Protein 9FFH (pdb70)

Sequence (451 aa):
YQTKRNVRREARTLMGRFKAGKLAPVMAVPVKGSEGGMLSQSVSFELDPIAGRMATPITAEMCAVFVPVQACDALKNPEADYAGMTEIVREKLLSGNPLFVLEPETDVSKRCGVNPRRNNGLMRVNEIVRLAHNCAVNFLRRRRYVDAVQLTAANHSTTPAILSQTVLDRFNGALDPDPNVNGAVQLSMPAGNVSLTDFYNAQKMDELTRVMRKICDDNPEYGEEMVLRWAHGLSVDPGRVPFLLAEKSVVLGRQIIGATDTAGVEDGVKRSDMAAQLSFTVPIPTTELGGIIVTFACIKPDETLSSQPHPILADHWRLDNFVADELALDPQPVMARELDYKVAQANETTVVFYTGLNELKKTYVSYGLCRALDPNTVESKNAVWQLEVPLSVTPETVLYPADLPQYPFADQQAEVCTYVVQSTAVMPTPMIFGPSPVEQLAVIETEDLFE

Nearest PDB structures (foldseek):
  9ffh-assembly1_B  TM=1.002E+00  e=1.131E-95  Rhodobacter capsulatus SB 1003
  9ffg-assembly1_A  TM=9.957E-01  e=4.873E-81  Rhodobacter capsulatus
  8des-assembly1_A  TM=6.389E-01  e=3.632E-17  Escherichia phage EC6098
  1m06-assembly1_F  TM=6.768E-01  e=4.511E-15  Escherichia phage alpha3
  1cd3-assembly1_F  TM=6.870E-01  e=6.699E-14  Sinsheimervirus phiX174

Radius of gyration: 28.85 Å; Cα contacts (8 Å, |Δi|>4): 823; chains: 1; bounding box: 116×65×66 Å

Solvent-accessible surface area: 26486 Å² total; per-residue (Å²): 206,105,69,97,103,59,79,59,178,52,72,52,93,54,134,20,99,1,40,0,1,42,5,1,1,0,1,4,3,51,6,114,19,9,2,13,29,81,0,37,2,31,0,39,2,84,6,41,82,1,43,2,87,1,54,2,72,3,42,1,20,1,1,0,0,0,1,5,17,15,15,1,1,38,38,77,43,97,147,42,102,144,10,6,60,18,95,64,0,92,116,77,79,138,77,70,102,93,23,24,80,70,19,81,44,18,52,0,2,129,52,1,17,43,135,63,164,163,70,136,53,100,78,58,8,41,27,25,11,40,4,0,0,0,15,0,2,16,20,5,6,44,86,74,64,27,116,13,98,94,41,91,22,80,36,125,55,23,2,33,0,13,19,78,78,2,13,10,69,69,8,103,20,43,68,111,52,78,110,60,49,121,43,105,57,127,109,44,82,152,149,48,91,70,51,131,81,19,93,138,85,20,127,121,83,26,105,79,29,159,57,54,115,119,37,6,63,88,65,19,25,53,13,135,64,38,26,100,84,104,64,139,63,107,96,31,52,107,33,84,36,11,79,61,36,11,70,78,83,59,101,12,41,89,124,76,92,45,38,126,84,114,76,6,89,145,118,38,84,61,99,0,40,4,63,17,107,20,62,12,80,25,92,7,26,92,38,99,29,1,1,8,1,1,0,0,0,0,1,19,3,21,47,38,17,34,9,11,31,76,25,73,130,66,71,136,204,178,178,68,88,150,102,54,37,128,136,35,136,90,54,62,71,11,58,3,112,58,2,4,125,94,38,64,157,85,74,44,93,59,84,27,0,70,11,34,77,78,38,18,86,173,74,68,89,64,83,43,89,86,192,97,70,69,109,124,67,57,118,60,91,37,1,47,6,10,12,88,48,78,9,15,94,73,12,51,40,8,34,8,46,82,102,16,51,0,140,10,4,106,79,57,116,31,63,1,0,14,6,66,0,73,4,49,3,64,2,40,2,25,107,118,111,59,137,100,113,140,146,177,97,73,75,39,146,108,123,80,100,162,187

Foldseek 3Di:
DLDFDDWDKDKDKDKDFFAAQFWFFAAKAWKFASKKDKKKKKKKKWFFWFWADAPFWKKKKKWKKWADPLQLQCLVPVVDPCRSPPVVLVVVVVVVDDSWDKDADFAQCVNNPPAFDQDPNGTIDILQSLSRVQQRVQQVLLLQPLPADGDGSPDGHTGGDWDPHFLCRVLVFFADDDQQQVHDQDWADCVTGSDDPTCVVRVCSNVVVVVLVCVLNVCSVCHPNVSVCVVVVHDDDPPNHMDTWDMDMDTWDWDKAADDDPVRVVVTTIIIITIDMDMDMTMDDHHRGTTMTTMIMHMHTDAFAQFFDDLDVRDDHDDDDVVVLVVPPDWDFDAPCRGGDLDDPVRRGDGQTTHHRSGVNVDDTHDDDDPVDDVVPPLHNPNDQYQNDSPSPPSVHGGHDPQRADPRDPDRPDRGMMMMMIMMGMIRDPDDDDDDDDDDDPCCVVPVPVD

B-factor: mean 94.18, std 13.03, range [56.41, 135.7]

Structure (mmCIF, N/CA/C/O backbone):
data_9FFH
#
_entry.id   9FFH
#
_cell.length_a   1.00
_cell.length_b   1.00
_cell.length_c   1.00
_cell.angle_alpha   90.00
_cell.angle_beta   90.00
_cell.angle_gamma   90.00
#
_symmetry.space_group_name_H-M   'P 1'
#
loop_
_atom_site.group_PDB
_atom_site.id
_atom_site.type_symbol
_atom_site.label_atom_id
_atom_site.label_alt_id
_atom_site.label_comp_id
_atom_site.label_asym_id
_atom_site.label_entity_id
_atom_site.label_seq_id
_atom_site.pdbx_PDB_ins_code
_atom_site.Cartn_x
_atom_site.Cartn_y
_atom_site.Cartn_z
_atom_site.occupancy
_atom_site.B_iso_or_equiv
_atom_site.auth_seq_id
_atom_site.auth_comp_id
_atom_site.auth_asym_id
_atom_site.auth_atom_id
_atom_site.pdbx_PDB_model_num
ATOM 1 N N . TYR A 1 3 ? 177.857 160.909 116.049 1.00 116.07 3 TYR B N 1
ATOM 2 C CA . TYR A 1 3 ? 177.910 159.524 116.598 1.00 115.22 3 TYR B CA 1
ATOM 3 C C . TYR A 1 3 ? 179.326 159.239 117.101 1.00 120.94 3 TYR B C 1
ATOM 4 O O . TYR A 1 3 ? 180.106 160.170 117.302 1.00 123.89 3 TYR B O 1
ATOM 13 N N . GLN A 1 4 ? 179.660 157.961 117.308 1.00 121.59 4 GLN B N 1
ATOM 14 C CA . GLN A 1 4 ? 180.914 157.567 117.956 1.00 120.90 4 GLN B CA 1
ATOM 15 C C . GLN A 1 4 ? 181.030 158.208 119.341 1.00 121.67 4 GLN B C 1
ATOM 16 O O . GLN A 1 4 ? 182.114 158.595 119.784 1.00 122.79 4 GLN B O 1
ATOM 22 N N . THR A 1 5 ? 179.895 158.317 120.032 1.00 123.46 5 THR B N 1
ATOM 23 C CA . THR A 1 5 ? 179.820 158.866 121.377 1.00 125.46 5 THR B CA 1
ATOM 24 C C . THR A 1 5 ? 178.896 157.992 122.213 1.00 124.29 5 THR B C 1
ATOM 25 O O . THR A 1 5 ? 177.987 157.343 121.687 1.00 122.79 5 THR B O 1
ATOM 29 N N . LYS A 1 6 ? 179.136 157.980 123.521 1.00 117.17 6 LYS B N 1
ATOM 30 C CA . LYS A 1 6 ? 178.416 157.100 124.435 1.00 113.72 6 LYS B CA 1
ATOM 31 C C . LYS A 1 6 ? 177.124 157.787 124.864 1.00 114.20 6 LYS B C 1
ATOM 32 O O . LYS A 1 6 ? 177.153 158.767 125.616 1.00 115.09 6 LYS B O 1
ATOM 38 N N . ARG A 1 7 ? 175.992 157.269 124.384 1.00 116.00 7 ARG B N 1
ATOM 39 C CA . ARG A 1 7 ? 174.667 157.803 124.679 1.00 116.05 7 ARG B CA 1
ATOM 40 C C . ARG A 1 7 ? 173.850 156.883 125.573 1.00 114.25 7 ARG B C 1
ATOM 41 O O . ARG A 1 7 ? 173.405 157.302 126.647 1.00 116.62 7 ARG B O 1
ATOM 49 N N . ASN A 1 8 ? 173.646 155.637 125.157 1.00 93.49 8 ASN B N 1
ATOM 50 C CA . ASN A 1 8 ? 172.890 154.634 125.898 1.00 89.86 8 ASN B CA 1
ATOM 51 C C . ASN A 1 8 ? 173.837 153.521 126.339 1.00 93.29 8 ASN B C 1
ATOM 52 O O . ASN A 1 8 ? 175.035 153.547 126.049 1.00 103.47 8 ASN B O 1
ATOM 57 N N . VAL A 1 9 ? 173.287 152.534 127.047 1.00 78.47 9 VAL B N 1
ATOM 58 C CA . VAL A 1 9 ? 174.073 151.441 127.611 1.00 79.79 9 VAL B CA 1
ATOM 59 C C . VAL A 1 9 ? 173.330 150.128 127.417 1.00 81.22 9 VAL B C 1
ATOM 60 O O . VAL A 1 9 ? 172.105 150.062 127.570 1.00 82.28 9 VAL B O 1
ATOM 64 N N . ARG A 1 10 ? 174.082 149.084 127.068 1.00 88.92 10 ARG B N 1
ATOM 65 C CA . ARG A 1 10 ? 173.597 147.713 127.030 1.00 85.44 10 ARG B CA 1
ATOM 66 C C . ARG A 1 10 ? 174.509 146.858 127.895 1.00 87.62 10 ARG B C 1
ATOM 67 O O . ARG A 1 10 ? 175.725 147.072 127.924 1.00 100.69 10 ARG B O 1
ATOM 75 N N . ARG A 1 11 ? 173.921 145.891 128.597 1.00 91.36 11 ARG B N 1
ATOM 76 C CA . ARG A 1 11 ? 174.665 144.988 129.463 1.00 98.45 11 ARG B CA 1
ATOM 77 C C . ARG A 1 11 ? 174.178 143.564 129.248 1.00 94.23 11 ARG B C 1
ATOM 78 O O . ARG A 1 11 ? 173.018 143.332 128.895 1.00 98.86 11 ARG B O 1
ATOM 86 N N . GLU A 1 12 ? 175.084 142.614 129.468 1.00 94.20 12 GLU B N 1
ATOM 87 C CA . GLU A 1 12 ? 174.827 141.200 129.252 1.00 93.28 12 GLU B CA 1
ATOM 88 C C . GLU A 1 12 ? 175.317 140.411 130.456 1.00 98.32 12 GLU B C 1
ATOM 89 O O . GLU A 1 12 ? 176.304 140.779 131.099 1.00 107.70 12 GLU B O 1
ATOM 95 N N . ALA A 1 13 ? 174.612 139.318 130.758 1.00 79.76 13 ALA B N 1
ATOM 96 C CA . ALA A 1 13 ? 174.952 138.475 131.904 1.00 83.64 13 ALA B CA 1
ATOM 97 C C . ALA A 1 13 ? 174.623 137.033 131.528 1.00 83.73 13 ALA B C 1
ATOM 98 O O . ALA A 1 13 ? 173.479 136.597 131.682 1.00 85.12 13 ALA B O 1
ATOM 100 N N . ARG A 1 14 ? 175.629 136.303 131.050 1.00 80.31 14 ARG B N 1
ATOM 101 C CA . ARG A 1 14 ? 175.469 134.928 130.592 1.00 75.00 14 ARG B CA 1
ATOM 102 C C . ARG A 1 14 ? 176.071 133.972 131.612 1.00 77.20 14 ARG B C 1
ATOM 103 O O . ARG A 1 14 ? 177.208 134.165 132.054 1.00 84.32 14 ARG B O 1
ATOM 111 N N . THR A 1 15 ? 175.304 132.945 131.973 1.00 84.19 15 THR B N 1
ATOM 112 C CA . THR A 1 15 ? 175.746 131.882 132.867 1.00 83.75 15 THR B CA 1
ATOM 113 C C . THR A 1 15 ? 175.660 130.562 132.116 1.00 83.52 15 THR B C 1
ATOM 114 O O . THR A 1 15 ? 174.657 130.291 131.447 1.00 92.14 15 THR B O 1
ATOM 118 N N . LEU A 1 16 ? 176.709 129.746 132.225 1.00 66.27 16 LEU B N 1
ATOM 119 C CA . LEU A 1 16 ? 176.805 128.500 131.478 1.00 63.20 16 LEU B CA 1
ATOM 120 C C . LEU A 1 16 ? 177.500 127.444 132.325 1.00 67.59 16 LEU B C 1
ATOM 121 O O . LEU A 1 16 ? 178.324 127.758 133.188 1.00 79.97 16 LEU B O 1
ATOM 126 N N . MET A 1 17 ? 177.147 126.183 132.068 1.00 76.67 17 MET B N 1
ATOM 127 C CA . MET A 1 17 ? 177.735 125.028 132.731 1.00 79.64 17 MET B CA 1
ATOM 128 C C . MET A 1 17 ? 178.093 123.986 131.681 1.00 83.76 17 MET B C 1
ATOM 129 O O . MET A 1 17 ? 177.423 123.867 130.651 1.00 90.06 17 MET B O 1
ATOM 134 N N . GLY A 1 18 ? 179.153 123.233 131.946 1.00 77.40 18 GLY B N 1
ATOM 135 C CA . GLY A 1 18 ? 179.579 122.214 131.007 1.00 73.80 18 GLY B CA 1
ATOM 136 C C . GLY A 1 18 ? 180.757 121.430 131.542 1.00 77.42 18 GLY B C 1
ATOM 137 O O . GLY A 1 18 ? 181.078 121.483 132.732 1.00 86.29 18 GLY B O 1
ATOM 138 N N . ARG A 1 19 ? 181.397 120.697 130.632 1.00 74.84 19 ARG B N 1
ATOM 139 C CA . ARG A 1 19 ? 182.562 119.880 130.942 1.00 75.65 19 ARG B CA 1
ATOM 140 C C . ARG A 1 19 ? 183.560 119.984 129.798 1.00 82.10 19 ARG B C 1
ATOM 141 O O . ARG A 1 19 ? 183.187 120.262 128.655 1.00 87.44 19 ARG B O 1
ATOM 149 N N . PHE A 1 20 ? 184.835 119.759 130.114 1.00 76.11 20 PHE B N 1
ATOM 150 C CA . PHE A 1 20 ? 185.865 119.656 129.089 1.00 77.16 20 PHE B CA 1
ATOM 151 C C . PHE A 1 20 ? 186.926 118.665 129.542 1.00 80.29 20 PHE B C 1
ATOM 152 O O . PHE A 1 20 ? 187.093 118.400 130.736 1.00 83.72 20 PHE B O 1
ATOM 160 N N . LYS A 1 21 ? 187.645 118.122 128.565 1.00 95.84 21 LYS B N 1
ATOM 161 C CA . LYS A 1 21 ? 188.686 117.142 128.828 1.00 95.61 21 LYS B CA 1
ATOM 162 C C . LYS A 1 21 ? 189.992 117.836 129.198 1.00 96.95 21 LYS B C 1
ATOM 163 O O . LYS A 1 21 ? 190.294 118.937 128.726 1.00 99.74 21 LYS B O 1
ATOM 169 N N . ALA A 1 22 ? 190.770 117.178 130.053 1.00 92.47 22 ALA B N 1
ATOM 170 C CA . ALA A 1 22 ? 192.051 117.725 130.471 1.00 91.57 22 ALA B CA 1
ATOM 171 C C . ALA A 1 22 ? 193.028 117.761 129.301 1.00 91.15 22 ALA B C 1
ATOM 172 O O . ALA A 1 22 ? 192.919 116.989 128.345 1.00 90.73 22 ALA B O 1
ATOM 174 N N . GLY A 1 23 ? 193.992 118.674 129.385 1.00 94.17 23 GLY B N 1
ATOM 175 C CA . GLY A 1 23 ? 194.970 118.816 128.326 1.00 94.49 23 GLY B CA 1
ATOM 176 C C . GLY A 1 23 ? 194.413 119.336 127.023 1.00 97.36 23 GLY B C 1
ATOM 177 O O . GLY A 1 23 ? 194.925 118.979 125.959 1.00 101.44 23 GLY B O 1
ATOM 178 N N . LYS A 1 24 ? 193.372 120.164 127.074 1.00 91.62 24 LYS B N 1
ATOM 179 C CA . LYS A 1 24 ? 192.782 120.761 125.886 1.00 92.63 24 LYS B CA 1
ATOM 180 C C . LYS A 1 24 ? 192.364 122.186 126.206 1.00 94.52 24 LYS B C 1
ATOM 181 O O . LYS A 1 24 ? 191.854 122.463 127.295 1.00 96.97 24 LYS B O 1
ATOM 187 N N . LEU A 1 25 ? 192.580 123.085 125.248 1.00 85.40 25 LEU B N 1
ATOM 188 C CA . LEU A 1 25 ? 192.250 124.500 125.414 1.00 82.70 25 LEU B CA 1
ATOM 189 C C . LEU A 1 25 ? 190.783 124.680 125.043 1.00 85.02 25 LEU B C 1
ATOM 190 O O . LEU A 1 25 ? 190.439 125.074 123.927 1.00 87.24 25 LEU B O 1
ATOM 195 N N . ALA A 1 26 ? 189.904 124.384 125.997 1.00 90.17 26 ALA B N 1
ATOM 196 C CA . ALA A 1 26 ? 188.470 124.392 125.746 1.00 88.96 26 ALA B CA 1
ATOM 197 C C . ALA A 1 26 ? 187.941 125.821 125.814 1.00 83.91 26 ALA B C 1
ATOM 198 O O . ALA A 1 26 ? 188.120 126.479 126.848 1.00 92.38 26 ALA B O 1
ATOM 200 N N . PRO A 1 27 ? 187.301 126.351 124.766 1.00 71.56 27 PRO B N 1
ATOM 201 C CA . PRO A 1 27 ? 186.653 127.659 124.915 1.00 75.94 27 PRO B CA 1
ATOM 202 C C . PRO A 1 27 ? 185.466 127.575 125.860 1.00 77.11 27 PRO B C 1
ATOM 203 O O . PRO A 1 27 ? 184.781 126.552 125.941 1.00 78.22 27 PRO B O 1
ATOM 207 N N . VAL A 1 28 ? 185.226 128.677 126.575 1.00 84.96 28 VAL B N 1
ATOM 208 C CA . VAL A 1 28 ? 184.170 128.755 127.575 1.00 82.53 28 VAL B CA 1
ATOM 209 C C . VAL A 1 28 ? 183.088 129.753 127.184 1.00 91.69 28 VAL B C 1
ATOM 210 O O . VAL A 1 28 ? 181.898 129.501 127.408 1.00 94.38 28 VAL B O 1
ATOM 214 N N . MET A 1 29 ? 183.466 130.890 126.603 1.00 95.41 29 MET B N 1
ATOM 215 C CA . MET A 1 29 ? 182.478 131.864 126.161 1.00 91.87 29 MET B CA 1
ATOM 216 C C . MET A 1 29 ? 183.119 132.822 125.169 1.00 90.17 29 MET B C 1
ATOM 217 O O . MET A 1 29 ? 184.344 132.883 125.036 1.00 97.80 29 MET B O 1
ATOM 222 N N . ALA A 1 30 ? 182.262 133.572 124.476 1.00 86.14 30 ALA B N 1
ATOM 223 C CA . ALA A 1 30 ? 182.684 134.514 123.438 1.00 92.05 30 ALA B CA 1
ATOM 224 C C . ALA A 1 30 ? 181.741 135.713 123.488 1.00 92.66 30 ALA B C 1
ATOM 225 O O . ALA A 1 30 ? 180.627 135.654 122.960 1.00 93.07 30 ALA B O 1
ATOM 227 N N . VAL A 1 31 ? 182.189 136.792 124.123 1.00 89.54 31 VAL B N 1
ATOM 228 C CA . VAL A 1 31 ? 181.371 137.988 124.313 1.00 83.56 31 VAL B CA 1
ATOM 229 C C . VAL A 1 31 ? 181.469 138.860 123.062 1.00 86.37 31 VAL B C 1
ATOM 230 O O . VAL A 1 31 ? 182.579 139.289 122.715 1.00 90.09 31 VAL B O 1
ATOM 234 N N . PRO A 1 32 ? 180.377 139.156 122.351 1.00 78.34 32 PRO B N 1
ATOM 235 C CA . PRO A 1 32 ? 180.495 140.010 121.164 1.00 76.33 32 PRO B CA 1
ATOM 236 C C . PRO A 1 32 ? 180.615 141.484 121.516 1.00 82.98 32 PRO B C 1
ATOM 237 O O . PRO A 1 32 ? 179.978 141.984 122.445 1.00 86.96 32 PRO B O 1
ATOM 241 N N . VAL A 1 33 ? 181.446 142.180 120.739 1.00 91.12 33 VAL B N 1
ATOM 242 C CA . VAL A 1 33 ? 181.680 143.611 120.890 1.00 83.13 33 VAL B CA 1
ATOM 243 C C . VAL A 1 33 ? 181.499 144.267 119.529 1.00 88.46 33 VAL B C 1
ATOM 244 O O . VAL A 1 33 ? 182.038 143.790 118.525 1.00 97.96 33 VAL B O 1
ATOM 248 N N . LYS A 1 34 ? 180.737 145.359 119.499 1.00 88.64 34 LYS B N 1
ATOM 249 C CA . LYS A 1 34 ? 180.448 146.093 118.278 1.00 89.38 34 LYS B CA 1
ATOM 250 C C . LYS A 1 34 ? 181.372 147.303 118.175 1.00 92.04 34 LYS B C 1
ATOM 251 O O . LYS A 1 34 ? 182.277 147.500 118.992 1.00 95.87 34 LYS B O 1
ATOM 257 N N . GLY A 1 35 ? 181.146 148.129 117.157 1.00 87.41 35 GLY B N 1
ATOM 258 C CA . GLY A 1 35 ? 181.966 149.313 116.980 1.00 88.70 35 GLY B CA 1
ATOM 259 C C . GLY A 1 35 ? 181.645 150.371 118.022 1.00 88.52 35 GLY B C 1
ATOM 260 O O . GLY A 1 35 ? 180.489 150.583 118.390 1.00 87.34 35 GLY B O 1
ATOM 261 N N . SER A 1 36 ? 182.694 151.045 118.496 1.00 91.87 36 SER B N 1
ATOM 262 C CA . SER A 1 36 ? 182.570 152.112 119.487 1.00 90.40 36 SER B CA 1
ATOM 263 C C . SER A 1 36 ? 181.903 151.625 120.770 1.00 91.14 36 SER B C 1
ATOM 264 O O . SER A 1 36 ? 181.133 152.358 121.395 1.00 95.14 36 SER B O 1
ATOM 267 N N . GLU A 1 37 ? 182.188 150.385 121.165 1.00 96.01 37 GLU B N 1
ATOM 268 C CA . GLU A 1 37 ? 181.684 149.801 122.402 1.00 93.69 37 GLU B CA 1
ATOM 269 C C . GLU A 1 37 ? 182.837 149.605 123.375 1.00 96.85 37 GLU B C 1
ATOM 270 O O . GLU A 1 37 ? 183.840 148.967 123.039 1.00 101.20 37 GLU B O 1
ATOM 276 N N . GLY A 1 38 ? 182.686 150.152 124.577 1.00 101.58 38 GLY B N 1
ATOM 277 C CA . GLY A 1 38 ? 183.692 150.005 125.611 1.00 105.74 38 GLY B CA 1
ATOM 278 C C . GLY A 1 38 ? 183.061 150.141 126.974 1.00 106.28 38 GLY B C 1
ATOM 279 O O . GLY A 1 38 ? 182.058 150.841 127.144 1.00 109.12 38 GLY B O 1
ATOM 280 N N . GLY A 1 39 ? 183.659 149.472 127.957 1.00 97.73 39 GLY B N 1
ATOM 281 C CA . GLY A 1 39 ? 183.108 149.457 129.297 1.00 93.00 39 GLY B CA 1
ATOM 282 C C . GLY A 1 39 ? 183.802 148.468 130.210 1.00 91.36 39 GLY B C 1
ATOM 283 O O . GLY A 1 39 ? 185.034 148.440 130.278 1.00 96.85 39 GLY B O 1
ATOM 284 N N . MET A 1 40 ? 183.017 147.651 130.912 1.00 87.63 40 MET B N 1
ATOM 285 C CA . MET A 1 40 ? 183.520 146.698 131.891 1.00 88.24 40 MET B CA 1
ATOM 286 C C . MET A 1 40 ? 183.113 145.286 131.497 1.00 90.25 40 MET B C 1
ATOM 287 O O . MET A 1 40 ? 182.025 145.063 130.956 1.00 100.70 40 MET B O 1
ATOM 292 N N . LEU A 1 41 ? 184.002 144.333 131.773 1.00 78.53 41 LEU B N 1
ATOM 293 C CA . LEU A 1 41 ? 183.753 142.919 131.512 1.00 78.86 41 LEU B CA 1
ATOM 294 C C . LEU A 1 41 ? 184.317 142.114 132.670 1.00 84.60 41 LEU B C 1
ATOM 295 O O . LEU A 1 41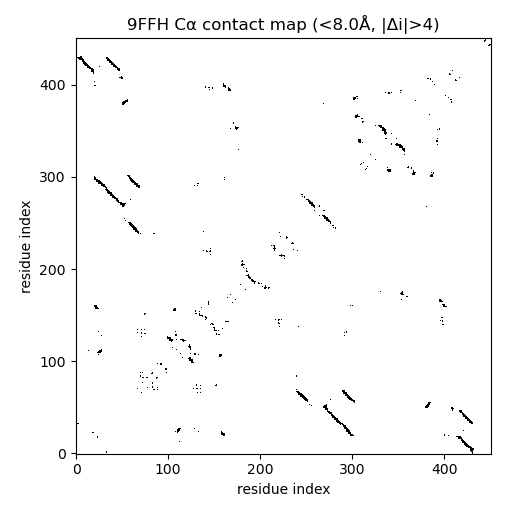 ? 185.535 142.089 132.873 1.00 93.38 41 LEU B O 1
ATOM 300 N N . SER A 1 42 ? 183.432 141.458 133.420 1.00 87.95 42 SER B N 1
ATOM 301 C CA . SER A 1 42 ? 183.801 140.626 134.558 1.00 87.32 42 SER B CA 1
ATOM 302 C C . SER A 1 42 ? 183.400 139.187 134.270 1.00 85.45 42 SER B C 1
ATOM 303 O O . SER A 1 42 ? 182.254 138.923 133.892 1.00 90.78 42 SER B O 1
ATOM 306 N N . GLN A 1 43 ? 184.346 138.266 134.448 1.00 83.64 43 GLN B N 1
ATOM 307 C CA . GLN A 1 43 ? 184.125 136.846 134.216 1.00 84.74 43 GLN B CA 1
ATOM 308 C C . GLN A 1 43 ? 184.721 136.042 135.361 1.00 83.61 43 GLN B C 1
ATOM 309 O O . GLN A 1 43 ? 185.738 136.423 135.947 1.00 91.60 43 GLN B O 1
ATOM 315 N N . SER A 1 44 ? 184.073 134.921 135.672 1.00 77.65 44 SER B N 1
ATOM 316 C CA . SER A 1 44 ? 184.530 134.008 136.709 1.00 79.40 44 SER B CA 1
ATOM 317 C C . SER A 1 44 ? 184.228 132.583 136.276 1.00 76.64 44 SER B C 1
ATOM 318 O O . SER A 1 44 ? 183.142 132.304 135.762 1.00 86.09 44 SER B O 1
ATOM 321 N N . VAL A 1 45 ? 185.191 131.686 136.491 1.00 70.59 45 VAL B N 1
ATOM 322 C CA . VAL A 1 45 ? 185.083 130.286 136.095 1.00 73.91 45 VAL B CA 1
ATOM 323 C C . VAL A 1 45 ? 185.375 129.419 137.310 1.00 77.85 45 VAL B C 1
ATOM 324 O O . VAL A 1 45 ? 186.408 129.590 137.966 1.00 83.16 45 VAL B O 1
ATOM 328 N N . SER A 1 46 ? 184.464 128.496 137.607 1.00 80.61 46 SER B N 1
ATOM 329 C CA . SER A 1 46 ? 184.668 127.497 138.645 1.00 79.17 46 SER B CA 1
ATOM 330 C C . SER A 1 46 ? 185.232 126.221 138.032 1.00 83.56 46 SER B C 1
ATOM 331 O O . SER A 1 46 ? 185.071 125.962 136.836 1.00 90.96 46 SER B O 1
ATOM 334 N N . PHE A 1 47 ? 185.90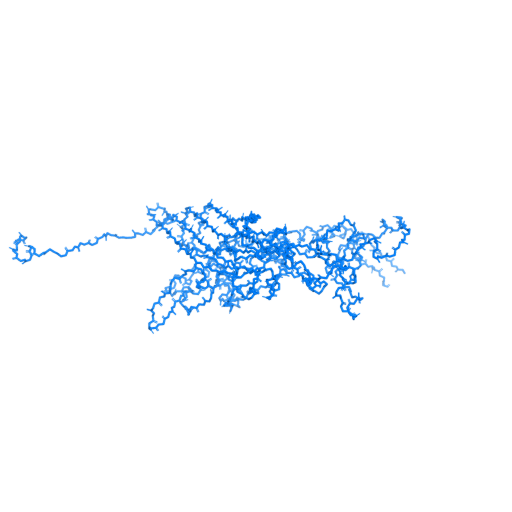1 125.427 138.867 1.00 83.98 47 PHE B N 1
ATOM 335 C CA . PHE A 1 47 ? 186.529 124.180 138.446 1.00 83.44 47 PHE B CA 1
ATOM 336 C C . PHE A 1 47 ? 186.151 123.078 139.422 1.00 89.22 47 PHE B C 1
ATOM 337 O O . PHE A 1 47 ? 186.206 123.275 140.640 1.00 97.85 47 PHE B O 1
ATOM 345 N N . GLU A 1 48 ? 185.766 121.923 138.883 1.00 84.98 48 GLU B N 1
ATOM 346 C CA . GLU A 1 48 ? 185.441 120.756 139.692 1.00 82.36 48 GLU B CA 1
ATOM 347 C C . GLU A 1 48 ? 185.786 119.513 138.887 1.00 86.37 48 GLU B C 1
ATOM 348 O O . GLU A 1 48 ? 185.320 119.361 137.755 1.00 97.50 48 GLU B O 1
ATOM 354 N N . LEU A 1 49 ? 186.589 118.632 139.478 1.00 77.76 49 LEU B N 1
ATOM 355 C CA . LEU A 1 49 ? 187.118 117.455 138.804 1.00 77.92 49 LEU B CA 1
ATOM 356 C C . LEU A 1 49 ? 186.440 116.196 139.329 1.00 85.99 49 LEU B C 1
ATOM 357 O O . LEU A 1 49 ? 185.952 116.157 140.462 1.00 89.60 49 LEU B O 1
ATOM 362 N N . ASP A 1 50 ? 186.417 115.165 138.488 1.00 91.85 50 ASP B N 1
ATOM 363 C CA . ASP A 1 50 ? 185.843 113.891 138.878 1.00 87.91 50 ASP B CA 1
ATOM 364 C C . ASP A 1 50 ? 186.672 113.268 140.001 1.00 87.92 50 ASP B C 1
ATOM 365 O O . ASP A 1 50 ? 187.839 113.623 140.187 1.00 95.19 50 ASP B O 1
ATOM 370 N N . PRO A 1 51 ? 186.086 112.353 140.781 1.00 80.64 51 PRO B N 1
ATOM 371 C CA . PRO A 1 51 ? 186.826 111.781 141.913 1.00 80.70 51 PRO B CA 1
ATOM 372 C C . PRO A 1 51 ? 188.068 111.027 141.458 1.00 84.02 51 PRO B C 1
ATOM 373 O O . PRO A 1 51 ? 188.069 110.358 140.423 1.00 88.75 51 PRO B O 1
ATOM 377 N N . ILE A 1 52 ? 189.129 111.148 142.252 1.00 89.94 52 ILE B N 1
ATOM 378 C CA . ILE A 1 52 ? 190.421 110.530 141.977 1.00 87.93 52 ILE B CA 1
ATOM 379 C C . ILE A 1 52 ? 190.754 109.610 143.140 1.00 91.85 52 ILE B C 1
ATOM 380 O O . ILE A 1 52 ? 190.693 110.026 144.303 1.00 96.66 52 ILE B O 1
ATOM 385 N N . ALA A 1 53 ? 191.096 108.363 142.829 1.00 89.87 53 ALA B N 1
ATOM 386 C CA . ALA A 1 53 ? 191.488 107.418 143.864 1.00 92.48 53 ALA B CA 1
ATOM 387 C C . ALA A 1 53 ? 192.782 107.878 144.523 1.00 94.01 53 ALA B C 1
ATOM 388 O O . ALA A 1 53 ? 193.716 108.315 143.843 1.00 97.89 53 ALA B O 1
ATOM 390 N N . GLY A 1 54 ? 192.832 107.795 145.848 1.00 94.52 54 GLY B N 1
ATOM 391 C CA . GLY A 1 54 ? 194.028 108.160 146.581 1.00 94.69 54 GLY B CA 1
ATOM 392 C C . GLY A 1 54 ? 194.291 109.656 146.544 1.00 99.04 54 GLY B C 1
ATOM 393 O O . GLY A 1 54 ? 193.527 110.449 145.997 1.00 103.93 54 GLY B O 1
ATOM 394 N N . ARG A 1 55 ? 195.416 110.036 147.144 1.00 102.72 55 ARG B N 1
ATOM 395 C CA . ARG A 1 55 ? 195.851 111.424 147.182 1.00 104.65 55 ARG B CA 1
ATOM 396 C C . ARG A 1 55 ? 196.781 111.715 146.010 1.00 105.61 55 ARG B C 1
ATOM 397 O O . ARG A 1 55 ? 197.440 110.823 145.470 1.00 106.70 55 ARG B O 1
ATOM 405 N N . MET A 1 56 ? 196.827 112.990 145.625 1.00 102.97 56 MET B N 1
ATOM 406 C CA . MET A 1 56 ? 197.527 113.447 144.423 1.00 103.00 56 MET B CA 1
ATOM 407 C C . MET A 1 56 ? 198.485 114.563 144.833 1.00 105.61 56 MET B C 1
ATOM 408 O O . MET A 1 56 ? 198.138 115.746 144.797 1.00 109.68 56 MET B O 1
ATOM 413 N N . ALA A 1 57 ? 199.698 114.175 145.234 1.00 107.12 57 ALA B N 1
ATOM 414 C CA . ALA A 1 57 ? 200.711 115.160 145.596 1.00 111.39 57 ALA B CA 1
ATOM 415 C C . ALA A 1 57 ? 201.130 116.003 144.398 1.00 112.25 57 ALA B C 1
ATOM 416 O O . ALA A 1 57 ? 201.537 117.158 144.566 1.00 110.64 57 ALA B O 1
ATOM 418 N N . THR A 1 58 ? 201.050 115.448 143.193 1.00 104.51 58 THR B N 1
ATOM 419 C CA . THR A 1 58 ? 201.452 116.188 142.003 1.00 101.73 58 THR B CA 1
ATOM 420 C C . THR A 1 58 ? 200.497 117.361 141.784 1.00 99.26 58 THR B C 1
ATOM 421 O O . THR A 1 58 ? 199.277 117.164 141.813 1.00 101.41 58 THR B O 1
ATOM 425 N N . PRO A 1 59 ? 200.991 118.584 141.569 1.00 88.89 59 PRO B N 1
ATOM 426 C CA . PRO A 1 59 ? 200.067 119.711 141.409 1.00 93.75 59 PRO B CA 1
ATOM 427 C C . PRO A 1 59 ? 199.333 119.662 140.078 1.00 94.31 59 PRO B C 1
ATOM 428 O O . PRO A 1 59 ? 199.813 119.093 139.093 1.00 95.17 59 PRO B O 1
ATOM 432 N N . ILE A 1 60 ? 198.150 120.272 140.064 1.00 91.83 60 ILE B N 1
ATOM 433 C CA . ILE A 1 60 ? 197.359 120.474 138.856 1.00 93.56 60 ILE B CA 1
ATOM 434 C C . ILE A 1 60 ? 197.098 121.968 138.734 1.00 93.84 60 ILE B C 1
ATOM 435 O O . ILE A 1 60 ? 196.622 122.596 139.687 1.00 96.57 60 ILE B O 1
ATOM 440 N N . THR A 1 61 ? 197.404 122.529 137.568 1.00 96.45 61 THR B N 1
ATOM 441 C CA . THR A 1 61 ? 197.299 123.963 137.334 1.00 97.32 61 THR B CA 1
ATOM 442 C C . THR A 1 61 ? 196.037 124.278 136.543 1.00 99.50 61 THR B C 1
ATOM 443 O O . THR A 1 61 ? 195.626 123.504 135.673 1.00 100.48 61 THR B O 1
ATOM 447 N N . ALA A 1 62 ? 195.428 125.417 136.858 1.00 100.71 62 ALA B N 1
ATOM 448 C CA . ALA A 1 62 ? 194.278 125.936 136.136 1.00 98.30 62 ALA B CA 1
ATOM 449 C C . ALA A 1 62 ? 194.727 127.043 135.192 1.00 101.18 62 ALA B C 1
ATOM 450 O O . ALA A 1 62 ? 195.784 127.650 135.380 1.00 103.14 62 ALA B O 1
ATOM 452 N N . GLU A 1 63 ? 193.914 127.293 134.168 1.00 101.88 63 GLU B N 1
ATOM 453 C CA . GLU A 1 63 ? 194.203 128.304 133.162 1.00 100.37 63 GLU B CA 1
ATOM 454 C C . GLU A 1 63 ? 192.929 129.052 132.808 1.00 100.61 63 GLU B C 1
ATOM 455 O O . GLU A 1 63 ? 191.839 128.471 132.790 1.00 104.28 63 GLU B O 1
ATOM 461 N N . MET A 1 64 ? 193.075 130.346 132.536 1.00 97.03 64 MET B N 1
ATOM 462 C CA . MET A 1 64 ? 191.994 131.148 131.980 1.00 100.45 64 MET B CA 1
ATOM 463 C C . MET A 1 64 ? 192.613 132.270 131.163 1.00 99.16 64 MET B C 1
ATOM 464 O O . MET A 1 64 ? 193.542 132.936 131.630 1.00 101.78 64 MET B O 1
ATOM 469 N N . CYS A 1 65 ? 192.098 132.470 129.950 1.00 93.40 65 CYS B N 1
ATOM 470 C CA . CYS A 1 65 ? 192.633 133.458 129.024 1.00 90.15 65 CYS B CA 1
ATOM 471 C C . CYS A 1 65 ? 191.484 134.252 128.422 1.00 93.92 65 CYS B C 1
ATOM 472 O O . CYS A 1 65 ? 190.342 133.789 128.367 1.00 99.38 65 CYS B O 1
ATOM 475 N N . ALA A 1 66 ? 191.804 135.464 127.972 1.00 91.02 66 ALA B N 1
ATOM 476 C CA . ALA A 1 66 ? 190.844 136.342 127.307 1.00 94.12 66 ALA B CA 1
ATOM 477 C C . ALA A 1 66 ? 191.563 137.021 126.151 1.00 94.06 66 ALA B C 1
ATOM 478 O O . ALA A 1 66 ? 192.488 137.808 126.372 1.00 100.15 66 ALA B O 1
ATOM 480 N N . VAL A 1 67 ? 191.138 136.715 124.926 1.00 76.73 67 VAL B N 1
ATOM 481 C CA . VAL A 1 67 ? 191.765 137.215 123.708 1.00 76.42 67 VAL B CA 1
ATOM 482 C C . VAL A 1 67 ? 190.718 137.986 122.919 1.00 81.79 67 VAL B C 1
ATOM 483 O O . VAL A 1 67 ? 189.638 137.459 122.631 1.00 90.66 67 VAL B O 1
ATOM 487 N N . PHE A 1 68 ? 191.040 139.230 122.575 1.00 77.45 68 PHE B N 1
ATOM 488 C CA . PHE A 1 68 ? 190.185 140.072 121.749 1.00 77.92 68 PHE B CA 1
ATOM 489 C C . PHE A 1 68 ? 190.609 139.905 120.297 1.00 82.43 68 PHE B C 1
ATOM 490 O O . PHE A 1 68 ? 191.732 140.267 119.931 1.00 93.90 68 PHE B O 1
ATOM 498 N N . VAL A 1 69 ? 189.715 139.360 119.478 1.00 78.09 69 VAL B N 1
ATOM 499 C CA . VAL A 1 69 ? 189.968 139.097 118.067 1.00 77.30 69 VAL B CA 1
ATOM 500 C C . VAL A 1 69 ? 189.238 140.172 117.261 1.00 74.90 69 VAL B C 1
ATOM 501 O O . VAL A 1 69 ? 187.999 140.153 117.206 1.00 88.03 69 VAL B O 1
ATOM 505 N N . PRO A 1 70 ? 189.933 141.124 116.633 1.00 60.50 70 PRO B N 1
ATOM 506 C CA . PRO A 1 70 ? 189.223 142.124 115.828 1.00 67.84 70 PRO B CA 1
ATOM 507 C C . PRO A 1 70 ? 188.564 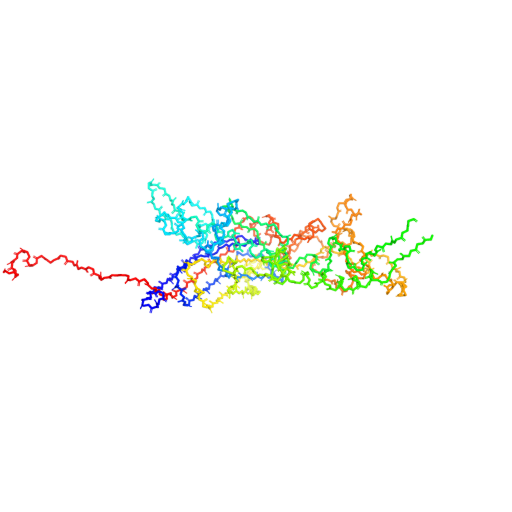141.505 114.605 1.00 82.51 70 PRO B C 1
ATOM 508 O O . PRO A 1 70 ? 188.890 140.396 114.175 1.00 91.77 70 PRO B O 1
ATOM 512 N N . VAL A 1 71 ? 187.607 142.252 114.050 1.00 75.09 71 VAL B N 1
ATOM 513 C CA . VAL A 1 71 ? 186.919 141.818 112.837 1.00 70.82 71 VAL B CA 1
ATOM 514 C C . VAL A 1 71 ? 187.891 141.717 111.668 1.00 81.64 71 VAL B C 1
ATOM 515 O O . VAL A 1 71 ? 187.688 140.911 110.751 1.00 91.95 71 VAL B O 1
ATOM 519 N N . GLN A 1 72 ? 188.953 142.529 111.671 1.00 91.05 72 GLN B N 1
ATOM 520 C CA . GLN A 1 72 ? 189.902 142.517 110.561 1.00 91.07 72 GLN B CA 1
ATOM 521 C C . GLN A 1 72 ? 190.598 141.167 110.439 1.00 93.42 72 GLN B C 1
ATOM 522 O O . GLN A 1 72 ? 190.760 140.641 109.332 1.00 102.41 72 GLN B O 1
ATOM 528 N N . ALA A 1 73 ? 191.019 140.591 111.567 1.00 85.17 73 ALA B N 1
ATOM 529 C CA . ALA A 1 73 ? 191.736 139.322 111.524 1.00 88.26 73 ALA B CA 1
ATOM 530 C C . ALA A 1 73 ? 190.827 138.187 111.069 1.00 90.99 73 ALA B C 1
ATOM 531 O O . ALA A 1 73 ? 191.261 137.289 110.338 1.00 96.49 73 ALA B O 1
ATOM 533 N N . CYS A 1 74 ? 189.561 138.207 111.497 1.00 89.85 74 CYS B N 1
ATOM 534 C CA . CYS A 1 74 ? 188.625 137.166 111.084 1.00 89.56 74 CYS B CA 1
ATOM 535 C C . CYS A 1 74 ? 188.395 137.199 109.578 1.00 91.59 74 CYS B C 1
ATOM 536 O O . CYS A 1 74 ? 188.172 136.156 108.952 1.00 94.64 74 CYS B O 1
ATOM 539 N N . ASP A 1 75 ? 188.442 138.391 108.978 1.00 97.13 75 ASP B N 1
ATOM 540 C CA . ASP A 1 75 ? 188.276 138.500 107.532 1.00 96.65 75 ASP B CA 1
ATOM 541 C C . ASP A 1 75 ? 189.427 137.828 106.793 1.00 97.81 75 ASP B C 1
ATOM 542 O O . ASP A 1 75 ? 189.223 137.217 105.737 1.00 103.87 75 ASP B O 1
ATOM 547 N N . ALA A 1 76 ? 190.646 137.939 107.327 1.00 82.99 76 ALA B N 1
ATOM 548 C CA . ALA A 1 76 ? 191.802 137.335 106.670 1.00 84.46 76 ALA B CA 1
ATOM 549 C C . ALA A 1 76 ? 191.667 135.819 106.597 1.00 88.42 76 ALA B C 1
ATOM 550 O O . ALA A 1 76 ? 191.983 135.209 105.569 1.00 95.41 76 ALA B O 1
ATOM 552 N N . LEU A 1 77 ? 191.200 135.191 107.679 1.00 78.62 77 LEU B N 1
ATOM 553 C CA . LEU A 1 77 ? 190.976 133.749 107.653 1.00 73.85 77 LEU B CA 1
ATOM 554 C C . LEU A 1 77 ? 189.872 133.382 106.668 1.00 78.20 77 LEU B C 1
ATOM 555 O O . LEU A 1 77 ? 189.924 132.323 106.032 1.00 83.01 77 LEU B O 1
ATOM 560 N N . LYS A 1 78 ? 188.856 134.237 106.540 1.00 82.93 78 LYS B N 1
ATOM 561 C CA . LYS A 1 78 ? 187.779 133.967 105.593 1.00 83.89 78 LYS B CA 1
ATOM 562 C C . LYS A 1 78 ? 188.267 134.073 104.152 1.00 86.31 78 LYS B C 1
ATOM 563 O O . LYS A 1 78 ? 187.858 133.281 103.294 1.00 89.66 78 LYS B O 1
ATOM 569 N N . ASN A 1 79 ? 189.136 135.044 103.868 1.00 91.51 79 ASN B N 1
ATOM 570 C CA . ASN A 1 79 ? 189.636 135.314 102.519 1.00 88.06 79 ASN B CA 1
ATOM 571 C C . ASN A 1 79 ? 191.152 135.473 102.571 1.00 89.74 79 ASN B C 1
ATOM 572 O O . ASN A 1 79 ? 191.679 136.577 102.392 1.00 96.73 79 ASN B O 1
ATOM 577 N N . PRO A 1 80 ? 191.888 134.383 102.820 1.00 79.49 80 PRO B N 1
ATOM 578 C CA . PRO A 1 80 ? 193.350 134.499 102.929 1.00 83.41 80 PRO B CA 1
ATOM 579 C C . PRO A 1 80 ? 194.016 134.852 101.608 1.00 85.84 80 PRO B C 1
ATOM 580 O O . PRO A 1 80 ? 194.845 135.765 101.550 1.00 88.08 80 PRO B O 1
ATOM 584 N N . GLU A 1 81 ? 193.662 134.134 100.539 1.00 97.68 81 GLU B N 1
ATOM 585 C CA . GLU A 1 81 ? 194.280 134.381 99.241 1.00 98.84 81 GLU B CA 1
ATOM 586 C C . GLU A 1 81 ? 193.933 135.757 98.683 1.00 101.10 81 GLU B C 1
ATOM 587 O O . GLU A 1 81 ? 194.675 136.272 97.840 1.00 99.95 81 GLU B O 1
ATOM 593 N N . ALA A 1 82 ? 192.829 136.357 99.121 1.00 104.00 82 ALA B N 1
ATOM 594 C CA . ALA A 1 82 ? 192.461 137.679 98.633 1.00 98.88 82 ALA B CA 1
ATOM 595 C C . ALA A 1 82 ? 193.487 138.712 99.079 1.00 100.07 82 ALA B C 1
ATOM 596 O O . ALA A 1 82 ? 193.938 138.711 100.228 1.00 102.84 82 ALA B O 1
ATOM 598 N N . ASP A 1 83 ? 193.856 139.600 98.160 1.00 107.82 83 ASP B N 1
ATOM 599 C CA . ASP A 1 83 ? 194.851 140.622 98.451 1.00 108.61 83 ASP B CA 1
ATOM 600 C C . ASP A 1 83 ? 194.227 141.745 99.268 1.00 108.61 83 ASP B C 1
ATOM 601 O O . ASP A 1 83 ? 193.092 142.161 99.016 1.00 109.30 83 ASP B O 1
ATOM 606 N N . TYR A 1 84 ? 194.982 142.238 100.252 1.00 109.15 84 TYR B N 1
ATOM 607 C CA . TYR A 1 84 ? 194.514 143.285 101.160 1.00 113.31 84 TYR B CA 1
ATOM 608 C C . TYR A 1 84 ? 193.256 142.855 101.909 1.00 117.13 84 TYR B C 1
ATOM 609 O O . TYR A 1 84 ? 192.386 143.677 102.207 1.00 120.77 84 TYR B O 1
ATOM 618 N N . ALA A 1 85 ? 193.148 141.560 102.214 1.00 100.21 85 ALA B N 1
ATOM 619 C CA . ALA A 1 85 ? 191.943 141.050 102.860 1.00 97.31 85 ALA B CA 1
ATOM 620 C C . ALA A 1 85 ? 191.782 141.611 104.267 1.00 98.58 85 ALA B C 1
ATOM 621 O O . ALA A 1 85 ? 190.676 141.996 104.665 1.00 100.91 85 ALA B O 1
ATOM 623 N N . GLY A 1 86 ? 192.868 141.669 105.031 1.00 88.64 86 GLY B N 1
ATOM 624 C CA . GLY A 1 86 ? 192.815 142.100 106.411 1.00 89.26 86 GLY B CA 1
ATOM 625 C C . GLY A 1 86 ? 192.800 143.593 106.633 1.00 91.59 86 GLY B C 1
ATOM 626 O O . GLY A 1 86 ? 192.669 144.032 107.778 1.00 96.27 86 GLY B O 1
ATOM 627 N N . MET A 1 87 ? 192.928 144.392 105.578 1.00 96.29 87 MET B N 1
ATOM 628 C CA . MET A 1 87 ? 192.967 145.837 105.740 1.00 95.86 87 MET B CA 1
ATOM 629 C C . MET A 1 87 ? 191.630 146.359 106.251 1.00 98.22 87 MET B C 1
ATOM 630 O O . MET A 1 87 ? 190.562 145.830 105.928 1.00 104.05 87 MET B O 1
ATOM 635 N N . THR A 1 88 ? 191.703 147.410 107.072 1.00 90.29 88 THR B N 1
ATOM 636 C CA . THR A 1 88 ? 190.497 147.972 107.671 1.00 92.61 88 THR B CA 1
ATOM 637 C C . THR A 1 88 ? 189.568 148.550 106.611 1.00 99.32 88 THR B C 1
ATOM 638 O O . THR A 1 88 ? 188.352 148.330 106.659 1.00 107.72 88 THR B O 1
ATOM 642 N N . GLU A 1 89 ? 190.120 149.284 105.643 1.00 98.88 89 GLU B N 1
ATOM 643 C CA . GLU A 1 89 ? 189.283 149.940 104.644 1.00 99.17 89 GLU B CA 1
ATOM 644 C C . GLU A 1 89 ? 188.584 148.933 103.739 1.00 98.35 89 GLU B C 1
ATOM 645 O O . GLU A 1 89 ? 187.454 149.179 103.301 1.00 104.78 89 GLU B O 1
ATOM 651 N N . ILE A 1 90 ? 189.235 147.807 103.437 1.00 82.56 90 ILE B N 1
ATOM 652 C CA . ILE A 1 90 ? 188.581 146.761 102.654 1.00 83.63 90 ILE B CA 1
ATOM 653 C C . ILE A 1 90 ? 187.374 146.224 103.414 1.00 90.86 90 ILE B C 1
ATOM 654 O O . ILE A 1 90 ? 186.293 146.031 102.845 1.00 97.71 90 ILE B O 1
ATOM 659 N N . VAL A 1 91 ? 187.542 145.974 104.714 1.00 84.84 91 VAL B N 1
ATOM 660 C CA . VAL A 1 91 ? 186.404 145.589 105.544 1.00 81.93 91 VAL B CA 1
ATOM 661 C C . VAL A 1 91 ? 185.415 146.743 105.640 1.00 86.05 91 VAL B C 1
ATOM 662 O O . VAL A 1 91 ? 184.195 146.538 105.658 1.00 97.15 91 VAL B O 1
ATOM 666 N N . ARG A 1 92 ? 185.927 147.972 105.711 1.00 82.54 92 ARG B N 1
ATOM 667 C CA . ARG A 1 92 ? 185.061 149.142 105.817 1.00 80.73 92 ARG B CA 1
ATOM 668 C C . ARG A 1 92 ? 184.197 149.299 104.571 1.00 83.10 92 ARG B C 1
ATOM 669 O O . ARG A 1 92 ? 183.009 149.629 104.661 1.00 89.90 92 ARG B O 1
ATOM 677 N N . GLU A 1 93 ? 184.780 149.067 103.392 1.00 82.02 93 GLU B N 1
ATOM 678 C CA . GLU A 1 93 ? 184.024 149.213 102.152 1.00 82.96 93 GLU B CA 1
ATOM 679 C C . GLU A 1 93 ? 182.965 148.124 102.014 1.00 85.79 93 GLU B C 1
ATOM 680 O O . GLU A 1 93 ? 181.841 148.398 101.578 1.00 92.61 93 GLU B O 1
ATOM 686 N N . LYS A 1 94 ? 183.303 146.882 102.372 1.00 75.78 94 LYS B N 1
ATOM 687 C CA . LYS A 1 94 ? 182.346 145.788 102.225 1.00 80.84 94 LYS B CA 1
ATOM 688 C C . LYS A 1 94 ? 181.147 145.976 103.145 1.00 82.82 94 LYS B C 1
ATOM 689 O O . LYS A 1 94 ? 180.018 145.618 102.787 1.00 88.21 94 LYS B O 1
ATOM 695 N N . LEU A 1 95 ? 181.370 146.529 104.339 1.00 73.23 95 LEU B N 1
ATOM 696 C CA . LEU A 1 95 ? 180.255 146.824 105.233 1.00 73.78 95 LEU B CA 1
ATOM 697 C C . LEU A 1 95 ? 179.321 147.862 104.623 1.00 78.91 95 LEU B C 1
ATOM 698 O O . LEU A 1 95 ? 178.095 147.749 104.735 1.00 85.72 95 LEU B O 1
ATOM 703 N N . LEU A 1 96 ? 179.884 148.885 103.975 1.00 68.90 96 LEU B N 1
ATOM 704 C CA . LEU A 1 96 ? 179.067 149.934 103.377 1.00 66.16 96 LEU B CA 1
ATOM 705 C C . LEU A 1 96 ? 178.273 149.446 102.172 1.00 69.53 96 LEU B C 1
ATOM 706 O O . LEU A 1 96 ? 177.300 150.102 101.783 1.00 76.17 96 LEU B O 1
ATOM 711 N N . SER A 1 97 ? 178.657 148.317 101.571 1.00 66.31 97 SER B N 1
ATOM 712 C CA . SER A 1 97 ? 177.948 147.819 100.398 1.00 69.27 97 SER B CA 1
ATOM 713 C C . SER A 1 97 ? 176.532 147.354 100.719 1.00 73.65 97 SER B C 1
ATOM 714 O O . SER A 1 97 ? 175.713 147.238 99.801 1.00 77.60 97 SER B O 1
ATOM 717 N N . GLY A 1 98 ? 176.225 147.088 101.990 1.00 75.71 98 GLY B N 1
ATOM 718 C CA . GLY A 1 98 ? 174.936 146.587 102.407 1.00 75.61 98 GLY B CA 1
ATOM 719 C C . GLY A 1 98 ? 174.877 145.083 102.578 1.00 78.81 98 GLY B C 1
ATOM 720 O O . GLY A 1 98 ? 173.976 144.587 103.263 1.00 83.82 98 GLY B O 1
ATOM 721 N N . ASN A 1 99 ? 175.808 144.349 101.972 1.00 77.23 99 ASN B N 1
ATOM 722 C CA . ASN A 1 99 ? 175.885 142.913 102.171 1.00 77.66 99 ASN B CA 1
ATOM 723 C C . ASN A 1 99 ? 176.520 142.609 103.529 1.00 81.82 99 ASN B C 1
ATOM 724 O O . ASN A 1 99 ? 177.262 143.433 104.069 1.00 87.88 99 ASN B O 1
ATOM 729 N N . PRO A 1 100 ? 176.249 141.436 104.108 1.00 67.29 100 PRO B N 1
ATOM 730 C CA . PRO A 1 100 ? 176.811 141.132 105.432 1.00 68.35 100 PRO B CA 1
ATOM 731 C C . PRO A 1 100 ? 178.269 140.708 105.319 1.00 76.87 100 PRO B C 1
ATOM 732 O O . PRO A 1 100 ? 178.629 139.891 104.469 1.00 78.53 100 PRO B O 1
ATOM 736 N N . LEU A 1 101 ? 179.113 141.280 106.182 1.00 73.60 101 LEU B N 1
ATOM 737 C CA . LEU A 1 101 ? 180.526 140.915 106.183 1.00 70.09 101 LEU B CA 1
ATOM 738 C C . LEU A 1 101 ? 180.710 139.448 106.549 1.00 74.21 101 LEU B C 1
ATOM 739 O O . LEU A 1 101 ? 181.535 138.749 105.948 1.00 83.25 101 LEU B O 1
ATOM 744 N N . PHE A 1 102 ? 179.955 138.969 107.537 1.00 72.15 102 PHE B N 1
ATOM 745 C CA . PHE A 1 102 ? 179.963 137.572 107.952 1.00 72.80 102 PHE B CA 1
ATOM 746 C C . PHE A 1 102 ? 178.532 137.060 107.948 1.00 78.06 102 PHE B C 1
ATOM 747 O O . PHE A 1 102 ? 177.625 137.745 108.432 1.00 82.04 102 PHE B O 1
ATOM 755 N N . VAL A 1 103 ? 178.342 135.854 107.415 1.00 71.34 103 VAL B N 1
ATOM 756 C CA . VAL A 1 103 ? 177.025 135.268 107.212 1.00 67.83 103 VAL B CA 1
ATOM 757 C C . VAL A 1 103 ? 176.906 134.027 108.095 1.00 73.99 103 VAL B C 1
ATOM 758 O O . VAL A 1 103 ? 177.893 133.502 108.610 1.00 82.92 103 VAL B O 1
ATOM 762 N N . LEU A 1 104 ? 175.669 133.572 108.274 1.00 73.04 104 LEU B N 1
ATOM 763 C CA . LEU A 1 104 ? 175.386 132.408 109.104 1.00 75.07 104 LEU B CA 1
ATOM 764 C C . LEU A 1 104 ? 176.022 131.111 108.603 1.00 80.81 104 LEU B C 1
ATOM 765 O O . LEU A 1 104 ? 176.391 130.974 107.433 1.00 86.22 104 LEU B O 1
ATOM 770 N N . GLU A 1 105 ? 176.150 130.151 109.518 1.00 89.25 105 GLU B N 1
ATOM 771 C CA . GLU A 1 105 ? 176.638 128.816 109.195 1.00 87.95 105 GLU B CA 1
ATOM 772 C C . GLU A 1 105 ? 175.981 127.807 110.129 1.00 90.52 105 GLU B C 1
ATOM 773 O O . GLU A 1 105 ? 175.388 128.196 111.143 1.00 101.19 105 GLU B O 1
ATOM 779 N N . PRO A 1 106 ? 176.067 126.509 109.832 1.00 67.73 106 PRO B N 1
ATOM 780 C CA . PRO A 1 106 ? 175.539 125.509 110.770 1.00 70.20 106 PRO B CA 1
ATOM 781 C C . PRO A 1 106 ? 176.302 125.516 112.087 1.00 73.55 106 PRO B C 1
ATOM 782 O O . PRO A 1 106 ? 177.366 126.121 112.231 1.00 78.72 106 PRO B O 1
ATOM 786 N N . GLU A 1 107 ? 175.734 124.817 113.065 1.00 91.46 107 GLU B N 1
ATOM 787 C CA . GLU A 1 107 ? 176.338 124.722 114.384 1.00 92.64 107 GLU B CA 1
ATOM 788 C C . GLU A 1 107 ? 177.607 123.877 114.337 1.00 93.87 107 GLU B C 1
ATOM 789 O O . GLU A 1 107 ? 177.845 123.108 113.402 1.00 97.61 107 GLU B O 1
ATOM 795 N N . THR A 1 108 ? 178.430 124.035 115.370 1.00 93.04 108 THR B N 1
ATOM 796 C CA . THR A 1 108 ? 179.680 123.297 115.478 1.00 92.55 108 THR B CA 1
ATOM 797 C C . THR A 1 108 ? 180.075 123.232 116.945 1.00 99.56 108 THR B C 1
ATOM 798 O O . THR A 1 108 ? 179.539 123.961 117.783 1.00 106.58 108 THR B O 1
ATOM 802 N N . ASP A 1 109 ? 181.020 122.336 117.243 1.00 90.73 109 ASP B N 1
ATOM 803 C CA . ASP A 1 109 ? 181.452 122.139 118.623 1.00 90.04 109 ASP B CA 1
ATOM 804 C C . ASP A 1 109 ? 182.047 123.414 119.208 1.00 93.08 109 ASP B C 1
ATOM 805 O O . ASP A 1 109 ? 181.887 123.690 120.403 1.00 97.07 109 ASP B O 1
ATOM 810 N N . VAL A 1 110 ? 182.741 124.200 118.384 1.00 89.78 110 VAL B N 1
ATOM 811 C CA . VAL A 1 110 ? 183.317 125.455 118.862 1.00 90.90 110 VAL B CA 1
ATOM 812 C C . VAL A 1 110 ? 182.214 126.422 119.275 1.00 93.08 110 VAL B C 1
ATOM 813 O O . VAL A 1 110 ? 182.293 127.067 120.328 1.00 100.52 110 VAL B O 1
ATOM 817 N N . SER A 1 111 ? 181.169 126.540 118.453 1.00 89.79 111 SER B N 1
ATOM 818 C CA . SER A 1 111 ? 180.088 127.473 118.756 1.00 94.72 111 SER B CA 1
ATOM 819 C C . SER A 1 111 ? 179.284 127.018 119.969 1.00 95.13 111 SER B C 1
ATOM 820 O O . SER A 1 111 ? 178.872 127.845 120.791 1.00 99.89 111 SER B O 1
ATOM 823 N N . LYS A 1 112 ? 179.044 125.710 120.092 1.00 85.66 112 LYS B N 1
ATOM 824 C CA . LYS A 1 112 ? 178.267 125.202 121.219 1.00 84.15 112 LYS B CA 1
ATOM 825 C C . LYS A 1 112 ? 178.973 125.463 122.544 1.00 87.60 112 LYS B C 1
ATOM 826 O O . LYS A 1 112 ? 178.336 125.849 123.531 1.00 92.16 112 LYS B O 1
ATOM 832 N N . ARG A 1 113 ? 180.291 125.255 122.587 1.00 82.22 113 ARG B N 1
ATOM 833 C CA . ARG A 1 113 ? 181.028 125.452 123.831 1.00 83.80 113 ARG B CA 1
ATOM 834 C C . ARG A 1 113 ? 181.058 126.918 124.244 1.00 86.83 113 ARG B C 1
ATOM 835 O O . ARG A 1 113 ? 181.073 127.221 125.442 1.00 91.51 113 ARG B O 1
ATOM 843 N N . CYS A 1 114 ? 181.066 127.838 123.277 1.00 85.39 114 CYS B N 1
ATOM 844 C CA . CYS A 1 114 ? 181.001 129.257 123.611 1.00 85.47 114 CYS B CA 1
ATOM 845 C C . CYS A 1 114 ? 179.653 129.618 124.224 1.00 89.39 114 CYS B C 1
ATOM 846 O O . CYS A 1 114 ? 179.541 130.607 124.958 1.00 89.54 114 CYS B O 1
ATOM 849 N N . GLY A 1 115 ? 178.615 128.841 123.922 1.00 94.62 115 GLY B N 1
ATOM 850 C CA . GLY A 1 115 ? 177.300 129.075 124.487 1.00 88.58 115 GLY B CA 1
ATOM 851 C C . GLY A 1 115 ? 176.454 130.010 123.649 1.00 86.87 115 GLY B C 1
ATOM 852 O O . GLY A 1 115 ? 175.550 130.669 124.170 1.00 90.01 115 GLY B O 1
ATOM 853 N N . VAL A 1 116 ? 176.736 130.078 122.349 1.00 82.12 116 VAL B N 1
ATOM 854 C CA . VAL A 1 116 ? 175.963 130.909 121.430 1.00 81.14 116 VAL B CA 1
ATOM 855 C C . VAL A 1 116 ? 174.720 130.107 121.057 1.00 81.51 116 VAL B C 1
ATOM 856 O O . VAL A 1 116 ? 174.795 129.148 120.287 1.00 83.00 116 VAL B O 1
ATOM 860 N N . ASN A 1 117 ? 173.578 130.487 121.617 1.00 75.98 117 ASN B N 1
ATOM 861 C CA . ASN A 1 117 ? 172.354 129.753 121.350 1.00 74.03 117 ASN B CA 1
ATOM 862 C C . ASN A 1 117 ? 171.977 129.905 119.875 1.00 70.12 117 ASN B C 1
ATOM 863 O O . ASN A 1 117 ? 172.088 131.004 119.321 1.00 80.10 117 ASN B O 1
ATOM 868 N N . PRO A 1 118 ? 171.534 128.827 119.200 1.00 65.42 118 PRO B N 1
ATOM 869 C CA . PRO A 1 118 ? 171.351 128.915 117.744 1.00 71.31 118 PRO B CA 1
ATOM 870 C C . PRO A 1 118 ? 170.077 129.627 117.319 1.00 74.93 118 PRO B C 1
ATOM 871 O O . PRO A 1 118 ? 169.253 130.017 118.153 1.00 80.16 118 PRO B O 1
ATOM 875 N N . ARG A 1 119 ? 169.917 129.788 116.006 1.00 73.87 119 ARG B N 1
ATOM 876 C CA . ARG A 1 119 ? 168.765 130.437 115.395 1.00 70.14 119 ARG B CA 1
ATOM 877 C C . ARG A 1 119 ? 168.078 129.426 114.490 1.00 76.64 119 ARG B C 1
ATOM 878 O O . ARG A 1 119 ? 168.733 128.790 113.658 1.00 88.07 119 ARG B O 1
ATOM 886 N N . ARG A 1 120 ? 166.765 129.285 114.649 1.00 77.60 120 ARG B N 1
ATOM 887 C CA . ARG A 1 120 ? 165.984 128.324 113.873 1.00 77.07 120 ARG B CA 1
ATOM 888 C C . ARG A 1 120 ? 165.571 128.990 112.567 1.00 82.24 120 ARG B C 1
ATOM 889 O O . ARG A 1 120 ? 164.630 129.787 112.533 1.00 87.47 120 ARG B O 1
ATOM 897 N N . ASN A 1 121 ? 166.283 128.663 111.488 1.00 86.09 121 ASN B N 1
ATOM 898 C CA . ASN A 1 121 ? 166.023 129.199 110.156 1.00 85.31 121 ASN B CA 1
ATOM 899 C C . ASN A 1 121 ? 165.767 128.038 109.207 1.00 89.14 121 ASN B C 1
ATOM 900 O O . ASN A 1 121 ? 166.641 127.185 109.019 1.00 92.09 121 ASN B O 1
ATOM 905 N N . ASN A 1 122 ? 164.577 128.020 108.602 1.00 90.64 122 ASN B N 1
ATOM 906 C CA . ASN A 1 122 ? 164.164 126.947 107.695 1.00 86.06 122 ASN B CA 1
ATOM 907 C C . ASN A 1 122 ? 164.273 125.581 108.369 1.00 91.27 122 ASN B C 1
ATOM 908 O O . ASN A 1 122 ? 164.693 124.596 107.759 1.00 94.31 122 ASN B O 1
ATOM 913 N N . GLY A 1 123 ? 163.891 125.521 109.642 1.00 89.90 123 GLY B N 1
ATOM 914 C CA . GLY A 1 123 ? 163.957 124.274 110.383 1.00 89.89 123 GLY B CA 1
ATOM 915 C C . GLY A 1 123 ? 165.361 123.743 110.562 1.00 90.97 123 GLY B C 1
ATOM 916 O O . GLY A 1 123 ? 165.559 122.523 110.569 1.00 93.62 123 GLY B O 1
ATOM 917 N N . LEU A 1 124 ? 166.345 124.628 110.704 1.00 90.35 124 LEU B N 1
ATOM 918 C CA . LEU A 1 124 ? 167.733 124.228 110.885 1.00 86.67 124 LEU B CA 1
ATOM 919 C C . LEU A 1 124 ? 168.437 125.259 111.753 1.00 90.07 124 LEU B C 1
ATOM 920 O O . LEU A 1 124 ? 168.151 126.456 111.666 1.00 96.56 124 LEU B O 1
ATOM 925 N N . MET A 1 125 ? 169.357 124.783 112.587 1.00 89.97 125 MET B N 1
ATOM 926 C CA . MET A 1 125 ? 170.107 125.668 113.466 1.00 91.26 125 MET B CA 1
ATOM 927 C C . MET A 1 125 ? 171.203 126.382 112.684 1.00 89.97 125 MET B C 1
ATOM 928 O O . MET A 1 125 ? 171.886 125.777 111.852 1.00 93.65 125 MET B O 1
ATOM 933 N N . ARG A 1 126 ? 171.366 127.678 112.952 1.00 79.30 126 ARG B N 1
ATOM 934 C CA . ARG A 1 126 ? 172.337 128.507 112.249 1.00 75.61 126 ARG B CA 1
ATOM 935 C C . ARG A 1 126 ? 172.998 129.471 113.223 1.00 78.56 126 ARG B C 1
ATOM 936 O O . ARG A 1 126 ? 172.329 130.056 114.080 1.00 86.43 126 ARG B O 1
ATOM 944 N N . VAL A 1 127 ? 174.316 129.626 113.084 1.00 79.71 127 VAL B N 1
ATOM 945 C CA . VAL A 1 127 ? 175.100 130.561 113.882 1.00 75.88 127 VAL B CA 1
ATOM 946 C C . VAL A 1 127 ? 176.088 131.256 112.954 1.00 84.07 127 VAL B C 1
ATOM 947 O O . VAL A 1 127 ? 176.492 130.707 111.925 1.00 94.50 127 VAL B O 1
ATOM 951 N N . ASN A 1 128 ? 176.472 132.476 113.321 1.00 76.43 128 ASN B N 1
ATOM 952 C CA . ASN A 1 128 ? 177.365 133.265 112.486 1.00 77.47 128 ASN B CA 1
ATOM 953 C C . ASN A 1 128 ? 178.757 132.643 112.433 1.00 80.34 128 ASN B C 1
ATOM 954 O O . ASN A 1 128 ? 179.219 132.008 113.385 1.00 82.72 128 ASN B O 1
ATOM 959 N N . GLU A 1 129 ? 179.426 132.832 111.292 1.00 82.68 129 GLU B N 1
ATOM 960 C CA . GLU A 1 129 ? 180.765 132.288 111.093 1.00 83.29 129 GLU B CA 1
ATOM 961 C C . GLU A 1 129 ? 181.822 132.995 111.931 1.00 87.93 129 GLU B C 1
ATOM 962 O O . GLU A 1 129 ? 182.932 132.469 112.068 1.00 98.13 129 GLU B O 1
ATOM 968 N N . ILE A 1 130 ? 181.514 134.171 112.484 1.00 78.55 130 ILE B N 1
ATOM 969 C CA . ILE A 1 130 ? 182.529 134.957 113.178 1.00 79.06 130 ILE B CA 1
ATOM 970 C C . ILE A 1 130 ? 183.033 134.234 114.422 1.00 83.79 130 ILE B C 1
ATOM 971 O O . ILE A 1 130 ? 184.200 134.385 114.805 1.00 94.83 130 ILE B O 1
ATOM 976 N N . VAL A 1 131 ? 182.172 133.451 115.077 1.00 76.40 131 VAL B N 1
ATOM 977 C CA . VAL A 1 131 ? 182.587 132.741 116.286 1.00 80.39 131 VAL B CA 1
ATOM 978 C C . VAL A 1 131 ? 183.659 131.710 115.953 1.00 86.91 131 VAL B C 1
ATOM 979 O O . VAL A 1 131 ? 184.673 131.593 116.651 1.00 90.18 131 VAL B O 1
ATOM 983 N N . ARG A 1 132 ? 183.444 130.938 114.884 1.00 79.63 132 ARG B N 1
ATOM 984 C CA . ARG A 1 132 ? 184.424 129.929 114.494 1.00 75.15 132 ARG B CA 1
ATOM 985 C C . ARG A 1 132 ? 185.739 130.573 114.071 1.00 81.20 132 ARG B C 1
ATOM 986 O O . ARG A 1 132 ? 186.819 130.094 114.437 1.00 91.57 132 ARG B O 1
ATOM 994 N N . LEU A 1 133 ? 185.669 131.657 113.294 1.00 76.08 133 LEU B N 1
ATOM 995 C CA . LEU A 1 133 ? 186.886 132.338 112.866 1.00 76.13 133 LEU B CA 1
ATOM 996 C C . LEU A 1 133 ? 187.616 132.957 114.052 1.00 82.41 133 LEU B C 1
ATOM 997 O O . LEU A 1 133 ? 188.852 132.942 114.106 1.00 88.38 133 LEU B O 1
ATOM 1002 N N . ALA A 1 134 ? 186.869 133.517 115.007 1.00 81.76 134 ALA B N 1
ATOM 1003 C CA . ALA A 1 134 ? 187.498 134.139 116.167 1.00 81.73 134 ALA B CA 1
ATOM 1004 C C . ALA A 1 134 ? 188.248 133.114 117.007 1.00 85.10 134 ALA B C 1
ATOM 1005 O O . ALA A 1 134 ? 189.360 133.379 117.479 1.00 92.52 134 ALA B O 1
ATOM 1007 N N . HIS A 1 135 ? 187.652 131.936 117.209 1.00 79.95 135 HIS B N 1
ATOM 1008 C CA . HIS A 1 135 ? 188.320 130.893 117.980 1.00 82.61 135 HIS B CA 1
ATOM 1009 C C . HIS A 1 135 ? 189.592 130.423 117.286 1.00 86.13 135 HIS B C 1
ATOM 1010 O O . HIS A 1 135 ? 190.626 130.229 117.935 1.00 94.21 135 HIS B O 1
ATOM 1017 N N . ASN A 1 136 ? 189.533 130.232 115.966 1.00 74.82 136 ASN B N 1
ATOM 1018 C CA . ASN A 1 136 ? 190.702 129.758 115.233 1.00 77.43 136 ASN B CA 1
ATOM 1019 C C . ASN A 1 136 ? 191.836 130.775 115.283 1.00 82.10 136 ASN B C 1
ATOM 1020 O O . ASN A 1 136 ? 193.008 130.405 115.416 1.00 90.38 136 ASN B O 1
ATOM 1025 N N . CYS A 1 137 ? 191.510 132.064 115.167 1.00 87.74 137 CYS B N 1
ATOM 1026 C CA . CYS A 1 137 ? 192.544 133.090 115.246 1.00 90.15 137 CYS B CA 1
ATOM 1027 C C . CYS A 1 137 ? 193.114 133.195 116.655 1.00 90.65 137 CYS B C 1
ATOM 1028 O O . CYS A 1 137 ? 194.324 133.387 116.830 1.00 94.17 137 CYS B O 1
ATOM 1031 N N . ALA A 1 138 ? 192.257 133.081 117.672 1.00 78.40 138 ALA B N 1
ATOM 1032 C CA . ALA A 1 138 ? 192.710 133.249 119.049 1.00 79.05 138 ALA B CA 1
ATOM 1033 C C . ALA A 1 138 ? 193.685 132.149 119.450 1.00 81.67 138 ALA B C 1
ATOM 1034 O O . ALA A 1 138 ? 194.735 132.422 120.044 1.00 90.90 138 ALA B O 1
ATOM 1036 N N . VAL A 1 139 ? 193.355 130.895 119.136 1.00 78.34 139 VAL B N 1
ATOM 1037 C CA . VAL A 1 139 ? 194.258 129.795 119.464 1.00 79.38 139 VAL B CA 1
ATOM 1038 C C . VAL A 1 139 ? 195.548 129.910 118.661 1.00 85.34 139 VAL B C 1
ATOM 1039 O O . VAL A 1 139 ? 196.629 129.559 119.147 1.00 91.21 139 VAL B O 1
ATOM 1043 N N . ASN A 1 140 ? 195.458 130.397 117.421 1.00 86.70 140 ASN B N 1
ATOM 1044 C CA . ASN A 1 140 ? 196.665 130.653 116.641 1.00 80.38 140 ASN B CA 1
ATOM 1045 C C . ASN A 1 140 ? 197.534 131.706 117.317 1.00 84.57 140 ASN B C 1
ATOM 1046 O O . ASN A 1 140 ? 198.758 131.557 117.396 1.00 95.60 140 ASN B O 1
ATOM 1051 N N . PHE A 1 141 ? 196.910 132.773 117.822 1.00 80.59 141 PHE B N 1
ATOM 1052 C CA . PHE A 1 141 ? 197.661 133.852 118.459 1.00 80.86 141 PHE B CA 1
ATOM 1053 C C . PHE A 1 141 ? 198.422 133.356 119.683 1.00 84.16 141 PHE B C 1
ATOM 1054 O O . PHE A 1 141 ? 199.574 133.746 119.907 1.00 92.90 141 PHE B O 1
ATOM 1062 N N . LEU A 1 142 ? 197.792 132.499 120.490 1.00 84.53 142 LEU B N 1
ATOM 1063 C CA . LEU A 1 142 ? 198.460 131.975 121.677 1.00 88.39 142 LEU B CA 1
ATOM 1064 C C . LEU A 1 142 ? 199.650 131.094 121.313 1.00 90.90 142 LEU B C 1
ATOM 1065 O O . LEU A 1 142 ? 200.607 130.995 122.090 1.00 93.35 142 LEU B O 1
ATOM 1070 N N . ARG A 1 143 ? 199.609 130.442 120.148 1.00 81.53 143 ARG B N 1
ATOM 1071 C CA . ARG A 1 143 ? 200.727 129.598 119.738 1.00 75.79 143 ARG B CA 1
ATOM 1072 C C . ARG A 1 143 ? 201.941 130.424 119.328 1.00 78.66 143 ARG B C 1
ATOM 1073 O O . ARG A 1 143 ? 203.078 129.965 119.484 1.00 88.61 143 ARG B O 1
ATOM 1081 N N . ARG A 1 144 ? 201.727 131.633 118.803 1.00 84.16 144 ARG B N 1
ATOM 1082 C CA . ARG A 1 144 ? 202.857 132.465 118.399 1.00 86.53 144 ARG B CA 1
ATOM 1083 C C . ARG A 1 144 ? 203.659 132.940 119.604 1.00 92.64 144 ARG B C 1
ATOM 1084 O O . ARG A 1 144 ? 204.871 133.154 119.494 1.00 101.27 144 ARG B O 1
ATOM 1092 N N . ARG A 1 145 ? 203.002 133.114 120.755 1.00 87.25 145 ARG B N 1
ATOM 1093 C CA . ARG A 1 145 ? 203.692 133.608 121.943 1.00 87.02 145 ARG B CA 1
ATOM 1094 C C . ARG A 1 145 ? 204.788 132.650 122.394 1.00 90.38 145 ARG B C 1
ATOM 1095 O O . ARG A 1 145 ? 205.902 133.079 122.717 1.00 97.83 145 ARG B O 1
ATOM 1103 N N . ARG A 1 146 ? 204.496 131.348 122.420 1.00 84.98 146 ARG B N 1
ATOM 1104 C CA . ARG A 1 146 ? 205.508 130.382 122.838 1.00 87.30 146 ARG B CA 1
ATOM 1105 C C . ARG A 1 146 ? 206.595 130.226 121.782 1.00 93.52 146 ARG B C 1
ATOM 1106 O O . ARG A 1 146 ? 207.771 130.038 122.118 1.00 98.21 146 ARG B O 1
ATOM 1114 N N . TYR A 1 147 ? 206.228 130.300 120.505 1.00 84.96 147 TYR B N 1
ATOM 1115 C CA . TYR A 1 147 ? 207.192 130.139 119.424 1.00 79.13 147 TYR B CA 1
ATOM 1116 C C . TYR A 1 147 ? 206.593 130.727 118.156 1.00 83.91 147 TYR B C 1
ATOM 1117 O O . TYR A 1 147 ? 205.450 130.414 117.808 1.00 95.20 147 TYR B O 1
ATOM 1126 N N . VAL A 1 148 ? 207.362 131.579 117.475 1.00 84.94 148 VAL B N 1
ATOM 1127 C CA . VAL A 1 148 ? 206.832 132.310 116.326 1.00 88.00 148 VAL B CA 1
ATOM 1128 C C . VAL A 1 148 ? 206.500 131.351 115.188 1.00 89.66 148 VAL B C 1
ATOM 1129 O O . VAL A 1 148 ? 205.412 131.410 114.603 1.00 89.31 148 VAL B O 1
ATOM 1133 N N . ASP A 1 149 ? 207.431 130.456 114.856 1.00 99.42 149 ASP B N 1
ATOM 1134 C CA . ASP A 1 149 ? 207.237 129.501 113.764 1.00 104.19 149 ASP B CA 1
ATOM 1135 C C . ASP A 1 149 ? 206.508 128.267 114.299 1.00 104.10 149 ASP B C 1
ATOM 1136 O O . ASP A 1 149 ? 207.067 127.178 114.443 1.00 102.92 149 ASP B O 1
ATOM 1141 N N . ALA A 1 150 ? 205.225 128.469 114.593 1.00 85.97 150 ALA B N 1
ATOM 1142 C CA . ALA A 1 150 ? 204.348 127.437 115.125 1.00 81.86 150 ALA B CA 1
ATOM 1143 C C . ALA A 1 150 ? 203.238 127.142 114.126 1.00 85.62 150 ALA B C 1
ATOM 1144 O O . ALA A 1 150 ? 202.914 127.970 113.270 1.00 91.58 150 ALA B O 1
ATOM 1146 N N . VAL A 1 151 ? 202.663 125.942 114.238 1.00 72.80 151 VAL B N 1
ATOM 1147 C CA . VAL A 1 151 ? 201.578 125.557 113.346 1.00 73.98 151 VAL B CA 1
ATOM 1148 C C . VAL A 1 151 ? 200.368 126.442 113.611 1.00 78.29 151 VAL B C 1
ATOM 1149 O O . VAL A 1 151 ? 200.015 126.721 114.764 1.00 82.63 151 VAL B O 1
ATOM 1153 N N . GLN A 1 152 ? 199.729 126.890 112.531 1.00 79.27 152 GLN B N 1
ATOM 1154 C CA . GLN A 1 152 ? 198.609 127.821 112.588 1.00 81.77 152 GLN B CA 1
ATOM 1155 C C . GLN A 1 152 ? 197.386 127.173 111.956 1.00 82.99 152 GLN B C 1
ATOM 1156 O O . GLN A 1 152 ? 197.457 126.664 110.833 1.00 85.16 152 GLN B O 1
ATOM 1162 N N . LEU A 1 153 ? 196.271 127.194 112.681 1.00 84.80 153 LEU B N 1
ATOM 1163 C CA . LEU A 1 153 ? 195.037 126.608 112.185 1.00 85.06 153 LEU B CA 1
ATOM 1164 C C . LEU A 1 153 ? 194.429 127.476 111.089 1.00 86.58 153 LEU B C 1
ATOM 1165 O O . LEU A 1 153 ? 194.655 128.687 111.025 1.00 92.52 153 LEU B O 1
ATOM 1170 N N . THR A 1 154 ? 193.646 126.836 110.224 1.00 85.43 154 THR B N 1
ATOM 1171 C CA . THR A 1 154 ? 192.926 127.519 109.161 1.00 83.24 154 THR B CA 1
ATOM 1172 C C . THR A 1 154 ? 191.504 127.827 109.631 1.00 87.48 154 THR B C 1
ATOM 1173 O O . THR A 1 154 ? 191.155 127.632 110.798 1.00 94.01 154 THR B O 1
ATOM 1177 N N . ALA A 1 155 ? 190.666 128.317 108.718 1.00 80.61 155 ALA B N 1
ATOM 1178 C CA . ALA A 1 155 ? 189.271 128.599 109.027 1.00 80.37 155 ALA B CA 1
ATOM 1179 C C . ALA A 1 155 ? 188.394 127.353 109.025 1.00 82.44 155 ALA B C 1
ATOM 1180 O O . ALA A 1 155 ? 187.224 127.443 109.410 1.00 88.29 155 ALA B O 1
ATOM 1182 N N . ALA A 1 156 ? 188.921 126.201 108.614 1.00 82.45 156 ALA B N 1
ATOM 1183 C CA . ALA A 1 156 ? 188.131 124.986 108.471 1.00 81.05 156 ALA B CA 1
ATOM 1184 C C . ALA A 1 156 ? 188.020 124.178 109.758 1.00 82.95 156 ALA B C 1
ATOM 1185 O O . ALA A 1 156 ? 187.325 123.157 109.768 1.00 82.71 156 ALA B O 1
ATOM 1187 N N . ASN A 1 157 ? 188.678 124.597 110.837 1.00 91.66 157 ASN B N 1
ATOM 1188 C CA . ASN A 1 157 ? 188.612 123.845 112.081 1.00 95.03 157 ASN B CA 1
ATOM 1189 C C . ASN A 1 157 ? 187.208 123.922 112.668 1.00 99.07 157 ASN B C 1
ATOM 1190 O O . ASN A 1 157 ? 186.566 124.977 112.650 1.00 98.04 157 ASN B O 1
ATOM 1195 N N . HIS A 1 158 ? 186.732 122.786 113.186 1.00 96.44 158 HIS B N 1
ATOM 1196 C CA . HIS A 1 158 ? 185.386 122.672 113.732 1.00 89.72 158 HIS B CA 1
ATOM 1197 C C . HIS A 1 158 ? 185.372 121.823 115.000 1.00 92.73 158 HIS B C 1
ATOM 1198 O O . HIS A 1 158 ? 184.397 121.110 115.263 1.00 100.59 158 HIS B O 1
ATOM 1205 N N . SER A 1 159 ? 186.440 121.881 115.792 1.00 93.89 159 SER B N 1
ATOM 1206 C CA . SER A 1 159 ? 186.538 121.074 116.999 1.00 97.94 159 SER B CA 1
ATOM 1207 C C . SER A 1 159 ? 187.505 121.732 117.970 1.00 97.12 159 SER B C 1
ATOM 1208 O O . SER A 1 159 ? 188.282 122.618 117.603 1.00 97.31 159 SER B O 1
ATOM 1211 N N . THR A 1 160 ? 187.444 121.285 119.222 1.00 93.72 160 THR B N 1
ATOM 1212 C CA . THR A 1 160 ? 188.327 121.810 120.253 1.00 91.07 160 THR B CA 1
ATOM 1213 C C . THR A 1 160 ? 189.775 121.442 119.947 1.00 92.12 160 THR B C 1
ATOM 1214 O O . THR A 1 160 ? 190.066 120.380 119.390 1.00 97.14 160 THR B O 1
ATOM 1218 N N . THR A 1 161 ? 190.686 122.335 120.325 1.00 90.28 161 THR B N 1
ATOM 1219 C CA . THR A 1 161 ? 192.103 122.217 120.024 1.00 91.15 161 THR B CA 1
ATOM 1220 C C . THR A 1 161 ? 192.868 121.690 121.232 1.00 89.96 161 THR B C 1
ATOM 1221 O O . THR A 1 161 ? 192.395 121.788 122.368 1.00 93.84 161 THR B O 1
ATOM 1225 N N . PRO A 1 162 ? 194.054 121.114 121.034 1.00 75.10 162 PRO B N 1
ATOM 1226 C CA . PRO A 1 162 ? 194.854 120.683 122.186 1.00 76.53 162 PRO B CA 1
ATOM 1227 C C . PRO A 1 162 ? 195.430 121.869 122.944 1.00 81.57 162 PRO B C 1
ATOM 1228 O O . PRO A 1 162 ? 195.527 122.988 122.436 1.00 86.33 162 PRO B O 1
ATOM 1232 N N . ALA A 1 163 ? 195.813 121.603 124.190 1.00 86.69 163 ALA B N 1
ATOM 1233 C CA . ALA A 1 163 ? 196.364 122.635 125.051 1.00 83.47 163 ALA B CA 1
ATOM 1234 C C . ALA A 1 163 ? 197.725 123.097 124.531 1.00 81.03 163 ALA B C 1
ATOM 1235 O O . ALA A 1 163 ? 198.281 122.544 123.577 1.00 82.88 163 ALA B O 1
ATOM 1237 N N . ILE A 1 164 ? 198.262 124.126 125.185 1.00 75.52 164 ILE B N 1
ATOM 1238 C CA . ILE A 1 164 ? 199.515 124.765 124.798 1.00 73.42 164 ILE B CA 1
ATOM 1239 C C . ILE A 1 164 ? 200.495 124.639 125.956 1.00 74.95 164 ILE B C 1
ATOM 1240 O O . ILE A 1 164 ? 200.142 124.918 127.108 1.00 79.84 164 ILE B O 1
ATOM 1245 N N . LEU A 1 165 ? 201.716 124.210 125.650 1.00 84.86 165 LEU B N 1
ATOM 1246 C CA . LEU A 1 165 ? 202.738 124.063 126.675 1.00 86.20 165 LEU B CA 1
ATOM 1247 C C . LEU A 1 165 ? 203.136 125.422 127.241 1.00 86.89 165 LEU B C 1
ATOM 1248 O O . LEU A 1 165 ? 203.047 126.453 126.569 1.00 89.64 165 LEU B O 1
ATOM 1253 N N . SER A 1 166 ? 203.576 125.412 128.498 1.00 91.01 166 SER B N 1
ATOM 1254 C CA . SER A 1 166 ? 204.084 126.608 129.154 1.00 91.30 166 SER B CA 1
ATOM 1255 C C . SER A 1 166 ? 205.554 126.874 128.855 1.00 90.80 166 SER B C 1
ATOM 1256 O O . SER A 1 166 ? 206.037 127.976 129.140 1.00 89.59 166 SER B O 1
ATOM 1259 N N . GLN A 1 167 ? 206.274 125.904 128.293 1.00 95.73 167 GLN B N 1
ATOM 1260 C CA . GLN A 1 167 ? 207.683 126.087 127.972 1.00 94.96 167 GLN B CA 1
ATOM 1261 C C . GLN A 1 167 ? 208.104 124.997 127.001 1.00 93.93 167 GLN B C 1
ATOM 1262 O O . GLN A 1 167 ? 207.901 123.810 127.273 1.00 94.71 167 GLN B O 1
ATOM 1268 N N . THR A 1 168 ? 208.690 125.402 125.879 1.00 84.25 168 THR B N 1
ATOM 1269 C CA . THR A 1 168 ? 209.136 124.459 124.868 1.00 82.83 168 THR B CA 1
ATOM 1270 C C . THR A 1 168 ? 210.481 123.855 125.268 1.00 88.38 168 THR B C 1
ATOM 1271 O O . THR A 1 168 ? 211.209 124.393 126.108 1.00 93.64 168 THR B O 1
ATOM 1275 N N . VAL A 1 169 ? 210.800 122.710 124.661 1.00 82.32 169 VAL B N 1
ATOM 1276 C CA . VAL A 1 169 ? 212.064 122.036 124.950 1.00 84.12 169 VAL B CA 1
ATOM 1277 C C . VAL A 1 169 ? 213.239 122.917 124.540 1.00 90.21 169 VAL B C 1
ATOM 1278 O O . VAL A 1 169 ? 214.229 123.042 125.271 1.00 96.27 169 VAL B O 1
ATOM 1282 N N . LEU A 1 170 ? 213.152 123.535 123.359 1.00 82.21 170 LEU B N 1
ATOM 1283 C CA . LEU A 1 170 ? 214.222 124.419 122.907 1.00 77.85 170 LEU B CA 1
ATOM 1284 C C . LEU A 1 170 ? 214.369 125.624 123.829 1.00 86.54 170 LEU B C 1
ATOM 1285 O O . LEU A 1 170 ? 215.489 126.036 124.150 1.00 95.44 170 LEU B O 1
ATOM 1290 N N . ASP A 1 171 ? 213.247 126.204 124.263 1.00 98.12 171 ASP B N 1
ATOM 1291 C CA . ASP A 1 171 ? 213.312 127.329 125.190 1.00 102.01 171 ASP B CA 1
ATOM 1292 C C . ASP A 1 171 ? 213.875 126.896 126.538 1.00 102.59 171 ASP B C 1
ATOM 1293 O O . ASP A 1 171 ? 214.554 127.676 127.215 1.00 100.49 171 ASP B O 1
ATOM 1298 N N . ARG A 1 172 ? 213.596 125.655 126.946 1.00 93.97 172 ARG B N 1
ATOM 1299 C CA . ARG A 1 172 ? 214.118 125.155 128.213 1.00 90.70 172 ARG B CA 1
ATOM 1300 C C . ARG A 1 172 ? 215.641 125.090 128.192 1.00 86.71 172 ARG B C 1
ATOM 1301 O O . ARG A 1 172 ? 216.301 125.504 129.152 1.00 89.98 172 ARG B O 1
ATOM 1309 N N . PHE A 1 173 ? 216.212 124.575 127.103 1.00 77.58 173 PHE B N 1
ATOM 1310 C CA . PHE A 1 173 ? 217.655 124.465 126.934 1.00 83.78 173 PHE B CA 1
ATOM 1311 C C . PHE A 1 173 ? 218.247 125.588 126.088 1.00 86.55 173 PHE B C 1
ATOM 1312 O O . PHE A 1 173 ? 219.436 125.526 125.762 1.00 90.74 173 PHE B O 1
ATOM 1320 N N . ASN A 1 174 ? 217.447 126.601 125.733 1.00 98.46 174 ASN B N 1
ATOM 1321 C CA . ASN A 1 174 ? 217.866 127.775 124.949 1.00 100.20 174 ASN B CA 1
ATOM 1322 C C . ASN A 1 174 ? 218.724 127.390 123.743 1.00 98.89 174 ASN B C 1
ATOM 1323 O O . ASN A 1 174 ? 219.737 128.021 123.434 1.00 104.02 174 ASN B O 1
ATOM 1328 N N . GLY A 1 175 ? 218.293 126.344 123.044 1.00 86.47 175 GLY B N 1
ATOM 1329 C CA . GLY 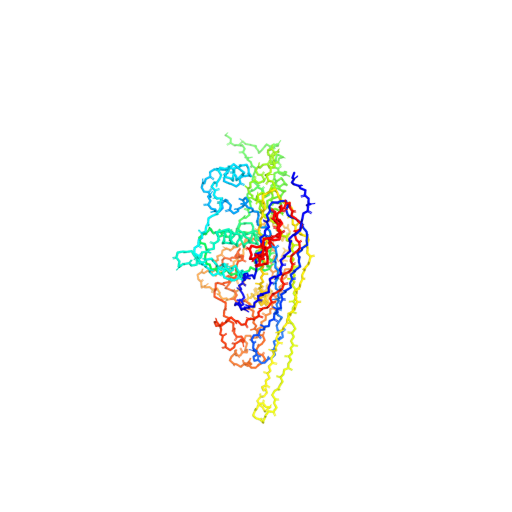A 1 175 ? 218.991 125.832 121.887 1.00 90.45 175 GLY B CA 1
ATOM 1330 C C . GLY A 1 175 ? 218.479 126.425 120.591 1.00 89.11 175 GLY B C 1
ATOM 1331 O O . GLY A 1 175 ? 217.722 127.403 120.574 1.00 88.12 175 GLY B O 1
ATOM 1332 N N . ALA A 1 176 ? 218.902 125.821 119.484 1.00 81.82 176 ALA B N 1
ATOM 1333 C CA . ALA A 1 176 ? 218.486 126.266 118.162 1.00 80.55 176 ALA B CA 1
ATOM 1334 C C . ALA A 1 176 ? 218.617 125.103 117.192 1.00 84.80 176 ALA B C 1
ATOM 1335 O O . ALA A 1 176 ? 219.610 124.371 117.224 1.00 90.15 176 ALA B O 1
ATOM 1337 N N . LEU A 1 177 ? 217.606 124.937 116.337 1.00 82.58 177 LEU B N 1
ATOM 1338 C CA . LEU A 1 177 ? 217.647 123.868 115.345 1.00 86.09 177 LEU B CA 1
ATOM 1339 C C . LEU A 1 177 ? 218.769 124.094 114.338 1.00 93.56 177 LEU B C 1
ATOM 1340 O O . LEU A 1 177 ? 219.444 123.141 113.929 1.00 97.24 177 LEU B O 1
ATOM 1345 N N . ASP A 1 178 ? 218.979 125.345 113.928 1.00 112.08 178 ASP B N 1
ATOM 1346 C CA . ASP A 1 178 ? 219.972 125.702 112.922 1.00 109.77 178 ASP B CA 1
ATOM 1347 C C . ASP A 1 178 ? 220.586 127.062 113.250 1.00 107.50 178 ASP B C 1
ATOM 1348 O O . ASP A 1 178 ? 219.910 128.086 113.093 1.00 108.37 178 ASP B O 1
ATOM 1353 N N . PRO A 1 179 ? 221.835 127.134 113.727 1.00 98.51 179 PRO B N 1
ATOM 1354 C CA . PRO A 1 179 ? 222.459 128.449 113.920 1.00 102.33 179 PRO B CA 1
ATOM 1355 C C . PRO A 1 179 ? 222.643 129.185 112.601 1.00 105.79 179 PRO B C 1
ATOM 1356 O O . PRO A 1 179 ? 222.834 128.578 111.544 1.00 108.57 179 PRO B O 1
ATOM 1360 N N . ASP A 1 180 ? 222.585 130.513 112.675 1.00 114.50 180 ASP B N 1
ATOM 1361 C CA . ASP A 1 180 ? 222.711 131.335 111.486 1.00 114.44 180 ASP B CA 1
ATOM 1362 C C . ASP A 1 180 ? 224.154 131.323 110.978 1.00 113.55 180 ASP B C 1
ATOM 1363 O O . ASP A 1 180 ? 225.084 131.054 111.741 1.00 114.68 180 ASP B O 1
ATOM 1368 N N . PRO A 1 181 ? 224.369 131.613 109.690 1.00 102.73 181 PRO B N 1
ATOM 1369 C CA . PRO A 1 181 ? 225.739 131.715 109.176 1.00 105.08 181 PRO B CA 1
ATOM 1370 C C . PRO A 1 181 ? 226.372 133.087 109.341 1.00 106.39 181 PRO B C 1
ATOM 1371 O O . PRO A 1 181 ? 227.564 133.232 109.037 1.00 107.32 181 PRO B O 1
ATOM 1375 N N . ASN A 1 182 ? 225.617 134.089 109.794 1.00 110.35 182 ASN B N 1
ATOM 1376 C CA . ASN A 1 182 ? 226.129 135.445 109.950 1.00 109.18 182 ASN B CA 1
ATOM 1377 C C . ASN A 1 182 ? 226.770 135.662 111.318 1.00 109.33 182 ASN B C 1
ATOM 1378 O O . ASN A 1 182 ? 227.828 136.292 111.413 1.00 112.22 182 ASN B O 1
ATOM 1383 N N . VAL A 1 183 ? 226.144 135.158 112.383 1.00 107.49 183 VAL B N 1
ATOM 1384 C CA . VAL A 1 183 ? 226.736 135.278 113.712 1.00 110.18 183 VAL B CA 1
ATOM 1385 C C . VAL A 1 183 ? 228.007 134.442 113.748 1.00 107.89 183 VAL B C 1
ATOM 1386 O O . VAL A 1 183 ? 227.986 133.238 113.463 1.00 106.30 183 VAL B O 1
ATOM 1390 N N . ASN A 1 184 ? 229.126 135.084 114.087 1.00 107.15 184 ASN B N 1
ATOM 1391 C CA . ASN A 1 184 ? 230.447 134.465 113.985 1.00 106.61 184 ASN B CA 1
ATOM 1392 C C . ASN A 1 184 ? 230.656 133.894 112.583 1.00 105.94 184 ASN B C 1
ATOM 1393 O O . ASN A 1 184 ? 231.161 132.785 112.397 1.00 106.52 184 ASN B O 1
ATOM 1398 N N . GLY A 1 185 ? 230.260 134.679 111.585 1.00 94.99 185 GLY B N 1
ATOM 1399 C CA . GLY A 1 185 ? 230.109 134.193 110.231 1.00 93.93 185 GLY B CA 1
ATOM 1400 C C . GLY A 1 185 ? 231.391 134.219 109.426 1.00 92.45 185 GLY B C 1
ATOM 1401 O O . GLY A 1 185 ? 232.502 134.259 109.961 1.00 89.96 185 GLY B O 1
ATOM 1402 N N . ALA A 1 186 ? 231.219 134.200 108.105 1.00 87.95 186 ALA B N 1
ATOM 1403 C CA . ALA A 1 186 ? 232.314 134.090 107.153 1.00 86.54 186 ALA B CA 1
ATOM 1404 C C . ALA A 1 186 ? 232.503 135.407 106.417 1.00 83.36 186 ALA B C 1
ATOM 1405 O O . ALA A 1 186 ? 231.530 136.100 106.100 1.00 87.35 186 ALA B O 1
ATOM 1407 N N . VAL A 1 187 ? 233.763 135.740 106.153 1.00 81.65 187 VAL B N 1
ATOM 1408 C CA . VAL A 1 187 ? 234.147 136.952 105.441 1.00 84.99 187 VAL B CA 1
ATOM 1409 C C . VAL A 1 187 ? 234.706 136.547 104.084 1.00 91.10 187 VAL B C 1
ATOM 1410 O O . VAL A 1 187 ? 235.460 135.573 103.975 1.00 88.97 187 VAL B O 1
ATOM 1414 N N . GLN A 1 188 ? 234.316 137.285 103.047 1.00 105.40 188 GLN B N 1
ATOM 1415 C CA . GLN A 1 188 ? 234.764 136.980 101.695 1.00 102.66 188 GLN B CA 1
ATOM 1416 C C . GLN A 1 188 ? 236.272 137.177 101.578 1.00 101.90 188 GLN B C 1
ATOM 1417 O O . GLN A 1 188 ? 236.867 138.013 102.263 1.00 101.51 188 GLN B O 1
ATOM 1423 N N . LEU A 1 189 ? 236.894 136.383 100.706 1.00 86.66 189 LEU B N 1
ATOM 1424 C CA . LEU A 1 189 ? 238.332 136.427 100.468 1.00 80.32 189 LEU B CA 1
ATOM 1425 C C . LEU A 1 189 ? 238.594 136.570 98.976 1.00 86.22 189 LEU B C 1
ATOM 1426 O O . LEU A 1 189 ? 238.029 135.827 98.167 1.00 91.76 189 LEU B O 1
ATOM 1431 N N . SER A 1 190 ? 239.453 137.522 98.622 1.00 73.86 190 SER B N 1
ATOM 1432 C CA . SER A 1 190 ? 239.869 137.729 97.243 1.00 73.68 190 SER B CA 1
ATOM 1433 C C . SER A 1 190 ? 241.093 136.869 96.948 1.00 83.54 190 SER B C 1
ATOM 1434 O O . SER A 1 190 ? 242.061 136.873 97.714 1.00 92.76 190 SER B O 1
ATOM 1437 N N . MET A 1 191 ? 241.041 136.131 95.842 1.00 84.66 191 MET B N 1
ATOM 1438 C CA . MET A 1 191 ? 242.137 135.257 95.446 1.00 85.38 191 MET B CA 1
ATOM 1439 C C . MET A 1 191 ? 242.066 134.988 93.948 1.00 94.92 191 MET B C 1
ATOM 1440 O O . MET A 1 191 ? 241.753 133.864 93.536 1.00 99.51 191 MET B O 1
ATOM 1442 N N . PRO A 1 192 ? 242.348 135.988 93.095 1.00 102.42 192 PRO B N 1
ATOM 1443 C CA . PRO A 1 192 ? 242.265 135.784 91.647 1.00 102.61 192 PRO B CA 1
ATOM 1444 C C . PRO A 1 192 ? 243.552 135.217 91.055 1.00 99.49 192 PRO B C 1
ATOM 1445 O O . PRO A 1 192 ? 244.534 135.952 90.948 1.00 99.97 192 PRO B O 1
ATOM 1449 N N . ALA A 1 250 ? 248.678 134.436 95.974 1.00 88.44 250 ALA B N 1
ATOM 1450 C CA . ALA A 1 250 ? 248.696 135.889 96.069 1.00 87.68 250 ALA B CA 1
ATOM 1451 C C . ALA A 1 250 ? 247.278 136.436 96.183 1.00 89.38 250 ALA B C 1
ATOM 1452 O O . ALA A 1 250 ? 246.624 136.693 95.172 1.00 90.17 250 ALA B O 1
ATOM 1454 N N . GLY A 1 251 ? 246.811 136.604 97.418 1.00 88.45 251 GLY B N 1
ATOM 1455 C CA . GLY A 1 251 ? 245.484 137.130 97.673 1.00 82.26 251 GLY B CA 1
ATOM 1456 C C . GLY A 1 251 ? 245.425 137.977 98.926 1.00 80.82 251 GLY B C 1
ATOM 1457 O O . GLY A 1 251 ? 246.447 138.203 99.579 1.00 87.37 251 GLY B O 1
ATOM 1458 N N . ASN A 1 252 ? 244.229 138.449 99.276 1.00 78.38 252 ASN B N 1
ATOM 1459 C CA . ASN A 1 252 ? 244.055 139.285 100.457 1.00 82.97 252 ASN B CA 1
ATOM 1460 C C . ASN A 1 252 ? 242.594 139.308 100.887 1.00 81.19 252 ASN B C 1
ATOM 1461 O O . ASN A 1 252 ? 241.697 139.466 100.053 1.00 89.02 252 ASN B O 1
ATOM 1466 N N . VAL A 1 253 ? 242.346 139.146 102.190 1.00 74.34 253 VAL B N 1
ATOM 1467 C CA . VAL A 1 253 ? 240.979 139.154 102.707 1.00 83.61 253 VAL B CA 1
ATOM 1468 C C . VAL A 1 253 ? 240.404 140.556 102.832 1.00 85.78 253 VAL B C 1
ATOM 1469 O O . VAL A 1 253 ? 239.192 140.696 103.032 1.00 94.74 253 VAL B O 1
ATOM 1473 N N . SER A 1 254 ? 241.243 141.593 102.744 1.00 82.77 254 SER B N 1
ATOM 1474 C CA . SER A 1 254 ? 240.814 142.989 102.728 1.00 85.91 254 SER B CA 1
ATOM 1475 C C . SER A 1 254 ? 240.283 143.427 104.088 1.00 81.79 254 SER B C 1
ATOM 1476 O O . SER A 1 254 ? 239.727 142.618 104.838 1.00 85.99 254 SER B O 1
ATOM 1479 N N . LEU A 1 255 ? 240.457 144.709 104.411 1.00 96.21 255 LEU B N 1
ATOM 1480 C CA . LEU A 1 255 ? 240.048 145.290 105.690 1.00 98.79 255 LEU B CA 1
ATOM 1481 C C . LEU A 1 255 ? 238.898 146.256 105.418 1.00 100.83 255 LEU B C 1
ATOM 1482 O O . LEU A 1 255 ? 239.107 147.456 105.231 1.00 105.53 255 LEU B O 1
ATOM 1487 N N . THR A 1 256 ? 237.682 145.717 105.441 1.00 96.54 256 THR B N 1
ATOM 1488 C CA . THR A 1 256 ? 236.438 146.444 105.192 1.00 104.65 256 THR B CA 1
ATOM 1489 C C . THR A 1 256 ? 235.308 145.422 105.203 1.00 108.31 256 THR B C 1
ATOM 1490 O O . THR A 1 256 ? 234.258 145.654 105.812 1.00 111.74 256 THR B O 1
ATOM 1494 N N . ASP A 1 257 ? 235.516 144.292 104.533 1.00 109.17 257 ASP B N 1
ATOM 1495 C CA . ASP A 1 257 ? 234.858 143.057 104.917 1.00 105.42 257 ASP B CA 1
ATOM 1496 C C . ASP A 1 257 ? 235.563 142.528 106.159 1.00 103.90 257 ASP B C 1
ATOM 1497 O O . ASP A 1 257 ? 236.779 142.678 106.303 1.00 103.28 257 ASP B O 1
ATOM 1502 N N . PHE A 1 258 ? 234.780 141.960 107.077 1.00 107.07 258 PHE B N 1
ATOM 1503 C CA . PHE A 1 258 ? 235.061 141.687 108.487 1.00 110.92 258 PHE B CA 1
ATOM 1504 C C . PHE A 1 258 ? 234.979 142.979 109.327 1.00 107.60 258 PHE B C 1
ATOM 1505 O O . PHE A 1 258 ? 234.834 142.890 110.551 1.00 114.22 258 PHE B O 1
ATOM 1513 N N . TYR A 1 259 ? 234.921 144.163 108.708 1.00 95.51 259 TYR B N 1
ATOM 1514 C CA . TYR A 1 259 ? 234.516 145.401 109.365 1.00 94.71 259 TYR B CA 1
ATOM 1515 C C . TYR A 1 259 ? 233.057 145.740 109.102 1.00 100.57 259 TYR B C 1
ATOM 1516 O O . TYR A 1 259 ? 232.370 146.232 110.002 1.00 105.88 259 TYR B O 1
ATOM 1525 N N . ASN A 1 260 ? 232.567 145.498 107.882 1.00 104.30 260 ASN B N 1
ATOM 1526 C CA . ASN A 1 260 ? 231.124 145.523 107.660 1.00 106.25 260 ASN B CA 1
ATOM 1527 C C . ASN A 1 260 ? 230.453 144.377 108.405 1.00 109.15 260 ASN B C 1
ATOM 1528 O O . ASN A 1 260 ? 229.348 144.531 108.937 1.00 111.88 260 ASN B O 1
ATOM 1533 N N . ALA A 1 261 ? 231.094 143.210 108.423 1.00 98.45 261 ALA B N 1
ATOM 1534 C CA . ALA A 1 261 ? 230.783 142.187 109.408 1.00 96.53 261 ALA B CA 1
ATOM 1535 C C . ALA A 1 261 ? 231.438 142.552 110.739 1.00 101.35 261 ALA B C 1
ATOM 1536 O O . ALA A 1 261 ? 232.219 143.503 110.827 1.00 111.44 261 ALA B O 1
ATOM 1538 N N . GLN A 1 262 ? 231.079 141.798 111.783 1.00 110.62 262 GLN B N 1
ATOM 1539 C CA . GLN A 1 262 ? 231.388 142.085 113.189 1.00 117.71 262 GLN B CA 1
ATOM 1540 C C . GLN A 1 262 ? 230.479 143.183 113.748 1.00 121.01 262 GLN B C 1
ATOM 1541 O O . GLN A 1 262 ? 230.545 143.496 114.942 1.00 123.83 262 GLN B O 1
ATOM 1547 N N . LYS A 1 263 ? 229.638 143.783 112.899 1.00 119.47 263 LYS B N 1
ATOM 1548 C CA . LYS A 1 263 ? 228.402 144.417 113.325 1.00 122.35 263 LYS B CA 1
ATOM 1549 C C . LYS A 1 263 ? 227.184 143.779 112.677 1.00 123.88 263 LYS B C 1
ATOM 1550 O O . LYS A 1 263 ? 226.081 143.896 113.220 1.00 128.02 263 LYS B O 1
ATOM 1556 N N . MET A 1 264 ? 227.358 143.123 111.525 1.00 108.72 264 MET B N 1
ATOM 1557 C CA . MET A 1 264 ? 226.309 142.268 110.982 1.00 109.69 264 MET B CA 1
ATOM 1558 C C . MET A 1 264 ? 225.926 141.187 111.984 1.00 111.98 264 MET B C 1
ATOM 1559 O O . MET A 1 264 ? 224.753 140.808 112.088 1.00 113.90 264 MET B O 1
ATOM 1564 N N . ASP A 1 265 ? 226.910 140.672 112.725 1.00 120.69 265 ASP B N 1
ATOM 1565 C CA . ASP A 1 265 ? 226.612 139.767 113.830 1.00 121.08 265 ASP B CA 1
ATOM 1566 C C . ASP A 1 265 ? 225.794 140.478 114.900 1.00 123.44 265 ASP B C 1
ATOM 1567 O O . ASP A 1 265 ? 224.887 139.888 115.498 1.00 125.42 265 ASP B O 1
ATOM 1572 N N . GLU A 1 266 ? 226.117 141.744 115.168 1.00 120.85 266 GLU B N 1
ATOM 1573 C CA . GLU A 1 266 ? 225.320 142.536 116.098 1.00 120.07 266 GLU B CA 1
ATOM 1574 C C . GLU A 1 266 ? 223.980 142.922 115.483 1.00 119.77 266 GLU B C 1
ATOM 1575 O O . GLU A 1 266 ? 222.960 142.966 116.181 1.00 121.53 266 GLU B O 1
ATOM 1581 N N . LEU A 1 267 ? 223.962 143.208 114.180 1.00 108.49 267 LEU B N 1
ATOM 1582 C CA . LEU A 1 267 ? 222.755 143.720 113.544 1.00 108.07 267 LEU B CA 1
ATOM 1583 C C . LEU A 1 267 ? 221.725 142.625 113.292 1.00 109.74 267 LEU B C 1
ATOM 1584 O O . LEU A 1 267 ? 220.522 142.909 113.269 1.00 114.32 267 LEU B O 1
ATOM 1589 N N . THR A 1 268 ? 222.165 141.383 113.082 1.00 109.07 268 THR B N 1
ATOM 1590 C CA . THR A 1 268 ? 221.218 140.287 112.913 1.00 110.84 268 THR B CA 1
ATOM 1591 C C . THR A 1 268 ? 220.601 139.857 114.239 1.00 112.71 268 THR B C 1
ATOM 1592 O O . THR A 1 268 ? 219.483 139.330 114.253 1.00 119.64 268 THR B O 1
ATOM 1596 N N . ARG A 1 269 ? 221.303 140.066 115.355 1.00 106.79 269 ARG B N 1
ATOM 1597 C CA . ARG A 1 269 ? 220.760 139.705 116.658 1.00 109.10 269 ARG B CA 1
ATOM 1598 C C . ARG A 1 269 ? 219.655 140.649 117.115 1.00 113.02 269 ARG B C 1
ATOM 1599 O O . ARG A 1 269 ? 218.667 140.185 117.694 1.00 116.46 269 ARG B O 1
ATOM 1607 N N . VAL A 1 270 ? 219.791 141.951 116.872 1.00 105.83 270 VAL B N 1
ATOM 1608 C CA . VAL A 1 270 ? 218.679 142.862 117.119 1.00 104.25 270 VAL B CA 1
ATOM 1609 C C . VAL A 1 270 ? 217.514 142.561 116.180 1.00 104.77 270 VAL B C 1
ATOM 1610 O O . VAL A 1 270 ? 216.352 142.715 116.569 1.00 107.72 270 VAL B O 1
ATOM 1614 N N . MET A 1 271 ? 217.801 142.134 114.947 1.00 107.89 271 MET B N 1
ATOM 1615 C CA . MET A 1 271 ? 216.747 141.685 114.046 1.00 108.49 271 MET B CA 1
ATOM 1616 C C . MET A 1 271 ? 216.015 140.461 114.581 1.00 110.24 271 MET B C 1
ATOM 1617 O O . MET A 1 271 ? 214.847 140.253 114.237 1.00 110.99 271 MET B O 1
ATOM 1622 N N . ARG A 1 272 ? 216.674 139.644 115.405 1.00 111.92 272 ARG B N 1
ATOM 1623 C CA . ARG A 1 272 ? 216.020 138.471 115.969 1.00 109.48 272 ARG B CA 1
ATOM 1624 C C . ARG A 1 272 ? 215.013 138.844 117.050 1.00 110.86 272 ARG B C 1
ATOM 1625 O O . ARG A 1 272 ? 213.959 138.209 117.152 1.00 116.05 272 ARG B O 1
ATOM 1633 N N . LYS A 1 273 ? 215.314 139.856 117.862 1.00 113.85 273 LYS B N 1
ATOM 1634 C CA . LYS A 1 273 ? 214.426 140.260 118.944 1.00 117.29 273 LYS B CA 1
ATOM 1635 C C . LYS A 1 273 ? 213.178 140.985 118.460 1.00 116.98 273 LYS B C 1
ATOM 1636 O O . LYS A 1 273 ? 212.107 140.788 119.043 1.00 122.67 273 LYS B O 1
ATOM 1642 N N . ILE A 1 274 ? 213.280 141.808 117.415 1.00 101.75 274 ILE B N 1
ATOM 1643 C CA . ILE A 1 274 ? 212.108 142.516 116.910 1.00 102.71 274 ILE B CA 1
ATOM 1644 C C . ILE A 1 274 ? 211.076 141.565 116.313 1.00 103.75 274 ILE B C 1
ATOM 1645 O O . ILE A 1 274 ? 209.874 141.866 116.359 1.00 106.27 274 ILE B O 1
ATOM 1650 N N . CYS A 1 275 ? 211.506 140.433 115.757 1.00 113.42 275 CYS B N 1
ATOM 1651 C CA . CYS A 1 275 ? 210.601 139.404 115.263 1.00 116.53 275 CYS B CA 1
ATOM 1652 C C . CYS A 1 275 ? 210.252 138.362 116.321 1.00 114.48 275 CYS B C 1
ATOM 1653 O O . CYS A 1 275 ? 209.425 137.486 116.051 1.00 117.74 275 CYS B O 1
ATOM 1656 N N . ASP A 1 276 ? 210.853 138.437 117.511 1.00 114.13 276 ASP B N 1
ATOM 1657 C CA . ASP A 1 276 ? 210.549 137.549 118.630 1.00 118.79 276 ASP B CA 1
ATOM 1658 C C . ASP A 1 276 ? 209.765 138.237 119.736 1.00 118.93 276 ASP B C 1
ATOM 1659 O O . ASP A 1 276 ? 208.860 137.629 120.311 1.00 121.91 276 ASP B O 1
ATOM 1664 N N . ASP A 1 277 ? 210.086 139.496 120.050 1.00 120.34 277 ASP B N 1
ATOM 1665 C CA . ASP A 1 277 ? 209.301 140.231 121.036 1.00 121.00 277 ASP B CA 1
ATOM 1666 C C . ASP A 1 277 ? 207.872 140.451 120.556 1.00 122.28 277 ASP B C 1
ATOM 1667 O O . ASP A 1 277 ? 206.954 140.580 121.374 1.00 122.48 277 ASP B O 1
ATOM 1672 N N . ASN A 1 278 ? 207.668 140.493 119.237 1.00 111.34 278 ASN B N 1
ATOM 1673 C CA . ASN A 1 278 ? 206.353 140.632 118.612 1.00 109.46 278 ASN B CA 1
ATOM 1674 C C . ASN A 1 278 ? 206.160 139.428 117.698 1.00 106.54 278 ASN B C 1
ATOM 1675 O O . ASN A 1 278 ? 206.492 139.493 116.504 1.00 109.28 278 ASN B O 1
ATOM 1680 N N . PRO A 1 279 ? 205.663 138.297 118.219 1.00 97.16 279 PRO B N 1
ATOM 1681 C CA . PRO A 1 279 ? 205.449 137.126 117.349 1.00 99.75 279 PRO B CA 1
ATOM 1682 C C . PRO A 1 279 ? 204.538 137.401 116.168 1.00 100.97 279 PRO B C 1
ATOM 1683 O O . PRO A 1 279 ? 204.791 136.888 115.071 1.00 104.57 279 PRO B O 1
ATOM 1687 N N . GLU A 1 280 ? 203.490 138.197 116.356 1.00 102.41 280 GLU B N 1
ATOM 1688 C CA . GLU A 1 280 ? 202.679 138.644 115.237 1.00 103.26 280 GLU B CA 1
ATOM 1689 C C . GLU A 1 280 ? 203.395 139.783 114.522 1.00 105.66 280 GLU B C 1
ATOM 1690 O O . GLU A 1 280 ? 204.055 140.617 115.148 1.00 110.13 280 GLU B O 1
ATOM 1696 N N . TYR A 1 281 ? 203.269 139.796 113.194 1.00 109.19 281 TYR B N 1
ATOM 1697 C CA . TYR A 1 281 ? 204.111 140.555 112.271 1.00 114.20 281 TYR B CA 1
ATOM 1698 C C . TYR A 1 281 ? 205.537 140.017 112.213 1.00 115.69 281 TYR B C 1
ATOM 1699 O O . TYR A 1 281 ? 206.410 140.667 111.625 1.00 118.93 281 TYR B O 1
ATOM 1708 N N . GLY A 1 282 ? 205.803 138.854 112.805 1.00 108.27 282 GLY B N 1
ATOM 1709 C CA . GLY A 1 282 ? 207.149 138.313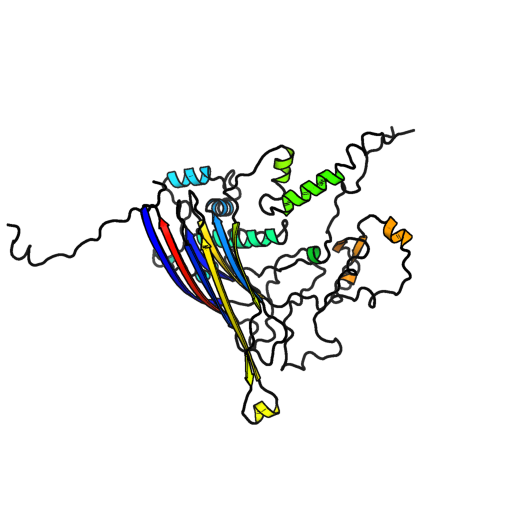 112.785 1.00 107.32 282 GLY B CA 1
ATOM 1710 C C . GLY A 1 282 ? 207.542 137.865 111.389 1.00 107.02 282 GLY B C 1
ATOM 1711 O O . GLY A 1 282 ? 206.714 137.400 110.604 1.00 109.48 282 GLY B O 1
ATOM 1712 N N . GLU A 1 283 ? 208.828 138.021 111.077 1.00 106.47 283 GLU B N 1
ATOM 1713 C CA . GLU A 1 283 ? 209.429 137.723 109.780 1.00 112.20 283 GLU B CA 1
ATOM 1714 C C . GLU A 1 283 ? 209.006 138.708 108.693 1.00 113.36 283 GLU B C 1
ATOM 1715 O O . GLU A 1 283 ? 209.371 138.508 107.527 1.00 114.72 283 GLU B O 1
ATOM 1721 N N . GLU A 1 284 ? 208.244 139.753 109.027 1.00 107.64 284 GLU B N 1
ATOM 1722 C CA . GLU A 1 284 ? 207.837 140.806 108.102 1.00 108.85 284 GLU B CA 1
ATOM 1723 C C . GLU A 1 284 ? 208.123 142.196 108.647 1.00 109.86 284 GLU B C 1
ATOM 1724 O O . GLU A 1 284 ? 208.490 143.087 107.878 1.00 116.47 284 GLU B O 1
ATOM 1730 N N . MET A 1 285 ? 207.958 142.407 109.955 1.00 98.97 285 MET B N 1
ATOM 1731 C CA . MET A 1 285 ? 208.288 143.703 110.537 1.00 100.77 285 MET B CA 1
ATOM 1732 C C . MET A 1 285 ? 209.788 143.961 110.494 1.00 102.52 285 MET B C 1
ATOM 1733 O O . MET A 1 285 ? 210.214 145.114 110.371 1.00 107.70 285 MET B O 1
ATOM 1738 N N . VAL A 1 286 ? 210.600 142.907 110.609 1.00 89.48 286 VAL B N 1
ATOM 1739 C CA . VAL A 1 286 ? 212.040 143.054 110.413 1.00 91.18 286 VAL B CA 1
ATOM 1740 C C . VAL A 1 286 ? 212.335 143.533 108.997 1.00 94.27 286 VAL B C 1
ATOM 1741 O O . VAL A 1 286 ? 213.258 144.326 108.773 1.00 97.81 286 VAL B O 1
ATOM 1745 N N . LEU A 1 287 ? 211.565 143.052 108.019 1.00 86.15 287 LEU B N 1
ATOM 1746 C CA . LEU A 1 287 ? 211.706 143.547 106.653 1.00 83.63 287 LEU B CA 1
ATOM 1747 C C . LEU A 1 287 ? 211.365 145.030 106.583 1.00 87.54 287 LEU B C 1
ATOM 1748 O O . LEU A 1 287 ? 212.088 145.820 105.965 1.00 93.51 287 LEU B O 1
ATOM 1753 N N . ARG A 1 288 ? 210.262 145.426 107.219 1.00 91.63 288 ARG B N 1
ATOM 1754 C CA . ARG A 1 288 ? 209.865 146.829 107.225 1.00 90.59 288 ARG B CA 1
ATOM 1755 C C . ARG A 1 288 ? 210.751 147.658 108.146 1.00 91.25 288 ARG B C 1
ATOM 1756 O O . ARG A 1 288 ? 210.965 148.849 107.891 1.00 99.95 288 ARG B O 1
ATOM 1764 N N . TRP A 1 289 ? 211.266 147.053 109.219 1.00 80.87 289 TRP B N 1
ATOM 1765 C CA . TRP A 1 289 ? 212.125 147.784 110.146 1.00 80.55 289 TRP B CA 1
ATOM 1766 C C . TRP A 1 289 ? 213.420 148.221 109.472 1.00 85.45 289 TRP B C 1
ATOM 1767 O O . TRP A 1 289 ? 213.914 149.326 109.721 1.00 90.34 289 TRP B O 1
ATOM 1778 N N . ALA A 1 290 ? 213.988 147.364 108.621 1.00 83.22 290 ALA B N 1
ATOM 1779 C CA . ALA A 1 290 ? 215.222 147.718 107.927 1.00 82.64 290 ALA B CA 1
ATOM 1780 C C . ALA A 1 290 ? 215.012 148.904 106.993 1.00 84.28 290 ALA B C 1
ATOM 1781 O O . ALA A 1 290 ? 215.854 149.807 106.924 1.00 86.74 290 ALA B O 1
ATOM 1783 N N . HIS A 1 291 ? 213.894 148.919 106.267 1.00 74.04 291 HIS B N 1
ATOM 1784 C CA . HIS A 1 291 ? 213.593 150.004 105.342 1.00 73.61 291 HIS B CA 1
ATOM 1785 C C . HIS A 1 291 ? 212.987 151.226 106.022 1.00 76.59 291 HIS B C 1
ATOM 1786 O O . HIS A 1 291 ? 212.878 152.276 105.380 1.00 79.77 291 HIS B O 1
ATOM 1793 N N . GLY A 1 292 ? 212.592 151.123 107.290 1.00 72.52 292 GLY B N 1
ATOM 1794 C CA . GLY A 1 292 ? 212.025 152.250 108.006 1.00 68.29 292 GLY B CA 1
ATOM 1795 C C . GLY A 1 292 ? 210.528 152.384 107.816 1.00 74.74 292 GLY B C 1
ATOM 1796 O O . GLY A 1 292 ? 210.016 153.495 107.657 1.00 80.76 292 GLY B O 1
ATOM 1797 N N . LEU A 1 293 ? 209.823 151.256 107.833 1.00 82.52 293 LEU B N 1
ATOM 1798 C CA . LEU A 1 293 ? 208.377 151.193 107.675 1.00 77.84 293 LEU B CA 1
ATOM 1799 C C . LEU A 1 293 ? 207.757 150.575 108.923 1.00 79.85 293 LEU B C 1
ATOM 1800 O O . LEU A 1 293 ? 208.452 150.024 109.782 1.00 89.90 293 LEU B O 1
ATOM 1805 N N . SER A 1 294 ? 206.430 150.673 109.016 1.00 88.50 294 SER B N 1
ATOM 1806 C CA . SER A 1 294 ? 205.678 150.189 110.166 1.00 93.14 294 SER B CA 1
ATOM 1807 C C . SER A 1 294 ? 204.433 149.450 109.694 1.00 97.70 294 SER B C 1
ATOM 1808 O O . SER A 1 294 ? 203.923 149.683 108.595 1.00 99.99 294 SER B O 1
ATOM 1811 N N . VAL A 1 295 ? 203.946 148.553 110.552 1.00 105.86 295 VAL B N 1
ATOM 1812 C CA . VAL A 1 295 ? 202.796 147.715 110.237 1.00 107.46 295 VAL B CA 1
ATOM 1813 C C . VAL A 1 295 ? 201.520 148.416 110.688 1.00 107.33 295 VAL B C 1
ATOM 1814 O O . VAL A 1 295 ? 201.533 149.307 111.540 1.00 107.68 295 VAL B O 1
ATOM 1818 N N . ASP A 1 296 ? 200.403 148.003 110.103 1.00 117.00 296 ASP B N 1
ATOM 1819 C CA . ASP A 1 296 ? 199.106 148.514 110.529 1.00 117.21 296 ASP B CA 1
ATOM 1820 C C . ASP A 1 296 ? 198.735 147.879 111.870 1.00 123.82 296 ASP B C 1
ATOM 1821 O O . ASP A 1 296 ? 198.824 146.654 112.010 1.00 129.35 296 ASP B O 1
ATOM 1826 N N . PRO A 1 297 ? 198.317 148.667 112.884 1.00 114.30 297 PRO B N 1
ATOM 1827 C CA . PRO A 1 297 ? 198.194 148.103 114.236 1.00 116.97 297 PRO B CA 1
ATOM 1828 C C . PRO A 1 297 ? 196.918 147.308 114.481 1.00 114.04 297 PRO B C 1
ATOM 1829 O O . PRO A 1 297 ? 196.925 146.339 115.247 1.00 113.19 297 PRO B O 1
ATOM 1833 N N . GLY A 1 298 ? 195.818 147.705 113.839 1.00 96.14 298 GLY B N 1
ATOM 1834 C CA . GLY A 1 298 ? 194.507 147.214 114.231 1.00 92.24 298 GLY B CA 1
ATOM 1835 C C . GLY A 1 298 ? 194.234 145.764 113.888 1.00 93.58 298 GLY B C 1
ATOM 1836 O O . GLY A 1 298 ? 193.357 145.151 114.505 1.00 100.26 298 GLY B O 1
ATOM 1837 N N . ARG A 1 299 ? 194.957 145.201 112.917 1.00 93.40 299 ARG B N 1
ATOM 1838 C CA . ARG A 1 299 ? 194.660 143.841 112.473 1.00 96.43 299 ARG B CA 1
ATOM 1839 C C . ARG A 1 299 ? 194.935 142.816 113.566 1.00 97.68 299 ARG B C 1
ATOM 1840 O O . ARG A 1 299 ? 194.154 141.876 113.755 1.00 100.08 299 ARG B O 1
ATOM 1848 N N . VAL A 1 300 ? 196.036 142.977 114.293 1.00 92.88 300 VAL B N 1
ATOM 1849 C CA . VAL A 1 300 ? 196.519 141.937 115.197 1.00 93.35 300 VAL B CA 1
ATOM 1850 C C . VAL A 1 300 ? 195.572 141.803 116.387 1.00 96.21 300 VAL B C 1
ATOM 1851 O O . VAL A 1 300 ? 194.960 142.802 116.790 1.00 100.37 300 VAL B O 1
ATOM 1855 N N . PRO A 1 301 ? 195.407 140.619 116.979 1.00 82.83 301 PRO B N 1
ATOM 1856 C CA . PRO A 1 301 ? 194.711 140.524 118.267 1.00 84.13 301 PRO B CA 1
ATOM 1857 C C . PRO A 1 301 ? 195.627 140.961 119.407 1.00 85.53 301 PRO B C 1
ATOM 1858 O O . PRO A 1 301 ? 196.776 141.349 119.206 1.00 90.27 301 PRO B O 1
ATOM 1862 N N . PHE A 1 302 ? 195.090 140.889 120.622 1.00 80.76 302 PHE B N 1
ATOM 1863 C CA . PHE A 1 302 ? 195.875 141.161 121.817 1.00 80.30 302 PHE B CA 1
ATOM 1864 C C . PHE A 1 302 ? 195.193 140.506 123.008 1.00 82.93 302 PHE B C 1
ATOM 1865 O O . PHE A 1 302 ? 194.021 140.125 122.945 1.00 86.70 302 PHE B O 1
ATOM 1873 N N . LEU A 1 303 ? 195.946 140.388 124.096 1.00 88.06 303 LEU B N 1
ATOM 1874 C CA . LEU A 1 303 ? 195.517 139.669 125.285 1.00 87.54 303 LEU B CA 1
ATOM 1875 C C . LEU A 1 303 ? 194.922 140.633 126.304 1.00 89.96 303 LEU B C 1
ATOM 1876 O O . LEU A 1 303 ? 195.344 141.787 126.414 1.00 93.19 303 LEU B O 1
ATOM 1881 N N . LEU A 1 304 ? 193.932 140.142 127.051 1.00 86.43 304 LEU B N 1
ATOM 1882 C CA . LEU A 1 304 ? 193.225 140.922 128.061 1.00 88.65 304 LEU B CA 1
ATOM 1883 C C . LEU A 1 304 ? 193.628 140.548 129.482 1.00 89.46 304 LEU B C 1
ATOM 1884 O O . LEU A 1 304 ? 193.981 141.427 130.274 1.00 92.16 304 LEU B O 1
ATOM 1889 N N . ALA A 1 305 ? 193.585 139.261 129.825 1.00 92.05 305 ALA B N 1
ATOM 1890 C CA . ALA A 1 305 ? 193.919 138.823 131.172 1.00 91.18 305 ALA B CA 1
ATOM 1891 C C . ALA A 1 305 ? 194.396 137.379 131.138 1.00 88.77 305 ALA B C 1
ATOM 1892 O O . ALA A 1 305 ? 194.107 136.629 130.202 1.00 93.79 305 ALA B O 1
ATOM 1894 N N . GLU A 1 306 ? 195.136 137.003 132.180 1.00 93.83 306 GLU B N 1
ATOM 1895 C CA . GLU A 1 306 ? 195.638 135.646 132.354 1.00 94.29 306 GLU B CA 1
ATOM 1896 C C . GLU A 1 306 ? 195.634 135.313 133.837 1.00 94.60 306 GLU B C 1
ATOM 1897 O O . GLU A 1 306 ? 196.137 136.095 134.649 1.00 100.87 306 GLU B O 1
ATOM 1903 N N . LYS A 1 307 ? 195.064 134.159 134.183 1.00 92.53 307 LYS B N 1
ATOM 1904 C CA . LYS A 1 307 ? 194.967 133.709 135.564 1.00 94.39 307 LYS B CA 1
ATOM 1905 C C . LYS A 1 307 ? 195.334 132.236 135.650 1.00 99.85 307 LYS B C 1
ATOM 1906 O O . LYS A 1 307 ? 195.060 131.454 134.735 1.00 103.04 307 LYS B O 1
ATOM 1912 N N . SER A 1 308 ? 195.961 131.866 136.765 1.00 104.43 308 SER B N 1
ATOM 1913 C CA . SER A 1 308 ? 196.366 130.490 137.004 1.00 104.73 308 SER B CA 1
ATOM 1914 C C . SER A 1 308 ? 196.471 130.261 138.503 1.00 107.07 308 SER B C 1
ATOM 1915 O O . SER A 1 308 ? 196.763 131.184 139.268 1.00 108.54 308 SER B O 1
ATOM 1918 N N . VAL A 1 309 ? 196.231 129.017 138.916 1.00 103.29 309 VAL B N 1
ATOM 1919 C CA . VAL A 1 309 ? 196.298 128.646 140.325 1.00 101.79 309 VAL B CA 1
ATOM 1920 C C . VAL A 1 309 ? 196.394 127.132 140.405 1.00 100.42 309 VAL B C 1
ATOM 1921 O O . VAL A 1 309 ? 195.831 126.415 139.573 1.00 104.59 309 VAL B O 1
ATOM 1925 N N . VAL A 1 310 ? 197.111 126.646 141.413 1.00 98.00 310 VAL B N 1
ATOM 1926 C CA . VAL A 1 310 ? 197.187 125.213 141.672 1.00 98.68 310 VAL B CA 1
ATOM 1927 C C . VAL A 1 310 ? 195.909 124.776 142.377 1.00 96.75 310 VAL B C 1
ATOM 1928 O O . VAL A 1 310 ? 195.471 125.407 143.347 1.00 97.20 310 VAL B O 1
ATOM 1932 N N . LEU A 1 311 ? 195.292 123.711 141.873 1.00 94.59 311 LEU B N 1
ATOM 1933 C CA . LEU A 1 311 ? 194.040 123.235 142.443 1.00 91.90 311 LEU B CA 1
ATOM 1934 C C . LEU A 1 311 ? 194.262 122.698 143.852 1.00 91.50 311 LEU B C 1
ATOM 1935 O O . LEU A 1 311 ? 195.250 122.011 144.126 1.00 92.89 311 LEU B O 1
ATOM 1940 N N . GLY A 1 312 ? 193.328 123.014 144.750 1.00 89.43 312 GLY B N 1
ATOM 1941 C CA . GLY A 1 312 ? 193.395 122.508 146.102 1.00 89.45 312 GLY B CA 1
ATOM 1942 C C . GLY A 1 312 ? 193.021 121.042 146.174 1.00 92.59 312 GLY B C 1
ATOM 1943 O O . GLY A 1 312 ? 192.577 120.441 145.197 1.00 101.74 312 GLY B O 1
ATOM 1944 N N . ARG A 1 313 ? 193.211 120.465 147.360 1.00 92.90 313 ARG B N 1
ATOM 1945 C CA . ARG A 1 313 ? 192.963 119.045 147.591 1.00 89.90 313 ARG B CA 1
ATOM 1946 C C . ARG A 1 313 ? 192.179 118.885 148.883 1.00 93.95 313 ARG B C 1
ATOM 1947 O O . ARG A 1 313 ? 192.542 119.471 149.907 1.00 100.75 313 ARG B O 1
ATOM 1955 N N . GLN A 1 314 ? 191.107 118.098 148.827 1.00 97.54 314 GLN B N 1
ATOM 1956 C CA . GLN A 1 314 ? 190.308 117.739 149.991 1.00 96.88 314 GLN B CA 1
ATOM 1957 C C . GLN A 1 314 ? 190.230 116.222 150.076 1.00 97.56 314 GLN B C 1
ATOM 1958 O O . GLN A 1 314 ? 189.824 115.565 149.112 1.00 103.56 314 GLN B O 1
ATOM 1964 N N . ILE A 1 315 ? 190.612 115.675 151.226 1.00 88.68 315 ILE B N 1
ATOM 1965 C CA . ILE A 1 315 ? 190.732 114.234 151.418 1.00 88.27 315 ILE B CA 1
ATOM 1966 C C . ILE A 1 315 ? 189.521 113.748 152.200 1.00 91.84 315 ILE B C 1
ATOM 1967 O O . ILE A 1 315 ? 189.254 114.228 153.309 1.00 97.52 315 ILE B O 1
ATOM 1972 N N . ILE A 1 316 ? 188.794 112.796 151.619 1.00 91.51 316 ILE B N 1
ATOM 1973 C CA . ILE A 1 316 ? 187.670 112.128 152.266 1.00 93.36 316 ILE B CA 1
ATOM 1974 C C . ILE A 1 316 ? 188.011 110.647 152.346 1.00 91.51 316 ILE B C 1
ATOM 1975 O O . ILE A 1 316 ? 188.224 109.998 151.313 1.00 93.98 316 ILE B O 1
ATOM 1980 N N . GLY A 1 317 ? 188.055 110.117 153.564 1.00 84.92 317 GLY B N 1
ATOM 1981 C CA . GLY A 1 317 ? 188.406 108.731 153.800 1.00 85.47 317 GLY B CA 1
ATOM 1982 C C . GLY A 1 317 ? 187.186 107.870 154.071 1.00 88.51 317 GLY B C 1
ATOM 1983 O O . GLY A 1 317 ? 186.159 108.350 154.545 1.00 89.02 317 GLY B O 1
ATOM 1984 N N . ALA A 1 318 ? 187.317 106.583 153.764 1.00 96.00 318 ALA B N 1
ATOM 1985 C CA . ALA A 1 318 ? 186.242 105.638 154.007 1.00 93.30 318 ALA B CA 1
ATOM 1986 C C . ALA A 1 318 ? 186.125 105.339 155.501 1.00 91.82 318 ALA B C 1
ATOM 1987 O O . ALA A 1 318 ? 187.017 105.643 156.299 1.00 92.95 318 ALA B O 1
ATOM 1989 N N . THR A 1 319 ? 184.992 104.735 155.874 1.00 99.05 319 THR B N 1
ATOM 1990 C CA . THR A 1 319 ? 184.711 104.369 157.257 1.00 102.28 319 THR B CA 1
ATOM 1991 C C . THR A 1 319 ? 184.205 102.943 157.425 1.00 105.69 319 THR B C 1
ATOM 1992 O O . THR A 1 319 ? 184.127 102.474 158.565 1.00 106.53 319 THR B O 1
ATOM 1996 N N . ASP A 1 320 ? 183.860 102.245 156.346 1.00 108.33 320 ASP B N 1
ATOM 1997 C CA . ASP A 1 320 ? 183.422 100.863 156.462 1.00 105.13 320 ASP B CA 1
ATOM 1998 C C . ASP A 1 320 ? 184.607 99.960 156.800 1.00 108.19 320 ASP B C 1
ATOM 1999 O O . ASP A 1 320 ? 185.773 100.356 156.719 1.00 112.23 320 ASP B O 1
ATOM 2004 N N . THR A 1 321 ? 184.289 98.724 157.193 1.00 98.81 321 THR B N 1
ATOM 2005 C CA . THR A 1 321 ? 185.323 97.791 157.630 1.00 99.84 321 THR B CA 1
ATOM 2006 C C . THR A 1 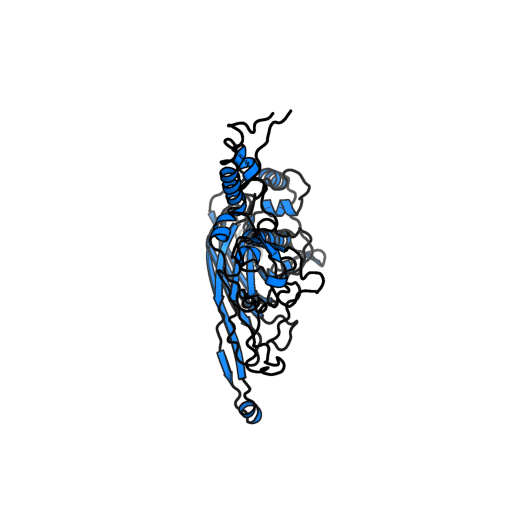321 ? 186.292 97.465 156.499 1.00 100.89 321 THR B C 1
ATOM 2007 O O . THR A 1 321 ? 187.514 97.529 156.675 1.00 104.96 321 THR B O 1
ATOM 2011 N N . ALA A 1 322 ? 185.763 97.107 155.327 1.00 93.47 322 ALA B N 1
ATOM 2012 C CA . ALA A 1 322 ? 186.626 96.739 154.209 1.00 96.34 322 ALA B CA 1
ATOM 2013 C C . ALA A 1 322 ? 187.445 97.929 153.723 1.00 98.43 322 ALA B C 1
ATOM 2014 O O . ALA A 1 322 ? 188.640 97.795 153.435 1.00 100.70 322 ALA B O 1
ATOM 2016 N N . GLY A 1 323 ? 186.818 99.102 153.623 1.00 97.06 323 GLY B N 1
ATOM 2017 C CA . GLY A 1 323 ? 187.529 100.268 153.123 1.00 97.50 323 GLY B CA 1
ATOM 2018 C C . GLY A 1 323 ? 188.635 100.728 154.053 1.00 96.95 323 GLY B C 1
ATOM 2019 O O . GLY A 1 323 ? 189.711 101.129 153.599 1.00 101.55 323 GLY B O 1
ATOM 2020 N N . VAL A 1 324 ? 188.387 100.682 155.363 1.00 89.29 324 VAL B N 1
ATOM 2021 C CA . VAL A 1 324 ? 189.390 101.129 156.328 1.00 88.92 324 VAL B CA 1
ATOM 2022 C C . VAL A 1 324 ? 190.611 100.217 156.283 1.00 90.93 324 VAL B C 1
ATOM 2023 O O . VAL A 1 324 ? 191.756 100.685 156.258 1.00 94.66 324 VAL B O 1
ATOM 2027 N N . GLU A 1 325 ? 190.386 98.901 156.268 1.00 92.21 325 GLU B N 1
ATOM 2028 C CA . GLU A 1 325 ? 191.502 97.959 156.282 1.00 96.33 325 GLU B CA 1
ATOM 2029 C C . GLU A 1 325 ? 192.361 98.095 155.031 1.00 96.97 325 GLU B C 1
ATOM 2030 O O . GLU A 1 325 ? 193.595 98.072 155.111 1.00 96.93 325 GLU B O 1
ATOM 2036 N N . ASP A 1 326 ? 191.729 98.240 153.865 1.00 93.64 326 ASP B N 1
ATOM 2037 C CA . ASP A 1 326 ? 192.490 98.375 152.628 1.00 95.23 326 ASP B CA 1
ATOM 2038 C C . ASP A 1 326 ? 193.164 99.738 152.527 1.00 94.69 326 ASP B C 1
ATOM 2039 O O . ASP A 1 326 ? 194.241 99.850 151.930 1.00 93.55 326 ASP B O 1
ATOM 2044 N N . GLY A 1 327 ? 192.556 100.771 153.099 1.00 90.74 327 GLY B N 1
ATOM 2045 C CA . GLY A 1 327 ? 193.042 102.127 152.985 1.00 90.39 327 GLY B CA 1
ATOM 2046 C C . GLY A 1 327 ? 192.343 102.959 151.936 1.00 92.11 327 GLY B C 1
ATOM 2047 O O . GLY A 1 327 ? 192.992 103.806 151.311 1.00 93.65 327 GLY B O 1
ATOM 2048 N N . VAL A 1 328 ? 191.045 102.743 151.717 1.00 89.91 328 VAL B N 1
ATOM 2049 C CA . VAL A 1 328 ? 190.323 103.468 150.681 1.00 86.12 328 VAL B CA 1
ATOM 2050 C C . VAL A 1 328 ? 190.169 104.927 151.090 1.00 83.69 328 VAL B C 1
ATOM 2051 O O . VAL A 1 328 ? 189.903 105.243 152.258 1.00 91.44 328 VAL B O 1
ATOM 2055 N N . LYS A 1 329 ? 190.337 105.824 150.123 1.00 84.55 329 LYS B N 1
ATOM 2056 C CA . LYS A 1 329 ? 190.201 107.254 150.362 1.00 89.87 329 LYS B CA 1
ATOM 2057 C C . LYS A 1 329 ? 190.068 107.953 149.015 1.00 91.59 329 LYS B C 1
ATOM 2058 O O . LYS A 1 329 ? 190.229 107.339 147.957 1.00 93.04 329 LYS B O 1
ATOM 2064 N N . ARG A 1 330 ? 189.769 109.251 149.071 1.00 95.73 330 ARG B N 1
ATOM 2065 C CA . ARG A 1 330 ? 189.444 110.044 147.893 1.00 95.25 330 ARG B CA 1
ATOM 2066 C C . ARG A 1 330 ? 190.184 111.372 147.954 1.00 98.15 330 ARG B C 1
ATOM 2067 O O . ARG A 1 330 ? 190.547 111.847 149.032 1.00 101.07 330 ARG B O 1
ATOM 2075 N N . SER A 1 331 ? 190.414 111.958 146.779 1.00 94.29 331 SER B N 1
ATOM 2076 C CA . SER A 1 331 ? 190.965 113.302 146.649 1.00 95.84 331 SER B CA 1
ATOM 2077 C C . SER A 1 331 ? 190.081 114.097 145.701 1.00 98.71 331 SER B C 1
ATOM 2078 O O . SER A 1 331 ? 189.914 113.712 144.539 1.00 100.14 331 SER B O 1
ATOM 2081 N N . ASP A 1 332 ? 189.521 115.198 146.198 1.00 108.02 332 ASP B N 1
ATOM 2082 C CA . ASP A 1 332 ? 188.655 116.079 145.426 1.00 103.09 332 ASP B CA 1
ATOM 2083 C C . ASP A 1 332 ? 189.375 117.393 145.160 1.00 102.22 332 ASP B C 1
ATOM 2084 O O . ASP A 1 332 ? 189.998 117.963 146.062 1.00 108.58 332 ASP B O 1
ATOM 2089 N N . MET A 1 333 ? 189.281 117.870 143.919 1.00 90.46 333 MET B N 1
ATOM 2090 C CA . MET A 1 333 ? 189.948 119.086 143.476 1.00 89.98 333 MET B CA 1
ATOM 2091 C C . MET A 1 333 ? 188.914 120.137 143.104 1.00 90.32 333 MET B C 1
ATOM 2092 O O . MET A 1 333 ? 187.865 119.818 142.536 1.00 95.86 333 MET B O 1
ATOM 2097 N N . ALA A 1 334 ? 189.219 121.391 143.430 1.00 76.28 334 ALA B N 1
ATOM 2098 C CA . ALA A 1 334 ? 188.354 122.508 143.084 1.00 79.90 334 ALA B CA 1
ATOM 2099 C C . ALA A 1 334 ? 189.191 123.776 143.030 1.00 77.88 334 ALA B C 1
ATOM 2100 O O . ALA A 1 334 ? 190.259 123.866 143.640 1.00 78.50 334 ALA B O 1
ATOM 2102 N N . ALA A 1 335 ? 188.691 124.760 142.287 1.00 80.80 335 ALA B N 1
ATOM 2103 C CA . ALA A 1 335 ? 189.377 126.037 142.155 1.00 79.46 335 ALA B CA 1
ATOM 2104 C C . ALA A 1 335 ? 188.379 127.086 141.693 1.00 80.27 335 ALA B C 1
ATOM 2105 O O . ALA A 1 335 ? 187.305 126.764 141.176 1.00 84.02 335 ALA B O 1
ATOM 2107 N N . GLN A 1 336 ? 188.752 128.349 141.889 1.00 89.99 336 GLN B N 1
ATOM 2108 C CA . GLN A 1 336 ? 187.930 129.478 141.475 1.00 88.72 336 GLN B CA 1
ATOM 2109 C C . GLN A 1 336 ? 188.847 130.590 140.989 1.00 92.59 336 GLN B C 1
ATOM 2110 O O . GLN A 1 336 ? 189.781 130.979 141.696 1.00 100.79 336 GLN B O 1
ATOM 2116 N N . LEU A 1 337 ? 188.573 131.091 139.785 1.00 82.89 337 LEU B N 1
ATOM 2117 C CA . LEU A 1 337 ? 189.347 132.163 139.178 1.00 82.23 337 LEU B CA 1
ATOM 2118 C C . LEU A 1 337 ? 188.393 133.171 138.555 1.00 88.12 337 LEU B C 1
ATOM 2119 O O . LEU A 1 337 ? 187.304 132.815 138.097 1.00 96.14 337 LEU B O 1
ATOM 2124 N N . SER A 1 338 ? 188.813 134.433 138.542 1.00 84.57 338 SER B N 1
ATOM 2125 C CA . SER A 1 338 ? 187.994 135.497 137.978 1.00 83.75 338 SER B CA 1
ATOM 2126 C C . SER A 1 338 ? 188.890 136.670 137.611 1.00 81.73 338 SER B C 1
ATOM 2127 O O . SER A 1 338 ? 190.027 136.778 138.076 1.00 87.96 338 SER B O 1
ATOM 2130 N N . PHE A 1 339 ? 188.356 137.549 136.764 1.00 84.35 339 PHE B N 1
ATOM 2131 C CA . PHE A 1 339 ? 189.060 138.760 136.371 1.00 85.59 339 PHE B CA 1
ATOM 2132 C C . PHE A 1 339 ? 188.042 139.812 135.958 1.00 88.60 339 PHE B C 1
ATOM 2133 O O . PHE A 1 339 ? 186.885 139.505 135.663 1.00 96.32 339 PHE B O 1
ATOM 2141 N N . THR A 1 340 ? 188.497 141.066 135.939 1.00 86.95 340 THR B N 1
ATOM 2142 C CA . THR A 1 340 ? 187.645 142.195 135.569 1.00 90.17 340 THR B CA 1
ATOM 2143 C C . THR A 1 340 ? 188.542 143.223 134.884 1.00 87.69 340 THR B C 1
ATOM 2144 O O . THR A 1 340 ? 189.346 143.885 135.548 1.00 89.78 340 THR B O 1
ATOM 2148 N N . VAL A 1 341 ? 188.395 143.346 133.567 1.00 81.85 341 VAL B N 1
ATOM 2149 C CA . VAL A 1 341 ? 189.256 144.193 132.742 1.00 82.29 341 VAL B CA 1
ATOM 2150 C C . VAL A 1 341 ? 188.383 145.044 131.824 1.00 83.13 341 VAL B C 1
ATOM 2151 O O . VAL A 1 341 ? 187.251 144.644 131.515 1.00 86.89 341 VAL B O 1
ATOM 2155 N N . PRO A 1 342 ? 188.842 146.210 131.369 1.00 92.02 342 PRO B N 1
ATOM 2156 C CA . PRO A 1 342 ? 188.009 147.025 130.479 1.00 93.68 342 PRO B CA 1
ATOM 2157 C C . PRO A 1 342 ? 187.906 146.417 129.088 1.00 96.63 342 PRO B C 1
ATOM 2158 O O . PRO A 1 342 ? 188.770 145.663 128.637 1.00 97.27 342 PRO B O 1
ATOM 2162 N N . ILE A 1 343 ? 186.818 146.765 128.406 1.00 93.62 343 ILE B N 1
ATOM 2163 C CA . ILE A 1 343 ? 186.555 146.287 127.050 1.00 89.24 343 ILE B CA 1
ATOM 2164 C C . ILE A 1 343 ? 187.243 147.233 126.068 1.00 90.18 343 ILE B C 1
ATOM 2165 O O . ILE A 1 343 ? 187.016 148.449 126.147 1.00 93.23 343 ILE B O 1
ATOM 2170 N N . PRO A 1 344 ? 188.083 146.759 125.142 1.00 91.98 344 PRO B N 1
ATOM 2171 C CA . PRO A 1 344 ? 188.701 147.689 124.189 1.00 92.63 344 PRO B CA 1
ATOM 2172 C C . PRO A 1 344 ? 187.677 148.291 123.241 1.00 94.99 344 PRO B C 1
ATOM 2173 O O . PRO A 1 344 ? 186.664 147.672 122.905 1.00 98.51 344 PRO B O 1
ATOM 2177 N N . THR A 1 345 ? 187.959 149.518 122.808 1.00 92.82 345 THR B N 1
ATOM 2178 C CA . THR A 1 345 ? 187.101 150.264 121.897 1.00 94.97 345 THR B CA 1
ATOM 2179 C C . THR A 1 345 ? 187.740 150.288 120.517 1.00 96.49 345 THR B C 1
ATOM 2180 O O . THR A 1 345 ? 188.914 150.651 120.378 1.00 102.64 345 THR B O 1
ATOM 2184 N N . THR A 1 346 ? 186.968 149.900 119.504 1.00 93.15 346 THR B N 1
ATOM 2185 C CA . THR A 1 346 ? 187.434 149.873 118.125 1.00 94.28 346 THR B CA 1
ATOM 2186 C C . THR A 1 346 ? 186.334 150.407 117.221 1.00 97.48 346 THR B C 1
ATOM 2187 O O . THR A 1 346 ? 185.151 150.394 117.570 1.00 102.28 346 THR B O 1
ATOM 2191 N N . GLU A 1 347 ? 186.746 150.890 116.046 1.00 103.23 347 GLU B N 1
ATOM 2192 C CA . GLU A 1 347 ? 185.784 151.443 115.099 1.00 105.61 347 GLU B CA 1
ATOM 2193 C C . GLU A 1 347 ? 184.817 150.373 114.607 1.00 105.36 347 GLU B C 1
ATOM 2194 O O . GLU A 1 347 ? 183.608 150.617 114.508 1.00 103.62 347 GLU B O 1
ATOM 2200 N N . LEU A 1 348 ? 185.327 149.179 114.299 1.00 86.40 348 LEU B N 1
ATOM 2201 C CA . LEU A 1 348 ? 184.506 148.101 113.761 1.00 79.65 348 LEU B CA 1
ATOM 2202 C C . LEU A 1 348 ? 183.948 147.203 114.861 1.00 83.76 348 LEU B C 1
ATOM 2203 O O . LEU A 1 348 ? 182.726 147.076 114.999 1.00 92.24 348 LEU B O 1
ATOM 2208 N N . GLY A 1 349 ? 184.823 146.580 115.644 1.00 79.03 349 GLY B N 1
ATOM 2209 C CA . GLY A 1 349 ? 184.434 145.706 116.735 1.00 81.55 349 GLY B CA 1
ATOM 2210 C C . GLY A 1 349 ? 185.230 144.411 116.728 1.00 84.59 349 GLY B C 1
ATOM 2211 O O . GLY A 1 349 ? 186.163 144.216 115.948 1.00 90.86 349 GLY B O 1
ATOM 2212 N N . GLY A 1 350 ? 184.833 143.524 117.631 1.00 82.16 350 GLY B N 1
ATOM 2213 C CA . GLY A 1 350 ? 185.484 142.236 117.746 1.00 82.79 350 GLY B CA 1
ATOM 2214 C C . GLY A 1 350 ? 184.762 141.356 118.741 1.00 79.57 350 GLY B C 1
ATOM 2215 O O . GLY A 1 350 ? 183.676 141.689 119.219 1.00 90.00 350 GLY B O 1
ATOM 2216 N N . ILE A 1 351 ? 185.386 140.220 119.046 1.00 74.15 351 ILE B N 1
ATOM 2217 C CA . ILE A 1 351 ? 184.860 139.247 119.997 1.00 78.09 351 ILE B CA 1
ATOM 2218 C C . ILE A 1 351 ? 185.953 138.914 121.001 1.00 80.99 351 ILE B C 1
ATOM 2219 O O . ILE A 1 351 ? 187.112 138.703 120.625 1.00 91.64 351 ILE B O 1
ATOM 2224 N N . ILE A 1 352 ? 185.577 138.865 122.274 1.00 76.62 352 ILE B N 1
ATOM 2225 C CA . ILE A 1 352 ? 186.495 138.535 123.362 1.00 77.66 352 ILE B CA 1
ATOM 2226 C C . ILE A 1 352 ? 186.283 137.054 123.655 1.00 81.80 352 ILE B C 1
ATOM 2227 O O . ILE A 1 352 ? 185.429 136.670 124.456 1.00 90.14 352 ILE B O 1
ATOM 2232 N N . VAL A 1 353 ? 187.072 136.209 123.000 1.00 77.20 353 VAL B N 1
ATOM 2233 C CA . VAL A 1 353 ? 186.975 134.768 123.202 1.00 74.19 353 VAL B CA 1
ATOM 2234 C C . VAL A 1 353 ? 187.693 134.407 124.494 1.00 79.47 353 VAL B C 1
ATOM 2235 O O . VAL A 1 353 ? 188.878 134.715 124.668 1.00 83.14 353 VAL B O 1
ATOM 2239 N N . THR A 1 354 ? 186.975 133.751 125.402 1.00 94.39 354 THR B N 1
ATOM 2240 C CA . THR A 1 354 ? 187.522 133.301 126.674 1.00 93.33 354 THR B CA 1
ATOM 2241 C C . THR A 1 354 ? 187.863 131.819 126.584 1.00 93.36 354 THR B C 1
ATOM 2242 O O . THR A 1 354 ? 187.145 131.045 125.942 1.00 99.92 354 THR B O 1
ATOM 2246 N N . PHE A 1 355 ? 188.964 131.435 127.228 1.00 81.36 355 PHE B N 1
ATOM 2247 C CA . PHE A 1 355 ? 189.449 130.062 127.238 1.00 83.80 355 PHE B CA 1
ATOM 2248 C C . PHE A 1 355 ? 189.653 129.600 128.672 1.00 87.72 355 PHE B C 1
ATOM 2249 O O . PHE A 1 355 ? 189.785 130.413 129.590 1.00 89.80 355 PHE B O 1
ATOM 2257 N N . ALA A 1 356 ? 189.663 128.281 128.854 1.00 95.27 356 ALA B N 1
ATOM 2258 C CA . ALA A 1 356 ? 189.963 127.667 130.138 1.00 93.09 356 ALA B CA 1
ATOM 2259 C C . ALA A 1 356 ? 190.544 126.284 129.891 1.00 95.03 356 ALA B C 1
ATOM 2260 O O . ALA A 1 356 ? 190.200 125.619 128.911 1.00 98.02 356 ALA B O 1
ATOM 2262 N N . CYS A 1 357 ? 191.432 125.855 130.786 1.00 98.92 357 CYS B N 1
ATOM 2263 C CA . CYS A 1 357 ? 192.106 124.578 130.605 1.00 96.66 357 CYS B CA 1
ATOM 2264 C C . CYS A 1 357 ? 192.673 124.099 131.933 1.00 98.69 357 CYS B C 1
ATOM 2265 O O . CYS A 1 357 ? 193.001 124.901 132.811 1.00 100.53 357 CYS B O 1
ATOM 2268 N N . ILE A 1 358 ? 192.777 122.777 132.060 1.00 94.68 358 ILE B N 1
ATOM 2269 C CA . ILE A 1 358 ? 193.458 122.117 133.168 1.00 93.95 358 ILE B CA 1
ATOM 2270 C C . ILE A 1 358 ? 194.573 121.271 132.574 1.00 95.19 358 ILE B C 1
ATOM 2271 O O . ILE A 1 358 ? 194.334 120.486 131.649 1.00 98.27 358 ILE B O 1
ATOM 2276 N N . LYS A 1 359 ? 195.784 121.433 133.103 1.00 88.68 359 LYS B N 1
ATOM 2277 C CA . LYS A 1 359 ? 196.972 120.760 132.606 1.00 87.69 359 LYS B CA 1
ATOM 2278 C C . LYS A 1 359 ? 197.731 120.127 133.763 1.00 90.01 359 LYS B C 1
ATOM 2279 O O . LYS A 1 359 ? 197.663 120.624 134.892 1.00 91.75 359 LYS B O 1
ATOM 2285 N N . PRO A 1 360 ? 198.470 119.021 133.521 1.00 94.89 360 PRO B N 1
ATOM 2286 C CA . PRO A 1 360 ? 199.297 118.458 134.596 1.00 93.27 360 PRO B CA 1
ATOM 2287 C C . PRO A 1 360 ? 200.650 119.145 134.697 1.00 100.10 360 PRO B C 1
ATOM 2288 O O . PRO A 1 360 ? 200.942 120.067 133.928 1.00 102.53 360 PRO B O 1
ATOM 2292 N N . ASP A 1 361 ? 201.479 118.710 135.641 1.00 110.14 361 ASP B N 1
ATOM 2293 C CA . ASP A 1 361 ? 202.822 119.258 135.765 1.00 107.65 361 ASP B CA 1
ATOM 2294 C C . ASP A 1 361 ? 203.652 118.897 134.540 1.00 106.38 361 ASP B C 1
ATOM 2295 O O . ASP A 1 361 ? 203.580 117.775 134.031 1.00 106.32 361 ASP B O 1
ATOM 2300 N N . GLU A 1 362 ? 204.438 119.861 134.066 1.00 106.63 362 GLU B N 1
ATOM 2301 C CA . GLU A 1 362 ? 205.290 119.702 132.888 1.00 106.87 362 GLU B CA 1
ATOM 2302 C C . GLU A 1 362 ? 206.733 119.596 133.373 1.00 107.51 362 GLU B C 1
ATOM 2303 O O . GLU A 1 362 ? 207.451 120.592 133.468 1.00 107.92 362 GLU B O 1
ATOM 2309 N N . THR A 1 363 ? 207.144 118.369 133.687 1.00 100.75 363 THR B N 1
ATOM 2310 C CA . THR A 1 363 ? 208.498 118.065 134.121 1.00 95.69 363 THR B CA 1
ATOM 2311 C C . THR A 1 363 ? 208.950 116.790 133.429 1.00 94.43 363 THR B C 1
ATOM 2312 O O . THR A 1 363 ? 208.158 115.861 133.248 1.00 101.05 363 THR B O 1
ATOM 2316 N N . LEU A 1 364 ? 210.221 116.751 133.039 1.00 77.39 364 LEU B N 1
ATOM 2317 C CA . LEU A 1 364 ? 210.747 115.638 132.257 1.00 85.44 364 LEU B CA 1
ATOM 2318 C C . LEU A 1 364 ? 211.034 114.467 133.186 1.00 86.85 364 LEU B C 1
ATOM 2319 O O . LEU A 1 364 ? 212.057 114.448 133.877 1.00 93.23 364 LEU B O 1
ATOM 2324 N N . SER A 1 365 ? 210.129 113.488 133.205 1.00 82.58 365 SER B N 1
ATOM 2325 C CA . SER A 1 365 ? 210.398 112.261 133.942 1.00 86.09 365 SER B CA 1
ATOM 2326 C C . SER A 1 365 ? 211.515 111.456 133.290 1.00 81.07 365 SER B C 1
ATOM 2327 O O . SER A 1 365 ? 212.252 110.749 133.987 1.00 79.92 365 SER B O 1
ATOM 2330 N N . SER A 1 366 ? 211.656 111.556 131.968 1.00 74.58 366 SER B N 1
ATOM 2331 C CA . SER A 1 366 ? 212.660 110.821 131.200 1.00 79.73 366 SER B CA 1
ATOM 2332 C C . SER A 1 366 ? 213.681 111.820 130.665 1.00 78.49 366 SER B C 1
ATOM 2333 O O . SER A 1 366 ? 213.411 112.539 129.698 1.00 79.13 366 SER B O 1
ATOM 2336 N N . GLN A 1 367 ? 214.853 111.864 131.300 1.00 72.28 367 GLN B N 1
ATOM 2337 C CA . GLN A 1 367 ? 215.959 112.677 130.838 1.00 70.98 367 GLN B CA 1
ATOM 2338 C C . GLN A 1 367 ? 217.219 112.065 131.446 1.00 71.05 367 GLN B C 1
ATOM 2339 O O . GLN A 1 367 ? 217.278 111.933 132.678 1.00 83.70 367 GLN B O 1
ATOM 2345 N N . PRO A 1 368 ? 218.226 111.683 130.653 1.00 63.96 368 PRO B N 1
ATOM 2346 C CA . PRO A 1 368 ? 219.415 111.070 131.254 1.00 68.92 368 PRO B CA 1
ATOM 2347 C C . PRO A 1 368 ? 220.197 112.065 132.096 1.00 73.03 368 PRO B C 1
ATOM 2348 O O . PRO A 1 368 ? 220.201 113.271 131.838 1.00 81.54 368 PRO B O 1
ATOM 2352 N N . HIS A 1 369 ? 220.863 111.542 133.116 1.00 76.85 369 HIS B N 1
ATOM 2353 C CA . HIS A 1 369 ? 221.629 112.394 134.017 1.00 74.93 369 HIS B CA 1
ATOM 2354 C C . HIS A 1 369 ? 222.851 112.943 133.280 1.00 80.41 369 HIS B C 1
ATOM 2355 O O . HIS A 1 369 ? 223.629 112.159 132.728 1.00 91.05 369 HIS B O 1
ATOM 2362 N N . PRO A 1 370 ? 223.068 114.265 133.245 1.00 72.83 370 PRO B N 1
ATOM 2363 C CA . PRO A 1 370 ? 224.209 114.783 132.467 1.00 76.58 370 PRO B CA 1
ATOM 2364 C C . PRO A 1 370 ? 225.568 114.368 133.007 1.00 84.33 370 PRO B C 1
ATOM 2365 O O . PRO A 1 370 ? 226.555 114.441 132.265 1.00 87.56 370 PRO B O 1
ATOM 2369 N N . ILE A 1 371 ? 225.650 113.939 134.265 1.00 87.87 371 ILE B N 1
ATOM 2370 C CA . ILE A 1 371 ? 226.906 113.575 134.912 1.00 83.88 371 ILE B CA 1
ATOM 2371 C C . ILE A 1 371 ? 227.030 112.064 135.073 1.00 85.82 371 ILE B C 1
ATOM 2372 O O . ILE A 1 371 ? 227.997 111.458 134.611 1.00 92.09 371 ILE B O 1
ATOM 2377 N N . LEU A 1 372 ? 226.062 111.440 135.745 1.00 85.45 372 LEU B N 1
ATOM 2378 C CA . LEU A 1 372 ? 226.181 110.026 136.079 1.00 85.69 372 LEU B CA 1
ATOM 2379 C C . LEU A 1 372 ? 225.873 109.116 134.896 1.00 89.62 372 LEU B C 1
ATOM 2380 O O . LEU A 1 372 ? 226.380 107.991 134.843 1.00 93.30 372 LEU B O 1
ATOM 2385 N N . ALA A 1 373 ? 225.051 109.568 133.946 1.00 80.50 373 ALA B N 1
ATOM 2386 C CA . ALA A 1 373 ? 224.695 108.706 132.823 1.00 79.54 373 ALA B CA 1
ATOM 2387 C C . ALA A 1 373 ? 225.853 108.569 131.842 1.00 86.19 373 ALA B C 1
ATOM 2388 O O . ALA A 1 373 ? 226.104 107.475 131.323 1.00 90.00 373 ALA B O 1
ATOM 2390 N N . ASP A 1 374 ? 226.569 109.661 131.579 1.00 94.89 374 ASP B N 1
ATOM 2391 C CA . ASP A 1 374 ? 227.674 109.657 130.632 1.00 92.51 374 ASP B CA 1
ATOM 2392 C C . ASP A 1 374 ? 228.975 109.321 131.361 1.00 88.34 374 ASP B C 1
ATOM 2393 O O . ASP A 1 374 ? 228.990 109.051 132.565 1.00 88.26 374 ASP B O 1
ATOM 2398 N N . HIS A 1 375 ? 230.086 109.339 130.631 1.00 74.50 375 HIS B N 1
ATOM 2399 C CA . HIS A 1 375 ? 231.371 108.936 131.185 1.00 73.18 375 HIS B CA 1
ATOM 2400 C C . HIS A 1 375 ? 231.910 110.001 132.130 1.00 79.58 375 HIS B C 1
ATOM 2401 O O . HIS A 1 375 ? 231.571 111.183 132.019 1.00 85.39 375 HIS B O 1
ATOM 2408 N N . TRP A 1 376 ? 232.754 109.569 133.066 1.00 72.12 376 TRP B N 1
ATOM 2409 C CA . TRP A 1 376 ? 233.448 110.483 133.965 1.00 71.95 376 TRP B CA 1
ATOM 2410 C C . TRP A 1 376 ? 234.757 110.910 133.311 1.00 73.59 376 TRP B C 1
ATOM 2411 O O . TRP A 1 376 ? 235.635 110.074 133.067 1.00 75.22 376 TRP B O 1
ATOM 2422 N N . ARG A 1 377 ? 234.885 112.206 133.024 1.00 97.02 377 ARG B N 1
ATOM 2423 C CA . ARG A 1 377 ? 236.002 112.742 132.261 1.00 98.07 377 ARG B CA 1
ATOM 2424 C C . ARG A 1 377 ? 236.595 113.947 132.974 1.00 98.97 377 ARG B C 1
ATOM 2425 O O . ARG A 1 377 ? 235.899 114.676 133.687 1.00 102.03 377 ARG B O 1
ATOM 2433 N N . LEU A 1 378 ? 237.896 114.145 132.772 1.00 89.78 378 LEU B N 1
ATOM 2434 C CA . LEU A 1 378 ? 238.592 115.340 133.234 1.00 87.36 378 LEU B CA 1
ATOM 2435 C C . LEU A 1 378 ? 238.514 116.376 132.119 1.00 92.23 378 LEU B C 1
ATOM 2436 O O . LEU A 1 378 ? 239.063 116.170 131.032 1.00 92.99 378 LEU B O 1
ATOM 2441 N N . ASP A 1 379 ? 237.835 117.488 132.387 1.00 105.61 379 ASP B N 1
ATOM 2442 C CA . ASP A 1 379 ? 237.536 118.476 131.361 1.00 106.95 379 ASP B CA 1
ATOM 2443 C C . ASP A 1 379 ? 238.677 119.475 131.242 1.00 104.22 379 ASP B C 1
ATOM 2444 O O . ASP A 1 379 ? 239.147 120.017 132.248 1.00 105.10 379 ASP B O 1
ATOM 2449 N N . ASN A 1 380 ? 239.122 119.710 130.010 1.00 85.68 380 ASN B N 1
ATOM 2450 C CA . ASN A 1 380 ? 240.123 120.734 129.722 1.00 81.22 380 ASN B CA 1
ATOM 2451 C C . ASN A 1 380 ? 239.397 122.063 129.563 1.00 82.31 380 ASN B C 1
ATOM 2452 O O . ASN A 1 380 ? 238.841 122.358 128.503 1.00 91.50 380 ASN B O 1
ATOM 2457 N N . PHE A 1 381 ? 239.399 122.873 130.624 1.00 77.53 381 PHE B N 1
ATOM 2458 C CA . PHE A 1 381 ? 238.717 124.161 130.575 1.00 79.20 381 PHE B CA 1
ATOM 2459 C C . PHE A 1 381 ? 239.353 125.115 129.572 1.00 82.01 381 PHE B C 1
ATOM 2460 O O . PHE A 1 381 ? 238.696 126.069 129.141 1.00 88.70 381 PHE B O 1
ATOM 2468 N N . VAL A 1 382 ? 240.614 124.887 129.196 1.00 81.00 382 VAL B N 1
ATOM 2469 C CA . VAL A 1 382 ? 241.243 125.698 128.157 1.00 80.96 382 VAL B CA 1
ATOM 2470 C C . VAL A 1 382 ? 240.495 125.536 126.839 1.00 81.48 382 VAL B C 1
ATOM 2471 O O . VAL A 1 382 ? 240.141 126.519 126.178 1.00 87.13 382 VAL B O 1
ATOM 2475 N N . ALA A 1 383 ? 240.244 124.289 126.437 1.00 85.72 383 ALA B N 1
ATOM 2476 C CA . ALA A 1 383 ? 239.501 124.048 125.205 1.00 86.42 383 ALA B CA 1
ATOM 2477 C C . ALA A 1 383 ? 238.039 124.451 125.342 1.00 87.54 383 ALA B C 1
ATOM 2478 O O . ALA A 1 383 ? 237.389 124.768 124.339 1.00 93.72 383 ALA B O 1
ATOM 2480 N N . ASP A 1 384 ? 237.502 124.439 126.565 1.00 102.38 384 ASP B N 1
ATOM 2481 C CA . ASP A 1 384 ? 236.100 124.793 126.765 1.00 107.12 384 ASP B CA 1
ATOM 2482 C C . ASP A 1 384 ? 235.842 126.249 126.396 1.00 107.23 384 ASP B C 1
ATOM 2483 O O . ASP A 1 384 ? 234.906 126.557 125.649 1.00 112.74 384 ASP B O 1
ATOM 2488 N N . GLU A 1 385 ? 236.667 127.161 126.908 1.00 94.54 385 GLU B N 1
ATOM 2489 C CA . GLU A 1 385 ? 236.534 128.572 126.571 1.00 98.72 385 GLU B CA 1
ATOM 2490 C C . GLU A 1 385 ? 236.947 128.878 125.138 1.00 95.58 385 GLU B C 1
ATOM 2491 O O . GLU A 1 385 ? 236.599 129.947 124.626 1.00 100.69 385 GLU B O 1
ATOM 2497 N N . LEU A 1 386 ? 237.671 127.973 124.481 1.00 84.78 386 LEU B N 1
ATOM 2498 C CA . LEU A 1 386 ? 238.155 128.195 123.128 1.00 86.77 386 LEU B CA 1
ATOM 2499 C C . LEU A 1 386 ? 237.133 127.843 122.053 1.00 91.71 386 LEU B C 1
ATOM 2500 O O . LEU A 1 386 ? 237.331 128.215 120.892 1.00 93.69 386 LEU B O 1
ATOM 2505 N N . ALA A 1 387 ? 236.052 127.143 122.402 1.00 103.05 387 ALA B N 1
ATOM 2506 C CA . ALA A 1 387 ? 235.081 126.702 121.407 1.00 105.24 387 ALA B CA 1
ATOM 2507 C C . ALA A 1 387 ? 234.409 127.885 120.721 1.00 112.60 387 ALA B C 1
ATOM 2508 O O . ALA A 1 387 ? 234.629 128.121 119.528 1.00 115.90 387 ALA B O 1
ATOM 2510 N N . LEU A 1 388 ? 233.615 128.648 121.476 1.00 112.14 388 LEU B N 1
ATOM 2511 C CA . LEU A 1 388 ? 232.922 129.829 120.957 1.00 108.52 388 LEU B CA 1
ATOM 2512 C C . LEU A 1 388 ? 232.075 129.484 119.732 1.00 108.02 388 LEU B C 1
ATOM 2513 O O . LEU A 1 388 ? 231.994 130.253 118.771 1.00 109.45 388 LEU B O 1
ATOM 2518 N N . ASP A 1 389 ? 231.437 128.315 119.768 1.00 97.91 389 ASP B N 1
ATOM 2519 C CA . ASP A 1 389 ? 230.681 127.797 118.636 1.00 95.90 389 ASP B CA 1
ATOM 2520 C C . ASP A 1 389 ? 229.552 126.924 119.167 1.00 100.99 389 ASP B C 1
ATOM 2521 O O . ASP A 1 389 ? 229.695 126.339 120.248 1.00 102.79 389 ASP B O 1
ATOM 2526 N N . PRO A 1 390 ? 228.421 126.818 118.455 1.00 88.74 390 PRO B N 1
ATOM 2527 C CA . PRO A 1 390 ? 227.397 125.854 118.877 1.00 85.76 390 PRO B CA 1
ATOM 2528 C C . PRO A 1 390 ? 227.914 124.424 118.816 1.00 81.89 390 PRO B C 1
ATOM 2529 O O . PRO A 1 390 ? 228.725 124.070 117.957 1.00 85.26 390 PRO B O 1
ATOM 2533 N N . GLN A 1 391 ? 227.427 123.602 119.747 1.00 75.59 391 GLN B N 1
ATOM 2534 C CA . GLN A 1 391 ? 227.775 122.194 119.850 1.00 75.00 391 GLN B CA 1
ATOM 2535 C C . GLN A 1 391 ? 226.531 121.346 119.596 1.00 75.30 391 GLN B C 1
ATOM 2536 O O . GLN A 1 391 ? 225.473 121.641 120.170 1.00 80.81 391 GLN B O 1
ATOM 2542 N N . PRO A 1 392 ? 226.592 120.307 118.759 1.00 70.31 392 PRO B N 1
ATOM 2543 C CA . PRO A 1 392 ? 225.376 119.538 118.474 1.00 71.54 392 PRO B CA 1
ATOM 2544 C C . PRO A 1 392 ? 224.945 118.698 119.667 1.00 72.42 392 PRO B C 1
ATOM 2545 O O . PRO A 1 392 ? 225.740 118.350 120.543 1.00 79.21 392 PRO B O 1
ATOM 2549 N N . VAL A 1 393 ? 223.653 118.372 119.683 1.00 78.09 393 VAL B N 1
ATOM 2550 C CA . VAL A 1 393 ? 223.047 117.541 120.719 1.00 78.55 393 VAL B CA 1
ATOM 2551 C C . VAL A 1 393 ? 222.306 116.403 120.033 1.00 83.29 393 VAL B C 1
ATOM 2552 O O . VAL A 1 393 ? 221.565 116.631 119.071 1.00 89.89 393 VAL B O 1
ATOM 2556 N N . MET A 1 394 ? 222.510 115.188 120.527 1.00 83.43 394 MET B N 1
ATOM 2557 C CA . MET A 1 394 ? 221.858 113.995 120.010 1.00 83.98 394 MET B CA 1
ATOM 2558 C C . MET A 1 394 ? 220.639 113.652 120.859 1.00 85.55 394 MET B C 1
ATOM 2559 O O . MET A 1 394 ? 220.527 114.052 122.020 1.00 92.50 394 MET B O 1
ATOM 2564 N N . ALA A 1 395 ? 219.715 112.900 120.256 1.00 75.85 395 ALA B N 1
ATOM 2565 C CA . ALA A 1 395 ? 218.515 112.482 120.972 1.00 80.55 395 ALA B CA 1
ATOM 2566 C C . ALA A 1 395 ? 218.832 111.551 122.136 1.00 89.31 395 ALA B C 1
ATOM 2567 O O . ALA A 1 395 ? 218.023 111.440 123.063 1.00 94.42 395 ALA B O 1
ATOM 2569 N N . ARG A 1 396 ? 219.989 110.884 122.111 1.00 87.66 396 ARG B N 1
ATOM 2570 C CA . ARG A 1 396 ? 220.398 110.029 123.219 1.00 81.03 396 ARG B CA 1
ATOM 2571 C C . ARG A 1 396 ? 220.584 110.805 124.518 1.00 84.31 396 ARG B C 1
ATOM 2572 O O . ARG A 1 396 ? 220.492 110.210 125.597 1.00 89.25 396 ARG B O 1
ATOM 2580 N N . GLU A 1 397 ? 220.829 112.113 124.442 1.00 94.60 397 GLU B N 1
ATOM 2581 C CA . GLU A 1 397 ? 221.031 112.941 125.623 1.00 93.86 397 GLU B CA 1
ATOM 2582 C C . GLU A 1 397 ? 219.738 113.526 126.179 1.00 93.03 397 GLU B C 1
ATOM 2583 O O . GLU A 1 397 ? 219.760 114.086 127.281 1.00 101.07 397 GLU B O 1
ATOM 2589 N N . LEU A 1 398 ? 218.620 113.412 125.460 1.00 75.56 398 LEU B N 1
ATOM 2590 C CA . LEU A 1 398 ? 217.355 114.004 125.880 1.00 77.31 398 LEU B CA 1
ATOM 2591 C C . LEU A 1 398 ? 216.455 113.036 126.632 1.00 81.76 398 LEU B C 1
ATOM 2592 O O . LEU A 1 398 ? 215.723 113.463 127.531 1.00 90.59 398 LEU B O 1
ATOM 2597 N N . ASP A 1 399 ? 216.479 111.751 126.287 1.00 80.70 399 ASP B N 1
ATOM 2598 C CA . ASP A 1 399 ? 215.622 110.767 126.933 1.00 87.01 399 ASP B CA 1
ATOM 2599 C C . ASP A 1 399 ? 216.193 109.381 126.672 1.00 84.46 399 ASP B C 1
ATOM 2600 O O . ASP A 1 399 ? 217.128 109.212 125.886 1.00 86.57 399 ASP B O 1
ATOM 2605 N N . TYR A 1 400 ? 215.622 108.390 127.362 1.00 77.56 400 TYR B N 1
ATOM 2606 C CA . TYR A 1 400 ? 215.989 106.986 127.198 1.00 82.73 400 TYR B CA 1
ATOM 2607 C C . TYR A 1 400 ? 214.920 106.171 126.473 1.00 85.72 400 TYR B C 1
ATOM 2608 O O . TYR A 1 400 ? 215.079 104.954 126.334 1.00 91.20 400 TYR B O 1
ATOM 2617 N N . LYS A 1 401 ? 213.842 106.807 126.005 1.00 82.93 401 LYS B N 1
ATOM 2618 C CA . LYS A 1 401 ? 212.811 106.147 125.212 1.00 84.41 401 LYS B CA 1
ATOM 2619 C C . LYS A 1 401 ? 213.020 106.368 123.717 1.00 82.95 401 LYS B C 1
ATOM 2620 O O . LYS A 1 401 ? 212.050 106.462 122.957 1.00 84.66 401 LYS B O 1
ATOM 2626 N N . VAL A 1 402 ? 214.273 106.451 123.286 1.00 69.19 402 VAL B N 1
ATOM 2627 C CA . VAL A 1 402 ? 214.621 106.773 121.908 1.00 69.39 402 VAL B CA 1
ATOM 2628 C C . VAL A 1 402 ? 214.718 105.481 121.111 1.00 75.79 402 VAL B C 1
ATOM 2629 O O . VAL A 1 402 ? 215.173 104.446 121.611 1.00 81.28 402 VAL B O 1
ATOM 2633 N N . ALA A 1 403 ? 214.280 105.540 119.858 1.00 78.78 403 ALA B N 1
ATOM 2634 C CA . ALA A 1 403 ? 214.434 104.410 118.959 1.00 81.25 403 ALA B CA 1
ATOM 2635 C C . ALA A 1 403 ? 215.912 104.163 118.673 1.00 83.42 403 ALA B C 1
ATOM 2636 O O . ALA A 1 403 ? 216.765 105.037 118.855 1.00 92.15 403 ALA B O 1
ATOM 2638 N N . GLN A 1 404 ? 216.212 102.942 118.225 1.00 83.39 404 GLN B N 1
ATOM 2639 C CA . GLN A 1 404 ? 217.601 102.570 117.969 1.00 85.39 404 GLN B CA 1
ATOM 2640 C C . GLN A 1 404 ? 218.194 103.399 116.835 1.00 90.10 404 GLN B C 1
ATOM 2641 O O . GLN A 1 404 ? 219.360 103.805 116.897 1.00 94.59 404 GLN B O 1
ATOM 2647 N N . ALA A 1 405 ? 217.408 103.657 115.789 1.00 73.60 405 ALA B N 1
ATOM 2648 C CA . ALA A 1 405 ? 217.921 104.405 114.645 1.00 75.87 405 ALA B CA 1
ATOM 2649 C C . ALA A 1 405 ? 218.159 105.870 114.995 1.00 76.70 405 ALA B C 1
ATOM 2650 O O . ALA A 1 405 ? 219.159 106.460 114.570 1.00 81.30 405 ALA B O 1
ATOM 2652 N N . ASN A 1 406 ? 217.255 106.472 115.767 1.00 74.53 406 ASN B N 1
ATOM 2653 C CA . ASN A 1 406 ? 217.331 107.888 116.106 1.00 78.28 406 ASN B CA 1
ATOM 2654 C C . ASN A 1 406 ? 218.238 108.173 117.299 1.00 88.47 406 ASN B C 1
ATOM 2655 O O . ASN A 1 406 ? 218.233 109.303 117.798 1.00 92.52 406 ASN B O 1
ATOM 2660 N N . GLU A 1 407 ? 219.004 107.187 117.772 1.00 99.47 407 GLU B N 1
ATOM 2661 C CA . GLU A 1 407 ? 219.884 107.422 118.912 1.00 94.95 407 GLU B CA 1
ATOM 2662 C C . GLU A 1 407 ? 220.959 108.448 118.575 1.00 93.44 407 GLU B C 1
ATOM 2663 O O . GLU A 1 407 ? 221.272 109.320 119.395 1.00 96.93 407 GLU B O 1
ATOM 2669 N N . THR A 1 408 ? 221.529 108.362 117.374 1.00 75.46 408 THR B N 1
ATOM 2670 C CA . THR A 1 408 ? 222.564 109.281 116.897 1.00 81.64 408 THR B CA 1
ATOM 2671 C C . THR A 1 408 ? 221.947 110.127 115.786 1.00 84.98 408 THR B C 1
ATOM 2672 O O . THR A 1 408 ? 222.082 109.819 114.601 1.00 88.70 408 THR B O 1
ATOM 2676 N N . THR A 1 409 ? 221.271 111.204 116.182 1.00 78.44 409 THR B N 1
ATOM 2677 C CA . THR A 1 409 ? 220.654 112.131 115.238 1.00 72.96 409 THR B CA 1
ATOM 2678 C C . THR A 1 409 ? 220.644 113.509 115.876 1.00 73.72 409 THR B C 1
ATOM 2679 O O . THR A 1 409 ? 220.089 113.681 116.965 1.00 79.68 409 THR B O 1
ATOM 2683 N N . VAL A 1 410 ? 221.266 114.482 115.208 1.00 73.23 410 VAL B N 1
ATOM 2684 C CA . VAL A 1 410 ? 221.268 115.844 115.724 1.00 71.75 410 VAL B CA 1
ATOM 2685 C C . VAL A 1 410 ? 219.847 116.386 115.697 1.00 70.44 410 VAL B C 1
ATOM 2686 O O . VAL A 1 410 ? 219.145 116.290 114.682 1.00 71.10 410 VAL B O 1
ATOM 2690 N N . VAL A 1 411 ? 219.416 116.954 116.824 1.00 67.65 411 VAL B N 1
ATOM 2691 C CA . VAL A 1 411 ? 218.044 117.405 117.008 1.00 68.24 411 VAL B CA 1
ATOM 2692 C C . VAL A 1 411 ? 217.965 118.918 117.183 1.00 75.97 411 VAL B C 1
ATOM 2693 O O . VAL A 1 411 ? 217.027 119.549 116.691 1.00 80.99 411 VAL B O 1
ATOM 2697 N N . PHE A 1 412 ? 218.938 119.518 117.867 1.00 69.98 412 PHE B N 1
ATOM 2698 C CA . PHE A 1 412 ? 218.995 120.965 118.025 1.00 71.35 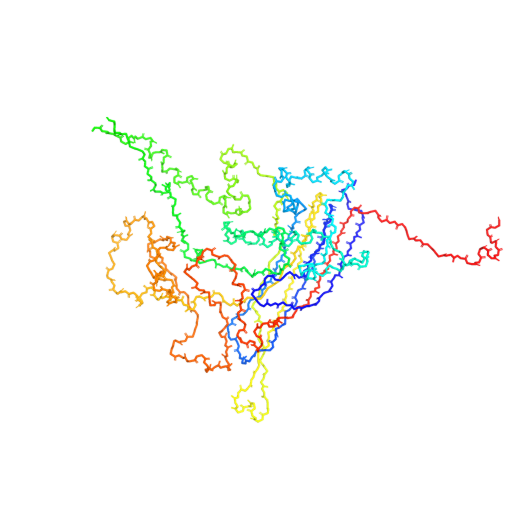412 PHE B CA 1
ATOM 2699 C C . PHE A 1 412 ? 220.353 121.341 118.598 1.00 77.31 412 PHE B C 1
ATOM 2700 O O . PHE A 1 412 ? 220.867 120.655 119.484 1.00 81.70 412 PHE B O 1
ATOM 2708 N N . TYR A 1 413 ? 220.927 122.423 118.080 1.00 80.21 413 TYR B N 1
ATOM 2709 C CA . TYR A 1 413 ? 222.210 122.911 118.560 1.00 74.40 413 TYR B CA 1
ATOM 2710 C C . TYR A 1 413 ? 222.020 123.793 119.788 1.00 73.69 413 TYR B C 1
ATOM 2711 O O . TYR A 1 413 ? 220.979 124.431 119.966 1.00 87.71 413 TYR B O 1
ATOM 2720 N N . THR A 1 414 ? 223.043 123.825 120.640 1.00 73.52 414 THR B N 1
ATOM 2721 C CA . THR A 1 414 ? 222.998 124.601 121.872 1.00 81.58 414 THR B CA 1
ATOM 2722 C C . THR A 1 414 ? 224.416 125.044 122.220 1.00 84.90 414 THR B C 1
ATOM 2723 O O . THR A 1 414 ? 225.331 124.981 121.393 1.00 92.62 414 THR B O 1
ATOM 2727 N N . GLY A 1 415 ? 224.596 125.499 123.459 1.00 87.78 415 GLY B N 1
ATOM 2728 C CA . GLY A 1 415 ? 225.891 125.952 123.924 1.00 88.82 415 GLY B CA 1
ATOM 2729 C C . GLY A 1 415 ? 226.853 124.815 124.196 1.00 94.18 415 GLY B C 1
ATOM 2730 O O . GLY A 1 415 ? 226.684 123.709 123.676 1.00 99.69 415 GLY B O 1
ATOM 2731 N N . LEU A 1 416 ? 227.868 125.077 125.019 1.00 85.57 416 LEU B N 1
ATOM 2732 C CA . LEU A 1 416 ? 228.906 124.079 125.273 1.00 81.67 416 LEU B CA 1
ATOM 2733 C C . LEU A 1 416 ? 228.455 123.065 126.322 1.00 81.52 416 LEU B C 1
ATOM 2734 O O . LEU A 1 416 ? 228.343 121.869 126.037 1.00 88.01 416 LEU B O 1
ATOM 2739 N N . ASN A 1 417 ? 228.188 123.536 127.542 1.00 81.38 417 ASN B N 1
ATOM 2740 C CA . ASN A 1 417 ? 227.836 122.680 128.667 1.00 84.38 417 ASN B CA 1
ATOM 2741 C C . ASN A 1 417 ? 226.348 122.732 128.998 1.00 87.23 417 ASN B C 1
ATOM 2742 O O . ASN A 1 417 ? 225.964 122.462 130.141 1.00 96.07 417 ASN B O 1
ATOM 2747 N N . GLU A 1 418 ? 225.504 123.081 128.030 1.00 93.42 418 GLU B N 1
ATOM 2748 C CA . GLU A 1 418 ? 224.070 123.042 128.259 1.00 96.02 418 GLU B CA 1
ATOM 2749 C C . GLU A 1 418 ? 223.625 121.599 128.490 1.00 97.43 418 GLU B C 1
ATOM 2750 O O . GLU A 1 418 ? 224.279 120.645 128.059 1.00 97.71 418 GLU B O 1
ATOM 2756 N N . LEU A 1 419 ? 222.504 121.454 129.198 1.00 94.24 419 LEU B N 1
ATOM 2757 C CA . LEU A 1 419 ? 221.960 120.221 129.774 1.00 95.33 419 LEU B CA 1
ATOM 2758 C C . LEU A 1 419 ? 222.685 119.858 131.070 1.00 97.30 419 LEU B C 1
ATOM 2759 O O . LEU A 1 419 ? 222.304 118.867 131.709 1.00 104.43 419 LEU B O 1
ATOM 2764 N N . LYS A 1 420 ? 223.709 120.619 131.478 1.00 85.53 420 LYS B N 1
ATOM 2765 C CA . LYS A 1 420 ? 224.360 120.474 132.770 1.00 82.40 420 LYS B CA 1
ATOM 2766 C C . LYS A 1 420 ? 224.143 121.674 133.678 1.00 86.96 420 LYS B C 1
ATOM 2767 O O . LYS A 1 420 ? 224.316 121.543 134.895 1.00 91.96 420 LYS B O 1
ATOM 2773 N N . LYS A 1 421 ? 223.778 122.833 133.124 1.00 95.77 421 LYS B N 1
ATOM 2774 C CA . LYS A 1 421 ? 223.440 123.985 133.954 1.00 98.66 421 LYS B CA 1
ATOM 2775 C C . LYS A 1 421 ? 222.203 123.701 134.797 1.00 98.18 421 LYS B C 1
ATOM 2776 O O . LYS A 1 421 ? 222.145 124.076 135.975 1.00 98.26 421 LYS B O 1
ATOM 2782 N N . THR A 1 422 ? 221.207 123.038 134.209 1.00 93.24 422 THR B N 1
ATOM 2783 C CA . THR A 1 422 ? 219.936 122.755 134.862 1.00 91.55 422 THR B CA 1
ATOM 2784 C C . THR A 1 422 ? 219.541 121.311 134.594 1.00 93.70 422 THR B C 1
ATOM 2785 O O . THR A 1 422 ? 219.739 120.801 133.487 1.00 98.13 422 THR B O 1
ATOM 2789 N N . TYR A 1 423 ? 218.982 120.658 135.613 1.00 77.17 423 TYR B N 1
ATOM 2790 C CA . TYR A 1 423 ? 218.453 119.303 135.461 1.00 76.34 423 TYR B CA 1
ATOM 2791 C C . TYR A 1 423 ? 217.348 119.125 136.499 1.00 82.30 423 TYR B C 1
ATOM 2792 O O . TYR A 1 423 ? 217.634 118.923 137.683 1.00 89.81 423 TYR B O 1
ATOM 2801 N N . VAL A 1 424 ? 216.098 119.202 136.045 1.00 62.97 424 VAL B N 1
ATOM 2802 C CA . VAL A 1 424 ? 214.921 119.027 136.889 1.00 58.92 424 VAL B CA 1
ATOM 2803 C C . VAL A 1 424 ? 214.205 117.766 136.428 1.00 68.97 424 VAL B C 1
ATOM 2804 O O . VAL A 1 424 ? 213.953 117.592 135.229 1.00 71.96 424 VAL B O 1
ATOM 2808 N N . SER A 1 425 ? 213.884 116.885 137.376 1.00 82.72 425 SER B N 1
ATOM 2809 C CA . SER A 1 425 ? 213.259 115.604 137.073 1.00 80.80 425 SER B CA 1
ATOM 2810 C C . SER A 1 425 ? 212.242 115.259 138.148 1.00 78.03 425 SER B C 1
ATOM 2811 O O . SER A 1 425 ? 212.544 115.341 139.343 1.00 83.55 425 SER B O 1
ATOM 2814 N N . TYR A 1 426 ? 211.041 114.878 137.715 1.00 81.93 426 TYR B N 1
ATOM 2815 C CA . TYR A 1 426 ? 209.982 114.392 138.589 1.00 83.82 426 TYR B CA 1
ATOM 2816 C C . TYR A 1 426 ? 209.459 113.087 138.010 1.00 86.36 426 TYR B C 1
ATOM 2817 O O . TYR A 1 426 ? 209.166 113.014 136.812 1.00 93.61 426 TYR B O 1
ATOM 2826 N N . GLY A 1 427 ? 209.343 112.066 138.849 1.00 81.68 427 GLY B N 1
ATOM 2827 C CA . GLY A 1 427 ? 208.829 110.795 138.379 1.00 85.83 427 GLY B CA 1
ATOM 2828 C C . GLY A 1 427 ? 209.006 109.715 139.424 1.00 85.33 427 GLY B C 1
ATOM 2829 O O . GLY A 1 427 ? 209.403 109.979 140.561 1.00 84.00 427 GLY B O 1
ATOM 2830 N N . LEU A 1 428 ? 208.704 108.487 139.013 1.00 79.13 428 LEU B N 1
ATOM 2831 C CA . LEU A 1 428 ? 208.784 107.320 139.878 1.00 78.70 428 LEU B CA 1
ATOM 2832 C C . LEU A 1 428 ? 210.167 106.688 139.796 1.00 81.28 428 LEU B C 1
ATOM 2833 O O . LEU A 1 428 ? 210.949 106.971 138.885 1.00 82.44 428 LEU B O 1
ATOM 2838 N N . CYS A 1 429 ? 210.459 105.827 140.765 1.00 99.86 429 CYS B N 1
ATOM 2839 C CA . CYS A 1 429 ? 211.676 105.033 140.717 1.00 99.57 429 CYS B CA 1
ATOM 2840 C C . CYS A 1 429 ? 211.517 103.898 139.714 1.00 97.49 429 CYS B C 1
ATOM 2841 O O . CYS A 1 429 ? 210.452 103.283 139.611 1.00 99.82 429 CYS B O 1
ATOM 2844 N N . ARG A 1 430 ? 212.588 103.624 138.967 1.00 86.12 430 ARG B N 1
ATOM 2845 C CA . ARG A 1 430 ? 212.537 102.572 137.959 1.00 86.85 430 ARG B CA 1
ATOM 2846 C C . ARG A 1 430 ? 212.355 101.189 138.570 1.00 89.27 430 ARG B C 1
ATOM 2847 O O . ARG A 1 430 ? 211.867 100.284 137.886 1.00 90.65 430 ARG B O 1
ATOM 2855 N N . ALA A 1 431 ? 212.735 101.004 139.836 1.00 85.46 431 ALA B N 1
ATOM 2856 C CA . ALA A 1 431 ? 212.547 99.709 140.479 1.00 83.44 431 ALA B CA 1
ATOM 2857 C C . ALA A 1 431 ? 211.088 99.463 140.838 1.00 84.01 431 ALA B C 1
ATOM 2858 O O . ALA A 1 431 ? 210.642 98.310 140.854 1.00 84.30 431 ALA B O 1
ATOM 2860 N N . LEU A 1 432 ? 210.335 100.521 141.126 1.00 93.55 432 LEU B N 1
ATOM 2861 C CA . LEU A 1 432 ? 208.943 100.360 141.519 1.00 95.40 432 LEU B CA 1
ATOM 2862 C C . LEU A 1 432 ? 208.112 99.849 140.349 1.00 101.64 432 LEU B C 1
ATOM 2863 O O . LEU A 1 432 ? 208.339 100.217 139.193 1.00 104.85 432 LEU B O 1
ATOM 2868 N N . ASP A 1 433 ? 207.141 98.994 140.665 1.00 109.24 433 ASP B N 1
ATOM 2869 C CA . ASP A 1 433 ? 206.223 98.459 139.663 1.00 106.55 433 ASP B CA 1
ATOM 2870 C C . ASP A 1 433 ? 204.968 99.330 139.617 1.00 103.92 433 ASP B C 1
ATOM 2871 O O . ASP A 1 433 ? 204.309 99.488 140.653 1.00 105.09 433 ASP B O 1
ATOM 2876 N N . PRO A 1 434 ? 204.604 99.929 138.471 1.00 103.56 434 PRO B N 1
ATOM 2877 C CA . PRO A 1 434 ? 203.453 100.853 138.476 1.00 105.37 434 PRO B CA 1
ATOM 2878 C C . PRO A 1 434 ? 202.121 100.209 138.827 1.00 104.45 434 PRO B C 1
ATOM 2879 O O . PRO A 1 434 ? 201.182 100.938 139.171 1.00 104.11 434 PRO B O 1
ATOM 2883 N N . ASN A 1 435 ? 201.989 98.883 138.736 1.00 112.19 435 ASN B N 1
ATOM 2884 C CA . ASN A 1 435 ? 200.721 98.257 139.102 1.00 111.41 435 ASN B CA 1
ATOM 2885 C C . ASN A 1 435 ? 200.416 98.453 140.582 1.00 109.82 435 ASN B C 1
ATOM 2886 O O . ASN A 1 435 ? 199.245 98.550 140.967 1.00 110.77 435 ASN B O 1
ATOM 2891 N N . THR A 1 436 ? 201.448 98.513 141.419 1.00 107.67 436 THR B N 1
ATOM 2892 C CA . THR A 1 436 ? 201.283 98.908 142.808 1.00 105.67 436 THR B CA 1
ATOM 2893 C C . THR A 1 436 ? 200.950 100.402 142.862 1.00 108.84 436 THR B C 1
ATOM 2894 O O . THR A 1 436 ? 200.916 101.091 141.839 1.00 111.08 436 THR B O 1
ATOM 2898 N N . VAL A 1 437 ? 200.678 100.895 144.075 1.00 108.20 437 VAL B N 1
ATOM 2899 C CA . VAL A 1 437 ? 200.307 102.280 144.372 1.00 107.70 437 VAL B CA 1
ATOM 2900 C C . VAL A 1 437 ? 199.207 102.766 143.434 1.00 106.27 437 VAL B C 1
ATOM 2901 O O . VAL A 1 437 ? 199.230 103.912 142.973 1.00 106.10 437 VAL B O 1
ATOM 2905 N N . GLU A 1 438 ? 198.228 101.901 143.157 1.00 116.02 438 GLU B N 1
ATOM 2906 C CA . GLU A 1 438 ? 196.982 102.381 142.571 1.00 115.39 438 GLU B CA 1
ATOM 2907 C C . GLU A 1 438 ? 196.295 103.356 143.519 1.00 113.69 438 GLU B C 1
ATOM 2908 O O . GLU A 1 438 ? 195.701 104.347 143.082 1.00 111.44 438 GLU B O 1
ATOM 2914 N N . SER A 1 439 ? 196.347 103.076 144.819 1.00 103.20 439 SER B N 1
ATOM 2915 C CA . SER A 1 439 ? 196.156 104.107 145.826 1.00 101.23 439 SER B CA 1
ATOM 2916 C C . SER A 1 439 ? 197.440 104.917 145.954 1.00 104.73 439 SER B C 1
ATOM 2917 O O . SER A 1 439 ? 198.538 104.401 145.739 1.00 108.62 439 SER B O 1
ATOM 2920 N N . LYS A 1 440 ? 197.296 106.197 146.300 1.00 107.44 440 LYS B N 1
ATOM 2921 C CA . LYS A 1 440 ? 198.391 107.168 146.285 1.00 109.66 440 LYS B CA 1
ATOM 2922 C C . LYS A 1 440 ? 198.949 107.371 144.873 1.00 109.90 440 LYS B C 1
ATOM 2923 O O . LYS A 1 440 ? 200.093 107.797 144.702 1.00 104.70 440 LYS B O 1
ATOM 2929 N N . ASN A 1 441 ? 198.151 107.098 143.837 1.00 128.61 441 ASN B N 1
ATOM 2930 C CA . ASN A 1 441 ? 198.611 107.320 142.470 1.00 128.01 441 ASN B CA 1
ATOM 2931 C C . ASN A 1 441 ? 198.589 108.812 142.159 1.00 122.19 441 ASN B C 1
ATOM 2932 O O . ASN A 1 441 ? 197.613 109.339 141.615 1.00 121.85 441 ASN B O 1
ATOM 2937 N N . ALA A 1 442 ? 199.681 109.497 142.491 1.00 103.98 442 ALA B N 1
ATOM 2938 C CA . ALA A 1 442 ? 199.786 110.939 142.322 1.00 107.77 442 ALA B CA 1
ATOM 2939 C C . ALA A 1 442 ? 200.452 111.346 141.017 1.00 106.75 442 ALA B C 1
ATOM 2940 O O . ALA A 1 442 ? 200.339 112.510 140.623 1.00 112.37 442 ALA B O 1
ATOM 2942 N N . VAL A 1 443 ? 201.131 110.425 140.336 1.00 96.99 443 VAL B N 1
ATOM 2943 C CA . VAL A 1 443 ? 201.954 110.766 139.180 1.00 102.82 443 VAL B CA 1
ATOM 2944 C C . VAL A 1 443 ? 201.031 110.891 137.970 1.00 103.21 443 VAL B C 1
ATOM 2945 O O . VAL A 1 443 ? 200.695 109.897 137.323 1.00 105.12 443 VAL B O 1
ATOM 2949 N N . TRP A 1 444 ? 200.615 112.122 137.668 1.00 92.33 444 TRP B N 1
ATOM 2950 C CA . TRP A 1 444 ? 199.953 112.471 136.410 1.00 93.31 444 TRP B CA 1
ATOM 2951 C C . TRP A 1 444 ? 200.798 113.581 135.796 1.00 95.22 444 TRP B C 1
ATOM 2952 O O . TRP A 1 444 ? 200.607 114.759 136.109 1.00 98.61 444 TRP B O 1
ATOM 2963 N N . GLN A 1 445 ? 201.739 113.196 134.937 1.00 95.76 445 GLN B N 1
ATOM 2964 C CA . GLN A 1 445 ? 202.634 114.127 134.269 1.00 97.29 445 GLN B CA 1
ATOM 2965 C C . GLN A 1 445 ? 202.690 113.784 132.790 1.00 96.78 445 GLN B C 1
ATOM 2966 O O . GLN A 1 445 ? 202.529 112.625 132.398 1.00 96.75 445 GLN B O 1
ATOM 2972 N N . LEU A 1 446 ? 202.919 114.806 131.970 1.00 93.29 446 LEU B N 1
ATOM 2973 C CA . LEU A 1 446 ? 202.912 114.633 130.522 1.00 93.07 446 LEU B CA 1
ATOM 2974 C C . LEU A 1 446 ? 204.102 113.772 130.118 1.00 97.37 446 LEU B C 1
ATOM 2975 O O . LEU A 1 446 ? 205.254 114.212 130.197 1.00 97.27 446 LEU B O 1
ATOM 2980 N N . GLU A 1 447 ? 203.825 112.541 129.691 1.00 111.64 447 GLU B N 1
ATOM 2981 C CA . GLU A 1 447 ? 204.865 111.628 129.214 1.00 110.27 447 GLU B CA 1
ATOM 2982 C C . GLU A 1 447 ? 205.105 111.890 127.728 1.00 108.04 447 GLU B C 1
ATOM 2983 O O . GLU A 1 447 ? 204.816 111.071 126.853 1.00 109.46 447 GLU B O 1
ATOM 2989 N N . VAL A 1 448 ? 205.641 113.078 127.458 1.00 98.78 448 VAL B N 1
ATOM 2990 C CA . VAL A 1 448 ? 205.883 113.479 126.069 1.00 99.35 448 VAL B CA 1
ATOM 2991 C C . VAL A 1 448 ? 206.944 112.563 125.467 1.00 102.90 448 VAL B C 1
ATOM 2992 O O . VAL A 1 448 ? 207.904 112.192 126.175 1.00 104.61 448 VAL B O 1
ATOM 2996 N N . PRO A 1 449 ? 206.826 112.128 124.201 1.00 93.94 449 PRO B N 1
ATOM 2997 C CA . PRO A 1 449 ? 207.927 111.341 123.611 1.00 91.37 449 PRO B CA 1
ATOM 2998 C C . PRO A 1 449 ? 209.265 112.059 123.629 1.00 94.41 449 PRO B C 1
ATOM 2999 O O . PRO A 1 449 ? 210.307 111.412 123.790 1.00 95.95 449 PRO B O 1
ATOM 3003 N N . LEU A 1 450 ? 209.262 113.382 123.457 1.00 91.87 450 LEU B N 1
ATOM 3004 C CA . LEU A 1 450 ? 210.480 114.185 123.439 1.00 88.17 450 LEU B CA 1
ATOM 3005 C C . LEU A 1 450 ? 211.324 113.810 122.226 1.00 88.04 450 LEU B C 1
ATOM 3006 O O . LEU A 1 450 ? 210.873 113.042 121.369 1.00 91.87 450 LEU B O 1
ATOM 3011 N N . SER A 1 451 ? 212.534 114.364 122.129 1.00 79.85 451 SER B N 1
ATOM 3012 C CA . SER A 1 451 ? 213.429 114.116 121.002 1.00 82.10 451 SER B CA 1
ATOM 3013 C C . SER A 1 451 ? 212.783 114.561 119.693 1.00 88.71 451 SER B C 1
ATOM 3014 O O . SER A 1 451 ? 213.150 115.603 119.142 1.00 91.82 451 SER B O 1
ATOM 3017 N N . VAL A 1 452 ? 211.819 113.788 119.190 1.00 85.64 452 VAL B N 1
ATOM 3018 C CA . VAL A 1 452 ? 211.132 114.156 117.959 1.00 85.23 452 VAL B CA 1
ATOM 3019 C C . VAL A 1 452 ? 210.273 115.391 118.204 1.00 87.35 452 VAL B C 1
ATOM 3020 O O . VAL A 1 452 ? 209.563 115.488 119.216 1.00 87.44 452 VAL B O 1
ATOM 3024 N N . THR A 1 453 ? 210.327 116.336 117.269 1.00 86.40 453 THR B N 1
ATOM 3025 C CA . THR A 1 453 ? 209.628 117.612 117.370 1.00 85.77 453 THR B CA 1
ATOM 3026 C C . THR A 1 453 ? 209.934 118.333 118.687 1.00 85.00 453 THR B C 1
ATOM 3027 O O . THR A 1 453 ? 209.041 118.534 119.513 1.00 93.00 453 THR B O 1
ATOM 3031 N N . PRO A 1 454 ? 211.194 118.720 118.915 1.00 72.59 454 PRO B N 1
ATOM 3032 C CA . PRO A 1 454 ? 211.501 119.492 120.130 1.00 82.20 454 PRO B CA 1
ATOM 3033 C C . PRO A 1 454 ? 210.816 120.844 120.163 1.00 87.49 454 PRO B C 1
ATOM 3034 O O . PRO A 1 454 ? 210.471 121.334 121.246 1.00 92.05 454 PRO B O 1
ATOM 3038 N N . GLU A 1 455 ? 210.608 121.460 119.001 1.00 86.10 455 GLU B N 1
ATOM 3039 C CA . GLU A 1 455 ? 209.980 122.770 118.893 1.00 85.59 455 GLU B CA 1
ATOM 3040 C C . GLU A 1 455 ? 208.457 122.714 118.970 1.00 90.08 455 GLU B C 1
ATOM 3041 O O . GLU A 1 455 ? 207.809 123.735 118.717 1.00 92.15 455 GLU B O 1
ATOM 3047 N N . THR A 1 456 ? 207.874 121.560 119.294 1.00 82.78 456 THR B N 1
ATOM 3048 C CA . THR A 1 456 ? 206.422 121.450 119.363 1.00 72.42 456 THR B CA 1
ATOM 3049 C C . THR A 1 456 ? 205.865 122.368 120.444 1.00 74.90 456 THR B C 1
ATOM 3050 O O . THR A 1 456 ? 206.376 122.411 121.568 1.00 84.29 456 THR B O 1
ATOM 3054 N N . VAL A 1 457 ? 204.816 123.109 120.089 1.00 69.75 457 VAL B N 1
ATOM 3055 C CA . VAL A 1 457 ? 204.165 124.036 121.008 1.00 75.79 457 VAL B CA 1
ATOM 3056 C C . VAL A 1 457 ? 202.902 123.444 121.630 1.00 78.72 457 VAL B C 1
ATOM 3057 O O . VAL A 1 457 ? 202.469 123.920 122.692 1.00 89.83 457 VAL B O 1
ATOM 3061 N N . LEU A 1 458 ? 202.322 122.410 121.027 1.00 81.11 458 LEU B N 1
ATOM 3062 C CA . LEU A 1 458 ? 201.014 121.894 121.402 1.00 85.58 458 LEU B CA 1
ATOM 3063 C C . LEU A 1 458 ? 201.129 120.597 122.193 1.00 85.47 458 LEU B C 1
ATOM 3064 O O . LEU A 1 458 ? 202.128 119.876 122.123 1.00 83.21 458 LEU B O 1
ATOM 3069 N N . TYR A 1 459 ? 200.079 120.315 122.960 1.00 87.57 459 TYR B N 1
ATOM 3070 C CA . TYR A 1 459 ? 199.970 119.056 123.673 1.00 80.05 459 TYR B CA 1
ATOM 3071 C C . TYR A 1 459 ? 199.683 117.919 122.693 1.00 85.17 459 TYR B C 1
ATOM 3072 O O . TYR A 1 459 ? 199.279 118.161 121.553 1.00 92.14 459 TYR B O 1
ATOM 3081 N N . PRO A 1 460 ? 199.891 116.667 123.107 1.00 78.42 460 PRO B N 1
ATOM 3082 C CA . PRO A 1 460 ? 199.474 115.550 122.253 1.00 80.85 460 PRO B CA 1
ATOM 3083 C C . PRO A 1 460 ? 197.963 115.537 122.078 1.00 78.45 460 PRO B C 1
ATOM 3084 O O . PRO A 1 460 ? 197.209 115.974 122.951 1.00 81.32 460 PRO B O 1
ATOM 3088 N N . ALA A 1 461 ? 197.526 115.040 120.919 1.00 73.76 461 ALA B N 1
ATOM 3089 C CA . ALA A 1 461 ? 196.101 115.044 120.600 1.00 78.42 461 ALA B CA 1
ATOM 3090 C C . ALA A 1 461 ? 195.308 114.191 121.582 1.00 83.73 461 ALA B C 1
ATOM 3091 O O . ALA A 1 461 ? 194.206 114.572 121.994 1.00 89.97 461 ALA B O 1
ATOM 3093 N N . ASP A 1 462 ? 195.850 113.034 121.963 1.00 104.67 462 ASP B N 1
ATOM 3094 C CA . ASP A 1 462 ? 195.222 112.123 122.917 1.00 108.30 462 ASP B CA 1
ATOM 3095 C C . ASP A 1 462 ? 196.088 112.083 124.170 1.00 108.65 462 ASP B C 1
ATOM 3096 O O . ASP A 1 462 ? 197.204 111.551 124.142 1.00 109.65 462 ASP B O 1
ATOM 3101 N N . LEU A 1 463 ? 195.571 112.645 125.264 1.00 101.40 463 LEU B N 1
ATOM 3102 C CA . LEU A 1 463 ? 196.253 112.656 126.555 1.00 98.79 463 LEU B CA 1
ATOM 3103 C C . LEU A 1 463 ? 195.530 111.701 127.500 1.00 102.39 463 LEU B C 1
ATOM 3104 O O . LEU A 1 463 ? 194.430 112.025 127.975 1.00 104.94 463 LEU B O 1
ATOM 3109 N N . PRO A 1 464 ? 196.075 110.519 127.809 1.00 105.95 464 PRO B N 1
ATOM 3110 C CA . PRO A 1 464 ? 195.367 109.626 128.734 1.00 106.15 464 PRO B CA 1
ATOM 3111 C C . PRO A 1 464 ? 195.322 110.198 130.142 1.00 105.44 464 PRO B C 1
ATOM 3112 O O . PRO A 1 464 ? 196.318 110.711 130.660 1.00 106.30 464 PRO B O 1
ATOM 3116 N N . GLN A 1 465 ? 194.143 110.103 130.759 1.00 103.51 465 GLN B N 1
ATOM 3117 C CA . GLN A 1 465 ? 193.904 110.622 132.105 1.00 105.07 465 GLN B CA 1
ATOM 3118 C C . GLN A 1 465 ? 193.937 109.442 133.074 1.00 105.79 465 GLN B C 1
ATOM 3119 O O . GLN A 1 465 ? 192.911 108.877 133.454 1.00 108.96 465 GLN B O 1
ATOM 3125 N N . TYR A 1 466 ? 195.154 109.077 133.475 1.00 105.21 466 TYR B N 1
ATOM 3126 C CA . TYR A 1 466 ? 195.355 107.865 134.270 1.00 106.80 466 TYR B CA 1
ATOM 3127 C C . TYR A 1 466 ? 194.638 107.877 135.616 1.00 103.39 466 TYR B C 1
ATOM 3128 O O . TYR A 1 466 ? 193.892 106.921 135.893 1.00 105.77 466 TYR B O 1
ATOM 3137 N N . PRO A 1 467 ? 194.810 108.877 136.492 1.00 83.20 467 PRO B N 1
ATOM 3138 C CA . PRO A 1 467 ? 194.254 108.739 137.852 1.00 91.82 467 PRO B CA 1
ATOM 3139 C C . PRO A 1 467 ? 192.737 108.677 137.897 1.00 93.76 467 PRO B C 1
ATOM 3140 O O . PRO A 1 467 ? 192.181 108.107 138.844 1.00 94.64 467 PRO B O 1
ATOM 3144 N N . PHE A 1 468 ? 192.050 109.237 136.907 1.00 93.05 468 PHE B N 1
ATOM 3145 C CA . PHE A 1 468 ? 190.598 109.154 136.873 1.00 89.94 468 PHE B CA 1
ATOM 3146 C C . PHE A 1 468 ? 190.155 107.760 136.443 1.00 91.58 468 PHE B C 1
ATOM 3147 O O . PHE A 1 468 ? 190.876 107.040 135.747 1.00 96.68 468 PHE B O 1
ATOM 3155 N N . ALA A 1 469 ? 188.951 107.378 136.879 1.00 92.02 469 ALA B N 1
ATOM 3156 C CA . ALA A 1 469 ? 188.439 106.047 136.568 1.00 94.08 469 ALA B CA 1
ATOM 3157 C C . ALA A 1 469 ? 188.252 105.861 135.068 1.00 96.95 469 ALA B C 1
ATOM 3158 O O . ALA A 1 469 ? 188.617 104.816 134.515 1.00 98.15 469 ALA B O 1
ATOM 3160 N N . ASP A 1 470 ? 187.691 106.863 134.393 1.00 104.80 470 ASP B N 1
ATOM 3161 C CA . ASP A 1 470 ? 187.472 106.838 132.951 1.00 103.04 470 ASP B CA 1
ATOM 3162 C C . ASP A 1 470 ? 188.476 107.774 132.294 1.00 104.50 470 ASP B C 1
ATOM 3163 O O . ASP A 1 470 ? 188.509 108.971 132.601 1.00 106.05 470 ASP B O 1
ATOM 3168 N N . GLN A 1 471 ? 189.292 107.227 131.391 1.00 102.81 471 GLN B N 1
ATOM 3169 C CA . GLN A 1 471 ? 190.325 108.030 130.746 1.00 106.09 471 GLN B CA 1
ATOM 3170 C C . GLN A 1 471 ? 189.729 108.975 129.710 1.00 105.02 471 GLN B C 1
ATOM 3171 O O . GLN A 1 471 ? 190.161 110.128 129.592 1.00 107.28 471 GLN B O 1
ATOM 3177 N N . GLN A 1 472 ? 188.733 108.510 128.954 1.00 97.27 472 GLN B N 1
ATOM 3178 C CA . GLN A 1 472 ? 188.189 109.279 127.841 1.00 101.93 472 GLN B CA 1
ATOM 3179 C C . GLN A 1 472 ? 187.075 110.236 128.249 1.00 105.18 472 GLN B C 1
ATOM 3180 O O . GLN A 1 472 ? 186.638 111.034 127.413 1.00 107.12 472 GLN B O 1
ATOM 3186 N N . ALA A 1 473 ? 186.605 110.185 129.493 1.00 97.00 473 ALA B N 1
ATOM 3187 C CA . ALA A 1 473 ? 185.526 111.065 129.917 1.00 93.50 473 ALA B CA 1
ATOM 3188 C C . ALA A 1 473 ? 186.047 112.473 130.186 1.00 92.98 473 ALA B C 1
ATOM 3189 O O . ALA A 1 473 ? 187.211 112.675 130.540 1.00 97.15 473 ALA B O 1
ATOM 3191 N N . GLU A 1 474 ? 185.166 113.455 130.007 1.00 87.21 474 GLU B N 1
ATOM 3192 C CA . GLU A 1 474 ? 185.472 114.842 130.353 1.00 89.87 474 GLU B CA 1
ATOM 3193 C C . GLU A 1 474 ? 185.494 114.951 131.871 1.00 93.09 474 GLU B C 1
ATOM 3194 O O . GLU A 1 474 ? 184.449 115.034 132.518 1.00 100.61 474 GLU B O 1
ATOM 3200 N N . VAL A 1 475 ? 186.697 114.949 132.447 1.00 81.39 475 VAL B N 1
ATOM 3201 C CA . VAL A 1 475 ? 186.826 114.794 133.892 1.00 81.56 475 VAL B CA 1
ATOM 3202 C C . VAL A 1 475 ? 186.336 116.041 134.621 1.00 87.90 475 VAL B C 1
ATOM 3203 O O . VAL A 1 475 ? 185.683 115.944 135.667 1.00 96.65 475 VAL B O 1
ATOM 3207 N N . CYS A 1 476 ? 186.630 117.223 134.088 1.00 87.38 476 CYS B N 1
ATOM 3208 C CA . CYS A 1 476 ? 186.306 118.464 134.776 1.00 90.29 476 CYS B CA 1
ATOM 3209 C C . CYS A 1 476 ? 184.867 118.890 134.503 1.00 88.71 476 CYS B C 1
ATOM 3210 O O . CYS A 1 476 ? 184.251 118.502 133.508 1.00 95.85 476 CYS B O 1
ATOM 3213 N N . THR A 1 477 ? 184.338 119.698 135.419 1.00 73.14 477 THR B N 1
ATOM 3214 C CA . THR A 1 477 ? 183.048 120.357 135.268 1.00 76.46 477 THR B CA 1
ATOM 3215 C C . THR A 1 477 ? 183.224 121.814 135.663 1.00 75.85 477 THR B C 1
ATOM 3216 O O . THR A 1 477 ? 183.760 122.105 136.737 1.00 84.44 477 THR B O 1
ATOM 3220 N N . TYR A 1 478 ? 182.767 122.723 134.801 1.00 70.31 478 TYR B N 1
ATOM 3221 C CA . TYR A 1 478 ? 182.981 124.152 134.978 1.00 71.35 478 TYR B CA 1
ATOM 3222 C C . TYR A 1 478 ? 181.654 124.891 134.915 1.00 70.61 478 TYR B C 1
ATOM 3223 O O . TYR A 1 478 ? 180.728 124.485 134.208 1.00 78.43 478 TYR B O 1
ATOM 3232 N N . VAL A 1 479 ? 181.579 125.985 135.670 1.00 64.30 479 VAL B N 1
ATOM 3233 C CA . VAL A 1 479 ? 180.433 126.886 135.677 1.00 66.03 479 VAL B CA 1
ATOM 3234 C C . VAL A 1 479 ? 180.975 128.298 135.516 1.00 67.35 479 VAL B C 1
ATOM 3235 O O . VAL A 1 479 ? 181.803 128.741 136.321 1.00 77.22 479 VAL B O 1
ATOM 3239 N N . VAL A 1 480 ? 180.508 129.002 134.486 1.00 74.60 480 VAL B N 1
ATOM 3240 C CA . VAL A 1 480 ? 180.993 130.336 134.156 1.00 71.62 480 VAL B CA 1
ATOM 3241 C C . VAL A 1 480 ? 179.917 131.350 134.514 1.00 78.54 480 VAL B C 1
ATOM 3242 O O . VAL A 1 480 ? 178.720 131.047 134.536 1.00 90.86 480 VAL B O 1
ATOM 3246 N N . GLN A 1 481 ? 180.361 132.573 134.801 1.00 82.44 481 GLN B N 1
ATOM 3247 C CA . GLN A 1 481 ? 179.456 133.687 135.079 1.00 86.19 481 GLN B CA 1
ATOM 3248 C C . GLN A 1 481 ? 180.110 134.941 134.505 1.00 90.10 481 GLN B C 1
ATOM 3249 O O . GLN A 1 481 ? 180.939 135.569 135.169 1.00 96.35 481 GLN B O 1
ATOM 3255 N N . SER A 1 482 ? 179.731 135.293 133.279 1.00 87.67 482 SER B N 1
ATOM 3256 C CA . SER A 1 482 ? 180.258 136.458 132.583 1.00 88.65 482 SER B CA 1
ATOM 3257 C C . SER A 1 482 ? 179.226 137.574 132.628 1.00 86.11 482 SER B C 1
ATOM 3258 O O . SER A 1 482 ? 178.089 137.386 132.183 1.00 89.55 482 SER B O 1
ATOM 3261 N N . THR A 1 483 ? 179.624 138.726 133.165 1.00 85.16 483 THR B N 1
ATOM 3262 C CA . THR A 1 483 ? 178.785 139.915 133.224 1.00 84.58 483 THR B CA 1
ATOM 3263 C C . THR A 1 483 ? 179.504 141.051 132.515 1.00 87.33 483 THR B C 1
ATOM 3264 O O . THR A 1 483 ? 180.630 141.402 132.883 1.00 95.39 483 THR B O 1
ATOM 3268 N N . ALA A 1 484 ? 178.849 141.622 131.504 1.00 82.76 484 ALA B N 1
ATOM 3269 C CA . ALA A 1 484 ? 179.411 142.693 130.691 1.00 81.80 484 ALA B CA 1
ATOM 3270 C C . ALA A 1 484 ? 178.473 143.888 130.727 1.00 80.44 484 ALA B C 1
ATOM 3271 O O . ALA A 1 484 ? 177.258 143.729 130.580 1.00 88.30 484 ALA B O 1
ATOM 3273 N N . VAL A 1 485 ? 179.041 145.074 130.931 1.00 84.29 485 VAL B N 1
ATOM 3274 C CA . VAL A 1 485 ? 178.319 146.340 130.864 1.00 78.99 485 VAL B CA 1
ATOM 3275 C C . VAL A 1 485 ? 178.967 147.141 129.745 1.00 86.36 485 VAL B C 1
ATOM 3276 O O . VAL A 1 485 ? 180.139 147.525 129.848 1.00 96.05 485 VAL B O 1
ATOM 3280 N N . MET A 1 486 ? 178.208 147.394 128.677 1.00 97.24 486 MET B N 1
ATOM 3281 C CA . MET A 1 486 ? 178.723 147.979 127.439 1.00 97.15 486 MET B CA 1
ATOM 3282 C C . MET A 1 486 ? 177.974 149.263 127.109 1.00 97.83 486 MET B C 1
ATOM 3283 O O . MET A 1 486 ? 176.906 149.222 126.478 1.00 106.72 486 MET B O 1
ATOM 3288 N N . PRO A 1 487 ? 178.481 150.422 127.529 1.00 81.53 487 PRO B N 1
ATOM 3289 C CA . PRO A 1 487 ? 178.029 151.677 126.922 1.00 81.17 487 PRO B CA 1
ATOM 3290 C C . PRO A 1 487 ? 178.203 151.631 125.410 1.00 85.35 487 PRO B C 1
ATOM 3291 O O . PRO A 1 487 ? 179.246 151.219 124.899 1.00 89.92 487 PRO B O 1
ATOM 3295 N N . THR A 1 488 ? 177.167 152.057 124.698 1.00 94.49 488 THR B N 1
ATOM 3296 C CA . THR A 1 488 ? 177.045 151.862 123.263 1.00 91.08 488 THR B CA 1
ATOM 3297 C C . THR A 1 488 ? 176.471 153.122 122.632 1.00 90.62 488 THR B C 1
ATOM 3298 O O . THR A 1 488 ? 175.799 153.906 123.311 1.00 98.23 488 THR B O 1
ATOM 3302 N N . PRO A 1 489 ? 176.720 153.352 121.316 1.00 84.45 489 PRO B N 1
ATOM 3303 C CA . PRO A 1 489 ? 176.032 154.458 120.634 1.00 86.13 489 PRO B CA 1
ATOM 3304 C C . PRO A 1 489 ? 174.691 154.051 120.038 1.00 89.94 489 PRO B C 1
ATOM 3305 O O . PRO A 1 489 ? 174.143 154.768 119.194 1.00 97.20 489 PRO B O 1
ATOM 3309 N N . MET A 1 490 ? 174.147 152.913 120.467 1.00 98.63 490 MET B N 1
ATOM 3310 C CA . MET A 1 490 ? 172.895 152.426 119.906 1.00 98.68 490 MET B CA 1
ATOM 3311 C C . MET A 1 490 ? 171.745 153.361 120.273 1.00 105.50 490 MET B C 1
ATOM 3312 O O . MET A 1 490 ? 171.764 154.045 121.301 1.00 111.10 49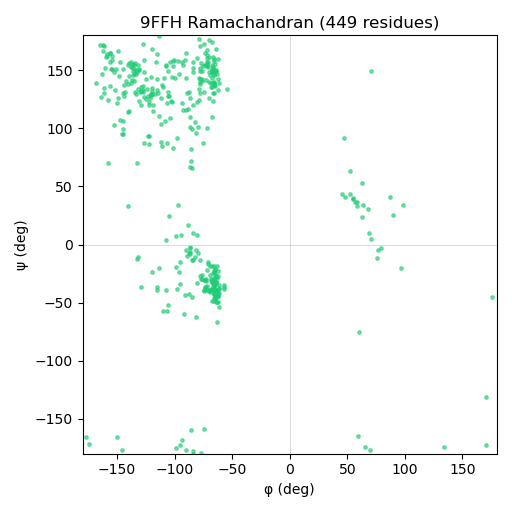0 MET B O 1
ATOM 3317 N N . ILE A 1 491 ? 170.730 153.376 119.414 1.00 95.02 491 ILE B N 1
ATOM 3318 C CA . ILE A 1 491 ? 169.631 154.330 119.544 1.00 96.18 491 ILE B CA 1
ATOM 3319 C C . ILE A 1 491 ? 168.494 153.763 120.385 1.00 96.30 491 ILE B C 1
ATOM 3320 O O . ILE A 1 491 ? 167.931 154.470 121.223 1.00 101.67 491 ILE B O 1
ATOM 3325 N N . PHE A 1 492 ? 168.135 152.496 120.164 1.00 92.32 492 PHE B N 1
ATOM 3326 C CA . PHE A 1 492 ? 166.953 151.891 120.774 1.00 97.83 492 PHE B CA 1
ATOM 3327 C C . PHE A 1 492 ? 165.708 152.679 120.371 1.00 97.87 492 PHE B C 1
ATOM 3328 O O . PHE A 1 492 ? 165.749 153.457 119.412 1.00 99.64 492 PHE B O 1
ATOM 3336 N N . GLY A 1 493 ? 164.592 152.475 121.066 1.00 90.72 493 GLY B N 1
ATOM 3337 C CA . GLY A 1 493 ? 163.373 153.177 120.744 1.00 88.91 493 GLY B CA 1
ATOM 3338 C C . GLY A 1 493 ? 162.361 153.154 121.871 1.00 88.82 493 GLY B C 1
ATOM 3339 O O . GLY A 1 493 ? 162.529 152.454 122.875 1.00 92.99 493 GLY B O 1
ATOM 3340 N N . PRO A 1 494 ? 161.286 153.926 121.727 1.00 92.97 494 PRO B N 1
ATOM 3341 C CA . PRO A 1 494 ? 160.274 153.979 122.785 1.00 98.41 494 PRO B CA 1
ATOM 3342 C C . PRO A 1 494 ? 159.480 152.686 122.871 1.00 100.81 494 PRO B C 1
ATOM 3343 O O . PRO A 1 494 ? 159.313 151.961 121.887 1.00 101.37 494 PRO B O 1
ATOM 3347 N N . SER A 1 495 ? 158.984 152.404 124.071 1.00 100.36 495 SER B N 1
ATOM 3348 C CA . SER A 1 495 ? 158.184 151.211 124.280 1.00 98.81 495 SER B CA 1
ATOM 3349 C C . SER A 1 495 ? 156.772 151.417 123.721 1.00 95.20 495 SER B C 1
ATOM 3350 O O . SER A 1 495 ? 156.271 152.543 123.701 1.00 98.27 495 SER B O 1
ATOM 3353 N N . PRO A 1 496 ? 156.106 150.358 123.254 1.00 85.41 496 PRO B N 1
ATOM 3354 C CA . PRO A 1 496 ? 154.720 150.496 122.797 1.00 87.44 496 PRO B CA 1
ATOM 3355 C C . PRO A 1 496 ? 153.747 150.397 123.968 1.00 94.34 496 PRO B C 1
ATOM 3356 O O . PRO A 1 496 ? 154.138 150.262 125.127 1.00 99.50 496 PRO B O 1
ATOM 3360 N N . VAL A 1 497 ? 152.456 150.466 123.640 1.00 97.83 497 VAL B N 1
ATOM 3361 C CA . VAL A 1 497 ? 151.367 150.406 124.603 1.00 97.92 497 VAL B CA 1
ATOM 3362 C C . VAL A 1 497 ? 150.382 149.327 124.156 1.00 99.67 497 VAL B C 1
ATOM 3363 O O . VAL A 1 497 ? 150.503 148.761 123.070 1.00 102.60 497 VAL B O 1
ATOM 3367 N N . GLU A 1 498 ? 149.403 149.049 125.014 1.00 115.79 498 GLU B N 1
ATOM 3368 C CA . GLU A 1 498 ? 148.412 148.005 124.794 1.00 117.79 498 GLU B CA 1
ATOM 3369 C C . GLU A 1 498 ? 147.074 148.626 124.413 1.00 116.55 498 GLU B C 1
ATOM 3370 O O . GLU A 1 498 ? 146.743 149.737 124.839 1.00 115.54 498 GLU B O 1
ATOM 3376 N N . GLN A 1 499 ? 146.310 147.898 123.600 1.00 125.77 499 GLN B N 1
ATOM 3377 C CA . GLN A 1 499 ? 145.004 148.377 123.165 1.00 124.86 499 GLN B CA 1
ATOM 3378 C C . GLN A 1 499 ? 144.078 148.580 124.358 1.00 125.79 499 GLN B C 1
ATOM 3379 O O . GLN A 1 499 ? 144.047 147.770 125.288 1.00 127.85 499 GLN B O 1
ATOM 3385 N N . LEU A 1 500 ? 143.322 149.675 124.321 1.00 115.46 500 LEU B N 1
ATOM 3386 C CA . LEU A 1 500 ? 142.319 149.995 125.328 1.00 115.09 500 LEU B CA 1
ATOM 3387 C C . LEU A 1 500 ? 140.937 149.733 124.745 1.00 114.26 500 LEU B C 1
ATOM 3388 O O . LEU A 1 500 ? 140.612 150.235 123.664 1.00 113.90 500 LEU B O 1
ATOM 3393 N N . ALA A 1 501 ? 140.128 148.954 125.464 1.00 112.74 501 ALA B N 1
ATOM 3394 C CA . ALA A 1 501 ? 138.791 148.582 125.021 1.00 113.87 501 ALA B CA 1
ATOM 3395 C C . ALA A 1 501 ? 137.706 149.502 125.578 1.00 118.37 501 ALA B C 1
ATOM 3396 O O . ALA A 1 501 ? 136.517 149.215 125.401 1.00 124.84 501 ALA B O 1
ATOM 3398 N N . VAL A 1 502 ? 138.087 150.594 126.240 1.00 114.68 502 VAL B N 1
ATOM 3399 C CA . VAL A 1 502 ? 137.130 151.568 126.749 1.00 115.31 502 VAL B CA 1
ATOM 3400 C C . VAL A 1 502 ? 136.934 152.744 125.802 1.00 116.37 502 VAL B C 1
ATOM 3401 O O . VAL A 1 502 ? 135.877 153.392 125.859 1.00 117.72 502 VAL B O 1
ATOM 3405 N N . ILE A 1 503 ? 137.903 153.040 124.940 1.00 112.15 503 ILE B N 1
ATOM 3406 C CA . ILE A 1 503 ? 137.821 154.203 124.062 1.00 113.98 503 ILE B CA 1
ATOM 3407 C C . ILE A 1 503 ? 137.046 153.874 122.792 1.00 117.17 503 ILE B C 1
ATOM 3408 O O . ILE A 1 503 ? 136.188 154.650 122.364 1.00 122.76 503 ILE B O 1
ATOM 3413 N N . GLU A 1 504 ? 137.332 152.727 122.175 1.00 125.95 504 GLU B N 1
ATOM 3414 C CA . GLU A 1 504 ? 136.616 152.335 120.967 1.00 129.05 504 GLU B CA 1
ATOM 3415 C C . GLU A 1 504 ? 135.213 151.827 121.277 1.00 128.05 504 GLU B C 1
ATOM 3416 O O . GLU A 1 504 ? 134.309 151.978 120.448 1.00 128.44 504 GLU B O 1
ATOM 3422 N N . THR A 1 505 ? 135.009 151.237 122.454 1.00 117.05 505 THR B N 1
ATOM 3423 C CA . THR A 1 505 ? 133.718 150.683 122.839 1.00 116.91 505 THR B CA 1
ATOM 3424 C C . THR A 1 505 ? 132.793 151.707 123.488 1.00 116.38 505 THR B C 1
ATOM 3425 O O . THR A 1 505 ? 131.623 151.389 123.728 1.00 114.63 505 THR B O 1
ATOM 3429 N N . GLU A 1 506 ? 133.284 152.916 123.783 1.00 122.79 506 GLU B N 1
ATOM 3430 C CA . GLU A 1 506 ? 132.458 153.990 124.325 1.00 122.10 506 GLU B CA 1
ATOM 3431 C C . GLU A 1 506 ? 132.650 155.325 123.621 1.00 122.61 506 GLU B C 1
ATOM 3432 O O . GLU A 1 506 ? 131.845 156.234 123.847 1.00 122.39 506 GLU B O 1
ATOM 3438 N N . ASP A 1 507 ? 133.681 155.478 122.787 1.00 131.23 507 ASP B N 1
ATOM 3439 C CA . ASP A 1 507 ? 133.932 156.720 122.057 1.00 133.09 507 ASP B CA 1
ATOM 3440 C C . ASP A 1 507 ? 134.222 157.869 123.023 1.00 129.97 507 ASP B C 1
ATOM 3441 O O . ASP A 1 507 ? 133.587 158.925 122.981 1.00 132.29 507 ASP B O 1
ATOM 3446 N N . LEU A 1 508 ? 135.193 157.649 123.912 1.00 102.55 508 LEU B N 1
ATOM 3447 C CA . LEU A 1 508 ? 135.604 158.703 124.834 1.00 104.42 508 LEU B CA 1
ATOM 3448 C C . LEU A 1 508 ? 136.191 159.890 124.079 1.00 107.89 508 LEU B C 1
ATOM 3449 O O . LEU A 1 508 ? 135.878 161.048 124.382 1.00 108.90 508 LEU B O 1
ATOM 3454 N N . PHE A 1 509 ? 137.044 159.623 123.090 1.00 108.60 509 PHE B N 1
ATOM 3455 C CA . PHE A 1 509 ? 137.609 160.672 122.240 1.00 108.17 509 PHE B CA 1
ATOM 3456 C C . PHE A 1 509 ? 136.654 160.986 121.088 1.00 111.40 509 PHE B C 1
ATOM 3457 O O . PHE A 1 509 ? 136.941 160.754 119.913 1.00 113.11 509 PHE B O 1
ATOM 3465 N N . GLU A 1 510 ? 135.496 161.522 121.450 1.00 117.38 510 GLU B N 1
ATOM 3466 C CA . GLU A 1 510 ? 134.478 161.865 120.468 1.00 117.32 510 GLU B CA 1
ATOM 3467 C C . GLU A 1 510 ? 134.870 163.128 119.709 1.00 121.56 510 GLU B C 1
ATOM 3468 O O . GLU A 1 510 ? 135.285 163.065 118.552 1.00 121.06 510 GLU B O 1
#

Secondary structure (DSSP, 8-state):
--S--EEEEEEEEEEEEE-TTEEEEEEEEEE-TT---EEEEEEEEEE--EES---S-EEEEEEEEEEEHHHHHHHHSSSSTTTT-HHHHHHHHHTSS-SS-EE---HHHHHHT---EEETTEEEEEHHHHHHHHHHHHHHHHHH-SS-----TT--SPEE-B-SS-HHHHHT-BSS--STTTT----B----B--SSTTTSTTTHHHHHHHHHHHTTSSSTTTTTHHHHHHHT----STTS-EEEEEE--BPP-EEEE--SHHHHHHT-EEEE-EEEEEEEEEPP--SS-EEEEEEEEEEEB---SS---TTTTS------HHHHHH--S-B--BGGGT-S---SGGGS-B--BB-SSTTTS--------TTS-TTS-STT----B-----SSSTT--B--SS----SBS-SSS--EEEEEEEEEEEEE------------TTTTTTTS--